Protein AF-A0A6P5WRN6-F1 (afdb_monomer_lite)

InterPro domains:
  IPR001048 Aspartate/glutamate/uridylate kinase [PF00696] (201-439)
  IPR001057 Glutamate/acetylglutamate kinase [PR00474] (232-246)
  IPR001057 Glutamate/acetylglutamate kinase [PR00474] (359-386)
  IPR001057 Glutamate/acetylglutamate kinase [PR00474] (412-432)
  IPR004662 Acetylglutamate kinase family [TIGR00761] (202-437)
  IPR036393 Acetylglutamate kinase-like superfamily [G3DSA:3.40.1160.10] (177-462)
  IPR036393 Acetylglutamate kinase-like superfamily [SSF53633] (183-461)
  IPR037528 Acetylglutamate kinase ArgB [MF_00082] (200-455)
  IPR041727 N-Acetyl-L-glutamate kinase, cyclic [cd04250] (187-460)

Sequence (462 aa):
MGIGQQSRWSTPALALPMVHAFTANFIVLLWMDLEVEMEDLWGKDRVLLSGLLVLGHCRQNGLDGLGLGLGRVNLSKMIFDPTVNVLLFRTQSYHCPNPQRSNSAKMAAIAIGKSLHIFSSKESLSFSPLTITKPKTHHLKFTKTICSPNSHRLRLAIRASSTSSTALNDPPIPTLKSSDHQLRVQILSESLPYIQKFRGKTIVVKYGGAAMKSAELKASVVRDLVLLSCVGLRPVLVHGGGPEINVLLNQLNIPAQFHDGLRVTDAKTMEVVSMVLVGKVNKDLVSRINFAGATAVGLSGMDGRLLTARPSPNAAQLGFVGEVARVDPTVLQPLVDNGHIPVIASVAADEFGQPYNINADTVAGEVAAALGAEKLILLTDVAGILSNREDPGSLVKEIDIKGMKKMIEDGQVGGGMIPKVNCCIRSLAQGVTTASIIDGRVEHSLLQEIMTDEGAGTMITG

pLDDT: mean 70.33, std 31.94, range [19.89, 98.88]

Structure (mmCIF, N/CA/C/O backbone):
data_AF-A0A6P5WRN6-F1
#
_entry.id   AF-A0A6P5WRN6-F1
#
loop_
_atom_site.group_PDB
_atom_site.id
_atom_site.type_symbol
_atom_site.label_atom_id
_atom_site.label_alt_id
_atom_site.label_comp_id
_atom_site.label_asym_id
_atom_site.label_entity_id
_atom_site.label_seq_id
_atom_site.pdbx_PDB_ins_code
_atom_site.Cartn_x
_atom_site.Cartn_y
_atom_site.Cartn_z
_atom_site.occupancy
_atom_site.B_iso_or_equiv
_atom_site.auth_seq_id
_atom_site.auth_comp_id
_atom_site.auth_asym_id
_atom_site.auth_atom_id
_atom_site.pdbx_PDB_model_num
ATOM 1 N N . MET A 1 1 ? -50.911 -59.589 -0.016 1.00 35.84 1 MET A N 1
ATOM 2 C CA . MET A 1 1 ? -50.305 -60.863 -0.466 1.00 35.84 1 MET A CA 1
ATOM 3 C C . MET A 1 1 ? -48.790 -60.646 -0.432 1.00 35.84 1 MET A C 1
ATOM 5 O O . MET A 1 1 ? -48.371 -59.668 -1.030 1.00 35.84 1 MET A O 1
ATOM 9 N N . GLY A 1 2 ? -47.931 -61.354 0.318 1.00 23.39 2 GLY A N 1
ATOM 10 C CA . GLY A 1 2 ? -48.091 -62.603 1.095 1.00 23.39 2 GLY A CA 1
ATOM 11 C C . GLY A 1 2 ? -48.266 -63.826 0.184 1.00 23.39 2 GLY A C 1
ATOM 12 O O . GLY A 1 2 ? -49.104 -63.723 -0.702 1.00 23.39 2 GLY A O 1
ATOM 13 N N . ILE A 1 3 ? -47.572 -64.971 0.306 1.00 25.30 3 ILE A N 1
ATOM 14 C CA . ILE A 1 3 ? -46.615 -65.560 1.293 1.00 25.30 3 ILE A CA 1
ATOM 15 C C . ILE A 1 3 ? -45.614 -66.445 0.479 1.00 25.30 3 ILE A C 1
ATOM 17 O O . ILE A 1 3 ? -45.974 -66.833 -0.626 1.00 25.30 3 ILE A O 1
ATOM 21 N N . GLY A 1 4 ? -44.383 -66.829 0.867 1.00 21.78 4 GLY A N 1
ATOM 22 C CA . GLY A 1 4 ? -43.565 -66.652 2.087 1.00 21.78 4 GLY A CA 1
ATOM 23 C C . GLY A 1 4 ? -42.984 -68.000 2.603 1.00 21.78 4 GLY A C 1
ATOM 24 O O . GLY A 1 4 ? -43.645 -69.016 2.437 1.00 21.78 4 GLY A O 1
ATOM 25 N N . GLN A 1 5 ? -41.802 -68.006 3.262 1.00 24.83 5 GLN A N 1
ATOM 26 C CA . GLN A 1 5 ? -41.000 -69.212 3.657 1.00 24.83 5 GLN A CA 1
ATOM 27 C C . GLN A 1 5 ? -40.409 -69.999 2.447 1.00 24.83 5 GLN A C 1
ATOM 29 O O . GLN A 1 5 ? -40.904 -69.829 1.343 1.00 24.83 5 GLN A O 1
ATOM 34 N N . GLN A 1 6 ? -39.348 -70.831 2.490 1.00 23.70 6 GLN A N 1
ATOM 35 C CA . GLN A 1 6 ? -38.271 -71.225 3.445 1.00 23.70 6 GLN A CA 1
ATOM 36 C C . GLN A 1 6 ? -37.081 -71.810 2.598 1.00 23.70 6 GLN A C 1
ATOM 38 O O . GLN A 1 6 ? -37.265 -71.963 1.396 1.00 23.70 6 GLN A O 1
ATOM 43 N N . SER A 1 7 ? -35.856 -72.173 3.034 1.00 22.88 7 SER A N 1
ATOM 44 C CA . SER A 1 7 ? -35.131 -72.250 4.330 1.00 22.88 7 SER A CA 1
ATOM 45 C C . SER A 1 7 ? -33.597 -72.010 4.126 1.00 22.88 7 SER A C 1
ATOM 47 O O . SER A 1 7 ? -33.207 -71.221 3.272 1.00 22.88 7 SER A O 1
ATOM 49 N N . ARG A 1 8 ? -32.707 -72.665 4.905 1.00 21.59 8 ARG A N 1
ATOM 50 C CA . ARG A 1 8 ? -31.245 -72.856 4.658 1.00 21.59 8 ARG A CA 1
ATOM 51 C C . ARG A 1 8 ? -30.978 -74.315 4.206 1.00 21.59 8 ARG A C 1
ATOM 53 O O . ARG A 1 8 ? -31.902 -75.117 4.330 1.00 21.59 8 ARG A O 1
ATOM 60 N N . TRP A 1 9 ? -29.811 -74.759 3.712 1.00 21.31 9 TRP A N 1
ATOM 61 C CA . TRP A 1 9 ? -28.397 -74.287 3.766 1.00 21.31 9 TRP A CA 1
ATOM 62 C C . TRP A 1 9 ? -27.728 -74.455 2.353 1.00 21.31 9 TRP A C 1
ATOM 64 O O . TRP A 1 9 ? -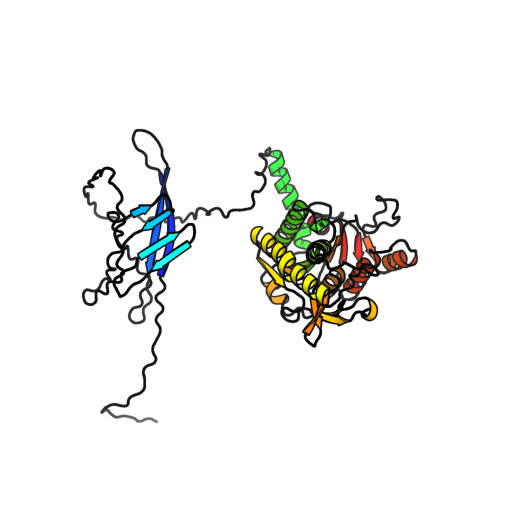28.480 -74.647 1.406 1.00 21.31 9 TRP A O 1
ATOM 74 N N . SER A 1 10 ? -26.420 -74.347 2.030 1.00 22.09 10 SER A N 1
ATOM 75 C CA . SER A 1 10 ? -25.117 -74.389 2.748 1.00 22.09 10 SER A CA 1
ATOM 76 C C . SER A 1 10 ? -23.993 -73.609 2.007 1.00 22.09 10 SER A C 1
ATOM 78 O O . SER A 1 10 ? -24.182 -73.137 0.892 1.00 22.09 10 SER A O 1
ATOM 80 N N . THR A 1 11 ? -22.806 -73.510 2.622 1.00 23.34 11 THR A N 1
ATOM 81 C CA . THR A 1 11 ? -21.498 -73.033 2.089 1.00 23.34 11 THR A CA 1
ATOM 82 C C . THR A 1 11 ? -20.685 -74.169 1.400 1.00 23.34 11 THR A C 1
ATOM 84 O O . THR A 1 11 ? -21.043 -75.321 1.652 1.00 23.34 11 THR A O 1
ATOM 87 N N . PRO A 1 12 ? -19.611 -73.930 0.581 1.00 25.75 12 PRO A N 1
ATOM 88 C CA . PRO A 1 12 ? -18.493 -73.011 0.891 1.00 25.75 12 PRO A CA 1
ATOM 89 C C . PRO A 1 12 ? -17.792 -72.211 -0.242 1.00 25.75 12 PRO A C 1
ATOM 91 O O . PRO A 1 12 ? -17.879 -72.513 -1.422 1.00 25.75 12 PRO A O 1
ATOM 94 N N . ALA A 1 13 ? -16.986 -71.244 0.225 1.00 23.47 13 ALA A N 1
ATOM 95 C CA . ALA A 1 13 ? -15.748 -70.698 -0.358 1.00 23.47 13 ALA A CA 1
ATOM 96 C C . ALA A 1 13 ? -15.755 -70.078 -1.776 1.00 23.47 13 ALA A C 1
ATOM 98 O O . ALA A 1 13 ? -15.606 -70.758 -2.786 1.00 23.47 13 ALA A O 1
ATOM 99 N N . LEU A 1 14 ? -15.688 -68.741 -1.811 1.00 23.66 14 LEU A N 1
ATOM 100 C CA . LEU A 1 14 ? -15.066 -67.964 -2.890 1.00 23.66 14 LEU A CA 1
ATOM 101 C C . LEU A 1 14 ? -14.098 -66.944 -2.272 1.00 23.66 14 LEU A C 1
ATOM 103 O O . LEU A 1 14 ? -14.380 -66.390 -1.209 1.00 23.66 14 LEU A O 1
ATOM 107 N N . ALA A 1 15 ? -12.949 -66.723 -2.914 1.00 23.73 15 ALA A N 1
ATOM 108 C CA . ALA A 1 15 ? -11.889 -65.852 -2.408 1.00 23.73 15 ALA A CA 1
ATOM 109 C C . ALA A 1 15 ? -11.887 -64.487 -3.112 1.00 23.73 15 ALA A C 1
ATOM 111 O O . ALA A 1 15 ? -12.008 -64.412 -4.333 1.00 23.73 15 ALA A O 1
ATOM 112 N N . LEU A 1 16 ? -11.671 -63.420 -2.340 1.00 23.02 16 LEU A N 1
ATOM 113 C CA . LEU A 1 16 ? -11.340 -62.076 -2.822 1.00 23.02 16 LEU A CA 1
ATOM 114 C C . LEU A 1 16 ? -10.201 -61.501 -1.955 1.00 23.02 16 LEU A C 1
ATOM 116 O O . LEU A 1 16 ? -10.112 -61.847 -0.772 1.00 23.02 16 LEU A O 1
ATOM 120 N N . PRO A 1 17 ? -9.304 -60.669 -2.515 1.00 23.80 17 PRO A N 1
ATOM 121 C CA . PRO A 1 17 ? -8.125 -60.179 -1.803 1.00 23.80 17 PRO A CA 1
ATOM 122 C C . PRO A 1 17 ? -8.486 -59.196 -0.677 1.00 23.80 17 PRO A C 1
ATOM 124 O O . PRO A 1 17 ? -9.375 -58.358 -0.820 1.00 23.80 17 PRO A O 1
ATOM 127 N N . MET A 1 18 ? -7.766 -59.279 0.446 1.00 22.84 18 MET A N 1
ATOM 128 C CA . MET A 1 18 ? -7.975 -58.392 1.595 1.00 22.84 18 MET A CA 1
ATOM 129 C C . MET A 1 18 ? -7.510 -56.957 1.321 1.00 22.84 18 MET A C 1
ATOM 131 O O . MET A 1 18 ? -6.368 -56.721 0.931 1.00 22.84 18 MET A O 1
ATOM 135 N N . VAL A 1 19 ? -8.362 -55.990 1.668 1.00 22.17 19 VAL A N 1
ATOM 136 C CA . VAL A 1 19 ? -7.959 -54.591 1.859 1.00 22.17 19 VAL A CA 1
ATOM 137 C C . VAL A 1 19 ? -7.127 -54.496 3.141 1.00 22.17 19 VAL A C 1
ATOM 139 O O . VAL A 1 19 ? -7.628 -54.751 4.236 1.00 22.17 19 VAL A O 1
ATOM 142 N N . HIS A 1 20 ? -5.856 -54.108 3.027 1.00 23.70 20 HIS A N 1
ATOM 143 C CA . HIS A 1 20 ? -5.011 -53.810 4.186 1.00 23.70 20 HIS A CA 1
ATOM 144 C C . HIS A 1 20 ? -5.423 -52.476 4.830 1.00 23.70 20 HIS A C 1
ATOM 146 O O . HIS A 1 20 ? -5.031 -51.400 4.381 1.00 23.70 20 HIS A O 1
ATOM 152 N N . ALA A 1 21 ? -6.203 -52.548 5.909 1.00 22.94 21 ALA A N 1
ATOM 153 C CA . ALA A 1 21 ? -6.574 -51.383 6.706 1.00 22.94 21 ALA A CA 1
ATOM 154 C C . ALA A 1 21 ? -5.377 -50.863 7.530 1.00 22.94 21 ALA A C 1
ATOM 156 O O . ALA A 1 21 ? -4.957 -51.489 8.505 1.00 22.94 21 ALA A O 1
ATOM 157 N N . PHE A 1 22 ? -4.848 -49.691 7.170 1.00 21.86 22 PHE A N 1
ATOM 158 C CA . PHE A 1 22 ? -3.839 -48.987 7.966 1.00 21.86 22 PHE A CA 1
ATOM 159 C C . PHE A 1 22 ? -4.473 -48.354 9.216 1.00 21.86 22 PHE A C 1
ATOM 161 O O . PHE A 1 22 ? -5.082 -47.288 9.150 1.00 21.86 22 PHE A O 1
ATOM 168 N N . THR A 1 23 ? -4.295 -48.978 10.381 1.00 24.45 23 THR A N 1
ATOM 169 C CA . THR A 1 23 ? -4.649 -48.373 11.676 1.00 24.45 23 THR A CA 1
ATOM 170 C C . THR A 1 23 ? -3.496 -47.514 12.200 1.00 24.45 23 THR A C 1
ATOM 172 O O . THR A 1 23 ? -2.531 -48.035 12.763 1.00 24.45 23 THR A O 1
ATOM 175 N N . ALA A 1 24 ? -3.591 -46.194 12.034 1.00 25.30 24 ALA A N 1
ATOM 176 C CA . ALA A 1 24 ? -2.646 -45.250 12.627 1.00 25.30 24 ALA A CA 1
ATOM 177 C C . ALA A 1 24 ? -2.883 -45.118 14.145 1.00 25.30 24 ALA A C 1
ATOM 179 O O . ALA A 1 24 ? -3.866 -44.521 14.585 1.00 25.30 24 ALA A O 1
ATOM 180 N N . ASN A 1 25 ? -1.968 -45.660 14.953 1.00 31.11 25 ASN A N 1
ATOM 181 C CA . ASN A 1 25 ? -1.966 -45.453 16.401 1.00 31.11 25 ASN A CA 1
ATOM 182 C C . ASN A 1 25 ? -1.352 -44.087 16.725 1.00 31.11 25 ASN A C 1
ATOM 184 O O . ASN A 1 25 ? -0.129 -43.952 16.777 1.00 31.11 25 ASN A O 1
ATOM 188 N N . PHE A 1 26 ? -2.192 -43.083 16.968 1.00 29.00 26 PHE A N 1
ATOM 189 C CA . PHE A 1 26 ? -1.729 -41.797 17.481 1.00 29.00 26 PHE A CA 1
ATOM 190 C C . PHE A 1 26 ? -1.259 -41.933 18.937 1.00 29.00 26 PHE A C 1
ATOM 192 O O . PHE A 1 26 ? -1.980 -42.436 19.805 1.00 29.00 26 PHE A O 1
ATOM 199 N N . ILE A 1 27 ? -0.040 -41.456 19.190 1.00 33.44 27 ILE A N 1
ATOM 200 C CA . ILE A 1 27 ? 0.525 -41.249 20.523 1.00 33.44 27 ILE A CA 1
ATOM 201 C C . ILE A 1 27 ? 0.657 -39.741 20.709 1.00 33.44 27 ILE A C 1
ATOM 203 O O . ILE A 1 27 ? 1.356 -39.083 19.940 1.00 33.44 27 ILE A O 1
ATOM 207 N N . VAL A 1 28 ? -0.004 -39.200 21.728 1.00 29.92 28 VAL A N 1
ATOM 208 C CA . VAL A 1 28 ? 0.156 -37.805 22.139 1.00 29.92 28 VAL A CA 1
ATOM 209 C C . VAL A 1 28 ? 1.232 -37.764 23.218 1.00 29.92 28 VAL A C 1
ATOM 211 O O . VAL A 1 28 ? 1.063 -38.312 24.309 1.00 29.92 28 VAL A O 1
ATOM 214 N N . LEU A 1 29 ? 2.356 -37.132 22.889 1.00 32.91 29 LEU A N 1
ATOM 215 C CA . LEU A 1 29 ? 3.423 -36.822 23.832 1.00 32.91 29 LEU A CA 1
ATOM 216 C C . LEU A 1 29 ? 3.173 -35.425 24.397 1.00 32.91 29 LEU A C 1
ATOM 218 O O . LEU A 1 29 ? 3.285 -34.440 23.671 1.00 32.91 29 LEU A O 1
ATOM 222 N N . LEU A 1 30 ? 2.838 -35.342 25.682 1.00 31.83 30 LEU A N 1
ATOM 223 C CA . LEU A 1 30 ? 2.775 -34.073 26.399 1.00 31.83 30 LEU A CA 1
ATOM 224 C C . LEU A 1 30 ? 4.095 -33.869 27.140 1.00 31.83 30 LEU A C 1
ATOM 226 O O . LEU A 1 30 ? 4.454 -34.658 28.017 1.00 31.83 30 LEU A O 1
ATOM 230 N N . TRP A 1 31 ? 4.808 -32.803 26.784 1.00 35.12 31 TRP A N 1
ATOM 231 C CA . TRP A 1 31 ? 5.838 -32.243 27.649 1.00 35.12 31 TRP A CA 1
ATOM 232 C C . TRP A 1 31 ? 5.137 -31.504 28.788 1.00 35.12 31 TRP A C 1
ATOM 234 O O . TRP A 1 31 ? 4.254 -30.684 28.535 1.00 35.12 31 TRP A O 1
ATOM 244 N N . MET A 1 32 ? 5.495 -31.812 30.030 1.00 33.44 32 MET A N 1
ATOM 245 C CA . MET A 1 32 ? 4.974 -31.125 31.206 1.00 33.44 32 MET A CA 1
ATOM 246 C C . MET A 1 32 ? 6.132 -30.683 32.089 1.00 33.44 32 MET A C 1
ATOM 248 O O . MET A 1 32 ? 6.886 -31.517 32.589 1.00 33.44 32 MET A O 1
ATOM 252 N N . ASP A 1 33 ? 6.233 -29.376 32.301 1.00 32.59 33 ASP A N 1
ATOM 253 C CA . ASP A 1 33 ? 7.091 -28.782 33.318 1.00 32.59 33 ASP A CA 1
ATOM 254 C C . ASP A 1 33 ? 6.255 -28.585 34.586 1.00 32.59 33 ASP A C 1
ATOM 256 O O . ASP A 1 33 ? 5.255 -27.863 34.578 1.00 32.59 33 ASP A O 1
ATOM 260 N N . LEU A 1 34 ? 6.627 -29.273 35.665 1.00 32.03 34 LEU A N 1
ATOM 261 C CA . LEU A 1 34 ? 5.929 -29.217 36.944 1.00 32.03 34 LEU A CA 1
ATOM 262 C C . LEU A 1 34 ? 6.805 -28.479 37.967 1.00 32.03 34 LEU A C 1
ATOM 264 O O . LEU A 1 34 ? 7.769 -29.046 38.481 1.00 32.03 34 LEU A O 1
ATOM 268 N N . GLU A 1 35 ? 6.482 -27.219 38.273 1.00 32.28 35 GLU A N 1
ATOM 269 C CA . GLU A 1 35 ? 7.023 -26.561 39.471 1.00 32.28 35 GLU A CA 1
ATOM 270 C C . GLU A 1 35 ? 6.480 -27.267 40.720 1.00 32.28 35 GLU A C 1
ATOM 272 O O . GLU A 1 35 ? 5.266 -27.404 40.893 1.00 32.28 35 GLU A O 1
ATOM 277 N N . VAL A 1 36 ? 7.383 -27.682 41.608 1.00 30.42 36 VAL A N 1
ATOM 278 C CA . VAL A 1 36 ? 7.046 -28.188 42.939 1.00 30.42 36 VAL A CA 1
ATOM 279 C C . VAL A 1 36 ? 7.818 -27.366 43.969 1.00 30.42 36 VAL A C 1
ATOM 281 O O . VAL A 1 36 ? 9.050 -27.364 43.978 1.00 30.42 36 VAL A O 1
ATOM 284 N N . GLU A 1 37 ? 7.092 -26.660 44.838 1.00 28.92 37 GLU A N 1
ATOM 285 C CA . GLU A 1 37 ? 7.662 -26.107 46.069 1.00 28.92 37 GLU A CA 1
ATOM 286 C C . GLU A 1 37 ? 7.811 -27.238 47.092 1.00 28.92 37 GLU A C 1
ATOM 288 O O . GLU A 1 37 ? 6.847 -27.938 47.406 1.00 28.92 37 GLU A O 1
ATOM 293 N N . MET A 1 38 ? 9.031 -27.415 47.598 1.00 29.17 38 MET A N 1
ATOM 294 C CA . MET A 1 38 ? 9.363 -28.368 48.655 1.00 29.17 38 MET A CA 1
ATOM 295 C C . MET A 1 38 ? 9.772 -27.562 49.891 1.00 29.17 38 MET A C 1
ATOM 297 O O . MET A 1 38 ? 10.717 -26.778 49.828 1.00 29.17 38 MET A O 1
ATOM 301 N N . GLU A 1 39 ? 9.064 -27.730 51.009 1.00 28.61 39 GLU A N 1
ATOM 302 C CA . GLU A 1 39 ? 9.494 -27.184 52.301 1.00 28.61 39 GLU A CA 1
ATOM 303 C C . GLU A 1 39 ? 10.317 -28.234 53.050 1.00 28.61 39 GLU A C 1
ATOM 305 O O . GLU A 1 39 ? 9.770 -29.185 53.606 1.00 28.61 39 GLU A O 1
ATOM 310 N N . ASP A 1 40 ? 11.634 -28.033 53.077 1.00 37.25 40 ASP A N 1
ATOM 311 C CA . ASP A 1 40 ? 12.563 -28.730 53.968 1.00 37.25 40 ASP A CA 1
ATOM 312 C C . ASP A 1 40 ? 13.188 -27.728 54.957 1.00 37.25 40 ASP A C 1
ATOM 314 O O . ASP A 1 40 ? 13.176 -26.514 54.744 1.00 37.25 40 ASP A O 1
ATOM 318 N N . LEU A 1 41 ? 13.746 -28.237 56.060 1.00 29.06 41 LEU A N 1
ATOM 319 C CA . LEU A 1 41 ? 14.116 -27.481 57.277 1.00 29.06 41 LEU A CA 1
ATOM 320 C C . LEU A 1 41 ? 15.180 -26.363 57.135 1.00 29.06 41 LEU A C 1
ATOM 322 O O . LEU A 1 41 ? 15.596 -25.804 58.148 1.00 29.06 41 LEU A O 1
ATOM 326 N N . TRP A 1 42 ? 15.624 -26.026 55.920 1.00 32.62 42 TRP A N 1
ATOM 327 C CA . TRP A 1 42 ? 16.682 -25.038 55.659 1.00 32.62 42 TRP A CA 1
ATOM 328 C C . TRP A 1 42 ? 16.364 -23.995 54.571 1.00 32.62 42 TRP A C 1
ATOM 330 O O . TRP A 1 42 ? 17.181 -23.102 54.354 1.00 32.62 42 TRP A O 1
ATOM 340 N N . GLY A 1 43 ? 15.194 -24.040 53.921 1.00 32.31 43 GLY A N 1
ATOM 341 C CA . GLY A 1 43 ? 14.796 -23.009 52.953 1.00 32.31 43 GLY A CA 1
ATOM 342 C C . GLY A 1 43 ? 13.676 -23.425 51.998 1.00 32.31 43 GLY A C 1
ATOM 343 O O . GLY A 1 43 ? 13.324 -24.598 51.907 1.00 32.31 43 GLY A O 1
ATOM 344 N N . LYS A 1 44 ? 13.121 -22.444 51.273 1.00 30.42 44 LYS A N 1
ATOM 345 C CA . LYS A 1 44 ? 12.170 -22.667 50.173 1.00 30.42 44 LYS A CA 1
ATOM 346 C C . LYS A 1 44 ? 12.901 -22.626 48.835 1.00 30.42 44 LYS A C 1
ATOM 348 O O . LYS A 1 44 ? 13.100 -21.543 48.291 1.00 30.42 44 LYS A O 1
ATOM 353 N N . ASP A 1 45 ? 13.229 -23.795 48.299 1.00 29.84 45 ASP A N 1
ATOM 354 C CA . ASP A 1 45 ? 13.690 -23.938 46.917 1.00 29.84 45 ASP A CA 1
ATOM 355 C C . ASP A 1 45 ? 12.561 -24.443 46.009 1.00 29.84 45 ASP A C 1
ATOM 357 O O . ASP A 1 45 ? 11.725 -25.268 46.393 1.00 29.84 45 ASP A O 1
ATOM 361 N N . ARG A 1 46 ? 12.546 -23.942 44.771 1.00 31.94 46 ARG A N 1
ATOM 362 C CA . ARG A 1 46 ? 11.623 -24.374 43.715 1.00 31.94 46 ARG A CA 1
ATOM 363 C C . ARG A 1 46 ? 12.329 -25.337 42.782 1.00 31.94 46 ARG A C 1
ATOM 365 O O . ARG A 1 46 ? 13.315 -24.973 42.144 1.00 31.94 46 ARG A O 1
ATOM 372 N N . VAL A 1 47 ? 11.801 -26.552 42.670 1.00 30.28 47 VAL A N 1
ATOM 373 C CA . VAL A 1 47 ? 12.346 -27.578 41.777 1.00 30.28 47 VAL A CA 1
ATOM 374 C C . VAL A 1 47 ? 11.412 -27.747 40.585 1.00 30.28 47 VAL A C 1
ATOM 376 O O . VAL A 1 47 ? 10.230 -28.053 40.741 1.00 30.28 47 VAL A O 1
ATOM 379 N N . LEU A 1 48 ? 11.952 -27.544 39.383 1.00 29.56 48 LEU A N 1
ATOM 380 C CA . LEU A 1 48 ? 11.219 -27.667 38.126 1.00 29.56 48 LEU A CA 1
ATOM 381 C C . LEU A 1 48 ? 11.419 -29.081 37.564 1.00 29.56 48 LEU A C 1
ATOM 383 O O . LEU A 1 48 ? 12.471 -29.416 37.021 1.00 29.56 48 LEU A O 1
ATOM 387 N N . LEU A 1 49 ? 10.408 -29.931 37.744 1.00 30.62 49 LEU A N 1
ATOM 388 C CA . LEU A 1 49 ? 10.397 -31.319 37.288 1.00 30.62 49 LEU A CA 1
ATOM 389 C C . LEU A 1 49 ? 9.804 -31.401 35.879 1.00 30.62 49 LEU A C 1
ATOM 391 O O . LEU A 1 49 ? 8.586 -31.445 35.707 1.00 30.62 49 LEU A O 1
ATOM 395 N N . SER A 1 50 ? 10.672 -31.443 34.870 1.00 30.92 50 SER A N 1
ATOM 396 C CA . SER A 1 50 ? 10.287 -31.681 33.478 1.00 30.92 50 SER A CA 1
ATOM 397 C C . SER A 1 50 ? 10.079 -33.178 33.207 1.00 30.92 50 SER A C 1
ATOM 399 O O . SER A 1 50 ? 10.899 -34.028 33.568 1.00 30.92 50 SER A O 1
ATOM 401 N N . GLY A 1 51 ? 8.948 -33.526 32.588 1.00 35.25 51 GLY A N 1
ATOM 402 C CA . GLY A 1 51 ? 8.526 -34.912 32.386 1.00 35.25 51 GLY A CA 1
ATOM 403 C C . GLY A 1 51 ? 7.761 -35.140 31.083 1.00 35.25 51 GLY A C 1
ATOM 404 O O . GLY A 1 51 ? 6.942 -34.326 30.662 1.00 35.25 51 GLY A O 1
ATOM 405 N N . LEU A 1 52 ? 8.014 -36.291 30.453 1.00 33.81 52 LEU A N 1
ATOM 406 C CA . LEU A 1 52 ? 7.350 -36.720 29.221 1.00 33.81 52 LEU A CA 1
ATOM 407 C C . LEU A 1 52 ? 6.168 -37.647 29.542 1.00 33.81 52 LEU A C 1
ATOM 409 O O . LEU A 1 52 ? 6.366 -38.813 29.894 1.00 33.81 52 LEU A O 1
ATOM 413 N N . LEU A 1 53 ? 4.940 -37.153 29.387 1.00 36.72 53 LEU A N 1
ATOM 414 C CA . LEU A 1 53 ? 3.724 -37.950 29.540 1.00 36.72 53 LEU A CA 1
ATOM 415 C C . LEU A 1 53 ? 3.321 -38.566 28.190 1.00 36.72 53 LEU A C 1
ATOM 417 O O . LEU A 1 53 ? 3.123 -37.859 27.202 1.00 36.72 53 LEU A O 1
ATOM 421 N N . VAL A 1 54 ? 3.181 -39.894 28.154 1.00 34.44 54 VAL A N 1
ATOM 422 C CA . VAL A 1 54 ? 2.882 -40.660 26.932 1.00 34.44 54 VAL A CA 1
ATOM 423 C C . VAL A 1 54 ? 1.436 -41.156 26.958 1.00 34.44 54 VAL A C 1
ATOM 425 O O . VAL A 1 54 ? 1.128 -42.144 27.625 1.00 34.44 54 VAL A O 1
ATOM 428 N N . LEU A 1 55 ? 0.548 -40.497 26.214 1.00 35.62 55 LEU A N 1
ATOM 429 C CA . LEU A 1 55 ? -0.846 -40.917 26.047 1.00 35.62 55 LEU A CA 1
ATOM 430 C C . LEU A 1 55 ? -1.004 -41.676 24.724 1.00 35.62 55 LEU A C 1
ATOM 432 O O . LEU A 1 55 ? -0.727 -41.137 23.656 1.00 35.62 55 LEU A O 1
ATOM 436 N N . GLY A 1 56 ? -1.452 -42.930 24.785 1.00 33.38 56 GLY A N 1
ATOM 437 C CA . GLY A 1 56 ? -1.693 -43.767 23.605 1.00 33.38 56 GLY A CA 1
ATOM 438 C C . GLY A 1 56 ? -3.170 -44.114 23.455 1.00 33.38 56 GLY A C 1
ATOM 439 O O . GLY A 1 56 ? -3.795 -44.567 24.413 1.00 33.38 56 GLY A O 1
ATOM 440 N N . HIS A 1 57 ? -3.726 -43.936 22.258 1.00 33.28 57 HIS A N 1
ATOM 441 C CA . HIS A 1 57 ? -5.085 -44.387 21.955 1.00 33.28 57 HIS A CA 1
ATOM 442 C C . HIS A 1 57 ? -5.099 -45.891 21.620 1.00 33.28 57 HIS A C 1
ATOM 444 O O . HIS A 1 57 ? -4.163 -46.411 21.013 1.00 33.28 57 HIS A O 1
ATOM 450 N N . CYS A 1 58 ? -6.154 -46.603 22.024 1.00 32.97 58 CYS A N 1
ATOM 451 C CA . CYS A 1 58 ? -6.316 -48.035 21.783 1.00 32.97 58 CYS A CA 1
ATOM 452 C C . CYS A 1 58 ? -7.755 -48.304 21.335 1.00 32.97 58 CYS A C 1
ATOM 454 O O . CYS A 1 58 ? -8.691 -47.993 22.069 1.00 32.97 58 CYS A O 1
ATOM 456 N N . ARG A 1 59 ? -7.932 -48.875 20.140 1.00 32.25 59 ARG A N 1
ATOM 457 C CA . ARG A 1 59 ? -9.248 -49.254 19.611 1.00 32.25 59 ARG A CA 1
ATOM 458 C C . ARG A 1 59 ? -9.542 -50.725 19.877 1.00 32.25 59 ARG A C 1
ATOM 460 O O . ARG A 1 59 ? -8.723 -51.586 19.562 1.00 32.25 59 ARG A O 1
ATOM 467 N N . GLN A 1 60 ? -10.739 -51.010 20.384 1.00 36.16 60 GLN A N 1
ATOM 468 C CA . GLN A 1 60 ? -11.236 -52.370 20.590 1.00 36.16 60 GLN A CA 1
ATOM 469 C C . GLN A 1 60 ? -12.678 -52.490 20.087 1.00 36.16 60 GLN A C 1
ATOM 471 O O . GLN A 1 60 ? -13.558 -51.759 20.525 1.00 36.16 60 GLN A O 1
ATOM 476 N N . ASN A 1 61 ? -12.906 -53.422 19.157 1.00 32.62 61 ASN A N 1
ATOM 477 C CA . ASN A 1 61 ? -14.215 -53.937 18.729 1.00 32.62 61 ASN A CA 1
ATOM 478 C C . ASN A 1 61 ? -15.353 -52.902 18.547 1.00 32.62 61 ASN A C 1
ATOM 480 O O . ASN A 1 61 ? -16.500 -53.183 18.879 1.00 32.62 61 ASN A O 1
ATOM 484 N N . GLY A 1 62 ? -15.051 -51.725 17.987 1.00 34.09 62 GLY A N 1
ATOM 485 C CA . GLY A 1 62 ? -16.062 -50.723 17.622 1.00 34.09 62 GLY A CA 1
ATOM 486 C C . GLY A 1 62 ? -16.565 -49.828 18.761 1.00 34.09 62 GLY A C 1
ATOM 487 O O . GLY A 1 62 ? -17.539 -49.110 18.555 1.00 34.09 62 GLY A O 1
ATOM 488 N N . LEU A 1 63 ? -15.915 -49.833 19.929 1.00 29.62 63 LEU A N 1
ATOM 489 C CA . LEU A 1 63 ? -16.165 -48.870 21.006 1.00 29.62 63 LEU A CA 1
ATOM 490 C C . LEU A 1 63 ? -14.918 -48.000 21.217 1.00 29.62 63 LEU A C 1
ATOM 492 O O . LEU A 1 63 ? -13.825 -48.514 21.465 1.00 29.62 63 LEU A O 1
ATOM 496 N N . ASP A 1 64 ? -15.076 -46.681 21.101 1.00 29.88 64 ASP A N 1
ATOM 497 C CA . ASP A 1 64 ? -13.988 -45.722 21.306 1.00 29.88 64 ASP A CA 1
ATOM 498 C C . ASP A 1 64 ? -13.826 -45.395 22.806 1.00 29.88 64 ASP A C 1
ATOM 500 O O . ASP A 1 64 ? -14.802 -45.157 23.521 1.00 29.88 64 ASP A O 1
ATOM 504 N N . GLY A 1 65 ? -12.581 -45.373 23.295 1.00 29.98 65 GLY A N 1
ATOM 505 C CA . GLY A 1 65 ? -12.265 -45.118 24.703 1.00 29.98 65 GLY A CA 1
ATOM 506 C C . GLY A 1 65 ? -10.870 -44.525 24.925 1.00 29.98 65 GLY A C 1
ATOM 507 O O . GLY A 1 65 ? -9.919 -44.805 24.190 1.00 29.98 65 GLY A O 1
ATOM 508 N N . LEU A 1 66 ? -10.744 -43.691 25.961 1.00 29.09 66 LEU A N 1
ATOM 509 C CA . LEU A 1 66 ? -9.491 -43.066 26.396 1.00 29.09 66 LEU A CA 1
ATOM 510 C C . LEU A 1 66 ? -8.893 -43.844 27.578 1.00 29.09 66 LEU A C 1
ATOM 512 O O . LEU A 1 66 ? -9.438 -43.832 28.679 1.00 29.09 66 LEU A O 1
ATOM 516 N N . GLY A 1 67 ? -7.766 -44.523 27.347 1.00 30.64 67 GLY A N 1
ATOM 517 C CA . GLY A 1 67 ? -7.057 -45.306 28.363 1.00 30.64 67 GLY A CA 1
ATOM 518 C C . GLY A 1 67 ? -5.844 -44.571 28.939 1.00 30.64 67 GLY A C 1
ATOM 519 O O . GLY A 1 67 ? -4.858 -44.355 28.238 1.00 30.64 67 GLY A O 1
ATOM 520 N N . LEU A 1 68 ? -5.877 -44.238 30.232 1.00 28.83 68 LEU A N 1
ATOM 521 C CA . LEU A 1 68 ? -4.726 -43.679 30.954 1.00 28.83 68 LEU A CA 1
ATOM 522 C C . LEU A 1 68 ? -3.729 -44.785 31.343 1.00 28.83 68 LEU A C 1
ATOM 524 O O . LEU A 1 68 ? -3.905 -45.477 32.344 1.00 28.83 68 LEU A O 1
ATOM 528 N N . GLY A 1 69 ? -2.668 -44.946 30.549 1.00 32.12 69 GLY A N 1
ATOM 529 C CA . GLY A 1 69 ? -1.600 -45.924 30.787 1.00 32.12 69 GLY A CA 1
ATOM 530 C C . GLY A 1 69 ? -0.322 -45.300 31.352 1.00 32.12 69 GLY A C 1
ATOM 531 O O . GLY A 1 69 ? 0.534 -44.861 30.589 1.00 32.12 69 GLY A O 1
ATOM 532 N N . LEU A 1 70 ? -0.145 -45.315 32.678 1.00 29.33 70 LEU A N 1
ATOM 533 C CA . LEU A 1 70 ? 1.095 -44.861 33.328 1.00 29.33 70 LEU A CA 1
ATOM 534 C C . LEU A 1 70 ? 2.242 -45.873 33.139 1.00 29.33 70 LEU A C 1
ATOM 536 O O . LEU A 1 70 ? 2.435 -46.789 33.942 1.00 29.33 70 LEU A O 1
ATOM 540 N N . GLY A 1 71 ? 3.034 -45.687 32.082 1.00 33.53 71 GLY A N 1
ATOM 541 C CA . GLY A 1 71 ? 4.283 -46.422 31.873 1.00 33.53 71 GLY A CA 1
ATOM 542 C C . GLY A 1 71 ? 5.350 -46.042 32.908 1.00 33.53 71 GLY A C 1
ATOM 543 O O . GLY A 1 71 ? 5.690 -44.872 33.061 1.00 33.53 71 GLY A O 1
ATOM 544 N N . ARG A 1 72 ? 5.922 -47.029 33.611 1.00 31.47 72 ARG A N 1
ATOM 545 C CA . ARG A 1 72 ? 7.017 -46.787 34.568 1.00 31.47 72 ARG A CA 1
ATOM 546 C C . ARG A 1 72 ? 8.349 -46.555 33.851 1.00 31.47 72 ARG A C 1
ATOM 548 O O . ARG A 1 72 ? 8.991 -47.507 33.409 1.00 31.47 72 ARG A O 1
ATOM 555 N N . VAL A 1 73 ? 8.809 -45.306 33.820 1.00 33.22 73 VAL A N 1
ATOM 556 C CA . VAL A 1 73 ? 10.203 -44.976 33.485 1.00 33.22 73 VAL A CA 1
ATOM 557 C C . VAL A 1 73 ? 11.114 -45.475 34.610 1.00 33.22 73 VAL A C 1
ATOM 559 O O . VAL A 1 73 ? 10.936 -45.114 35.772 1.00 33.22 73 VAL A O 1
ATOM 562 N N . ASN A 1 74 ? 12.090 -46.325 34.286 1.00 34.00 74 ASN A N 1
ATOM 563 C CA . ASN A 1 74 ? 13.044 -46.832 35.270 1.00 34.00 74 ASN A CA 1
ATOM 564 C C . ASN A 1 74 ? 14.270 -45.905 35.353 1.00 34.00 74 ASN A C 1
ATOM 566 O O . ASN A 1 74 ? 15.247 -46.083 34.626 1.00 34.00 74 ASN A O 1
ATOM 570 N N . LEU A 1 75 ? 14.201 -44.925 36.260 1.00 33.06 75 LEU A N 1
ATOM 571 C CA . LEU A 1 75 ? 15.202 -43.864 36.451 1.00 33.06 75 LEU A CA 1
ATOM 572 C C . LEU A 1 75 ? 16.627 -44.376 36.748 1.00 33.06 75 LEU A C 1
ATOM 574 O O . LEU A 1 75 ? 17.593 -43.661 36.508 1.00 33.06 75 LEU A O 1
ATOM 578 N N . SER A 1 76 ? 16.789 -45.633 37.183 1.00 29.27 76 SER A N 1
ATOM 579 C CA . SER A 1 76 ? 18.104 -46.249 37.456 1.00 29.27 76 SER A CA 1
ATOM 580 C C . SER A 1 76 ? 19.015 -46.433 36.227 1.00 29.27 76 SER A C 1
ATOM 582 O O . SER A 1 76 ? 20.121 -46.956 36.366 1.00 29.27 76 SER A O 1
ATOM 584 N N . LYS A 1 77 ? 18.557 -46.058 35.022 1.00 33.31 77 LYS A N 1
ATOM 585 C CA . LYS A 1 77 ? 19.298 -46.184 33.752 1.00 33.31 77 LYS A CA 1
ATOM 586 C C . LYS A 1 77 ? 19.213 -44.936 32.865 1.00 33.31 77 LYS A C 1
ATOM 588 O O . LYS A 1 77 ? 19.217 -45.060 31.641 1.00 33.31 77 LYS A O 1
ATOM 593 N N . MET A 1 78 ? 19.119 -43.754 33.472 1.00 35.69 78 MET A N 1
ATOM 594 C CA . MET A 1 78 ? 19.400 -42.496 32.775 1.00 35.69 78 MET A CA 1
ATOM 595 C C . MET A 1 78 ? 20.910 -42.252 32.710 1.00 35.69 78 MET A C 1
ATOM 597 O O . MET A 1 78 ? 21.619 -42.462 33.693 1.00 35.69 78 MET A O 1
ATOM 601 N N . ILE A 1 79 ? 21.385 -41.792 31.553 1.00 35.69 79 ILE A N 1
ATOM 602 C CA . ILE A 1 79 ? 22.722 -41.214 31.378 1.00 35.69 79 ILE A CA 1
ATOM 603 C C . ILE A 1 79 ? 22.519 -39.813 30.801 1.00 35.69 79 ILE A C 1
ATOM 605 O O . ILE A 1 79 ? 21.769 -39.643 29.837 1.00 35.69 79 ILE A O 1
ATOM 609 N N . PHE A 1 80 ? 23.164 -38.826 31.416 1.00 35.88 80 PHE A N 1
ATOM 610 C CA . PHE A 1 80 ? 23.131 -37.425 31.014 1.00 35.88 80 PHE A CA 1
ATOM 611 C C . PHE A 1 80 ? 24.558 -36.959 30.739 1.00 35.88 80 PHE A C 1
ATOM 613 O O . PHE A 1 80 ? 25.423 -37.121 31.602 1.00 35.88 80 PHE A O 1
ATOM 620 N N . ASP A 1 81 ? 24.794 -36.398 29.554 1.00 34.81 81 ASP A N 1
ATOM 621 C CA . ASP A 1 81 ? 26.069 -35.770 29.209 1.00 34.81 81 ASP A CA 1
ATOM 622 C C . ASP A 1 81 ? 25.902 -34.238 29.168 1.00 34.81 81 ASP A C 1
ATOM 624 O O . ASP A 1 81 ? 25.247 -33.718 28.252 1.00 34.81 81 ASP A O 1
ATOM 628 N N . PRO A 1 82 ? 26.481 -33.498 30.135 1.00 32.22 82 PRO A N 1
ATOM 629 C CA . PRO A 1 82 ? 26.349 -32.046 30.211 1.00 32.22 82 PRO A CA 1
ATOM 630 C C . PRO A 1 82 ? 27.140 -31.304 29.123 1.00 32.22 82 PRO A C 1
ATOM 632 O O . PRO A 1 82 ? 26.911 -30.114 28.931 1.00 32.22 82 PRO A O 1
ATOM 635 N N . THR A 1 83 ? 28.059 -31.964 28.407 1.00 28.77 83 THR A N 1
ATOM 636 C CA . THR A 1 83 ? 28.850 -31.326 27.338 1.00 28.77 83 THR A CA 1
ATOM 637 C C . THR A 1 83 ? 28.115 -31.275 25.998 1.00 28.77 83 THR A C 1
ATOM 639 O O . THR A 1 83 ? 28.441 -30.439 25.158 1.00 28.77 83 THR A O 1
ATOM 642 N N . VAL A 1 84 ? 27.091 -32.118 25.812 1.00 31.91 84 VAL A N 1
ATOM 643 C CA . VAL A 1 84 ? 26.288 -32.192 24.573 1.00 31.91 84 VAL A CA 1
ATOM 644 C C . VAL A 1 84 ? 24.782 -31.987 24.791 1.00 31.91 84 VAL A C 1
ATOM 646 O O . VAL A 1 84 ? 24.026 -31.974 23.822 1.00 31.91 84 VAL A O 1
ATOM 649 N N . ASN A 1 85 ? 24.331 -31.819 26.043 1.00 32.22 85 ASN A N 1
ATOM 650 C CA . ASN A 1 85 ? 22.913 -31.763 26.434 1.00 32.22 85 ASN A CA 1
ATOM 651 C C . ASN A 1 85 ? 22.090 -32.970 25.934 1.00 32.22 85 ASN A C 1
ATOM 653 O O . ASN A 1 85 ? 20.925 -32.842 25.554 1.00 32.22 85 ASN A O 1
ATOM 657 N N . VAL A 1 86 ? 22.698 -34.160 25.955 1.00 31.30 86 VAL A N 1
ATOM 658 C CA . VAL A 1 86 ? 22.055 -35.415 25.547 1.00 31.30 86 VAL A CA 1
ATOM 659 C C . VAL A 1 86 ? 21.556 -36.177 26.772 1.00 31.30 86 VAL A C 1
ATOM 661 O O . VAL A 1 86 ? 22.313 -36.474 27.698 1.00 31.30 86 VAL A O 1
ATOM 664 N N . LEU A 1 87 ? 20.273 -36.542 26.739 1.00 35.62 87 LEU A N 1
ATOM 665 C CA . LEU A 1 87 ? 19.610 -37.372 27.742 1.00 35.62 87 LEU A CA 1
ATOM 666 C C . LEU A 1 87 ? 19.223 -38.720 27.122 1.00 35.62 87 LEU A C 1
ATOM 668 O O . LEU A 1 87 ? 18.357 -38.779 26.249 1.00 35.62 87 LEU A O 1
ATOM 672 N N . LEU A 1 88 ? 19.845 -39.806 27.586 1.00 33.97 88 LEU A N 1
ATOM 673 C CA . LEU A 1 88 ? 19.563 -41.169 27.132 1.00 33.97 88 LEU A CA 1
ATOM 674 C C . LEU A 1 88 ? 18.767 -41.940 28.187 1.00 33.97 88 LEU A C 1
ATOM 676 O O . LEU A 1 88 ? 19.201 -42.094 29.330 1.00 33.97 88 LEU A O 1
ATOM 680 N N . PHE A 1 89 ? 17.618 -42.483 27.779 1.00 39.69 89 PHE A N 1
ATOM 681 C CA . PHE A 1 89 ? 16.783 -43.359 28.600 1.00 39.69 89 PHE A CA 1
ATOM 682 C C . PHE A 1 89 ? 16.237 -44.540 27.789 1.00 39.69 89 PHE A C 1
ATOM 684 O O . PHE A 1 89 ? 16.017 -44.458 26.580 1.00 39.69 89 PHE A O 1
ATOM 691 N N . ARG A 1 90 ? 16.010 -45.668 28.473 1.00 34.75 90 ARG A N 1
ATOM 692 C CA . ARG A 1 90 ? 15.542 -46.925 27.874 1.00 34.75 90 ARG A CA 1
ATOM 693 C C . ARG A 1 90 ? 14.220 -47.345 28.504 1.00 34.75 90 ARG A C 1
ATOM 695 O O . ARG A 1 90 ? 14.188 -47.730 29.672 1.00 34.75 90 ARG A O 1
ATOM 702 N N . THR A 1 91 ? 13.140 -47.312 27.731 1.00 35.78 91 THR A N 1
ATOM 703 C CA . THR A 1 91 ? 11.836 -47.809 28.187 1.00 35.78 91 THR A CA 1
ATOM 704 C C . THR A 1 91 ? 11.839 -49.340 28.291 1.00 35.78 91 THR A C 1
ATOM 706 O O . THR A 1 91 ? 12.537 -50.038 27.549 1.00 35.78 91 THR A O 1
ATOM 709 N N . GLN A 1 92 ? 11.060 -49.881 29.231 1.00 33.44 92 GLN A N 1
ATOM 710 C CA . GLN A 1 92 ? 10.727 -51.305 29.280 1.00 33.44 92 GLN A CA 1
ATOM 711 C C . GLN A 1 92 ? 9.224 -51.479 29.064 1.00 33.44 92 GLN A C 1
ATOM 713 O O . GLN A 1 92 ? 8.432 -50.839 29.744 1.00 33.44 92 GLN A O 1
ATOM 718 N N . SER A 1 93 ? 8.889 -52.355 28.114 1.00 35.47 93 SER A N 1
ATOM 719 C CA . SER A 1 93 ? 7.604 -53.030 27.890 1.00 35.47 93 SER A CA 1
ATOM 720 C C . SER A 1 93 ? 6.329 -52.324 28.368 1.00 35.47 93 SER A C 1
ATOM 722 O O . SER A 1 93 ? 5.974 -52.386 29.544 1.00 35.47 93 SER A O 1
ATOM 724 N N . TYR A 1 94 ? 5.540 -51.821 27.415 1.00 34.06 94 TYR A N 1
ATOM 725 C CA . TYR A 1 94 ? 4.107 -51.615 27.640 1.00 34.06 94 TYR A CA 1
ATOM 726 C C . TYR A 1 94 ? 3.448 -52.906 28.159 1.00 34.06 94 TYR A C 1
ATOM 728 O O . TYR A 1 94 ? 3.761 -54.014 27.711 1.00 34.06 94 TYR A O 1
ATOM 736 N N . HIS A 1 95 ? 2.499 -52.754 29.080 1.00 34.47 95 HIS A N 1
ATOM 737 C CA . HIS A 1 95 ? 1.563 -53.804 29.471 1.00 34.47 95 HIS A CA 1
ATOM 738 C C . HIS A 1 95 ? 0.152 -53.361 29.096 1.00 34.47 95 HIS A C 1
ATOM 740 O O . HIS A 1 95 ? -0.316 -52.313 29.534 1.00 34.47 95 HIS A O 1
ATOM 746 N N . CYS A 1 96 ? -0.506 -54.161 28.262 1.00 30.98 96 CYS A N 1
ATOM 747 C CA . CYS A 1 96 ? -1.913 -53.999 27.923 1.00 30.98 96 CYS A CA 1
ATOM 748 C C . CYS A 1 96 ? -2.738 -54.880 28.884 1.00 30.98 96 CYS A C 1
ATOM 750 O O . CYS A 1 96 ? -2.305 -56.003 29.156 1.00 30.98 96 CYS A O 1
ATOM 752 N N . PRO A 1 97 ? -3.883 -54.423 29.426 1.00 32.56 97 PRO A N 1
ATOM 753 C CA . PRO A 1 97 ? -4.622 -55.149 30.463 1.00 32.56 97 PRO A CA 1
ATOM 754 C C . PRO A 1 97 ? -5.463 -56.321 29.908 1.00 32.56 97 PRO A C 1
ATOM 756 O O . PRO A 1 97 ? -6.677 -56.361 30.077 1.00 32.56 97 PRO A O 1
ATOM 759 N N . ASN A 1 98 ? -4.823 -57.292 29.246 1.00 31.81 98 ASN A N 1
ATOM 760 C CA . ASN A 1 98 ? -5.409 -58.597 28.918 1.00 31.81 98 ASN A CA 1
ATOM 761 C C . ASN A 1 98 ? -4.282 -59.654 28.747 1.00 31.81 98 ASN A C 1
ATOM 763 O O . ASN A 1 98 ? -3.372 -59.406 27.952 1.00 31.81 98 ASN A O 1
ATOM 767 N N . PRO A 1 99 ? -4.280 -60.813 29.448 1.00 32.16 99 PRO A N 1
ATOM 768 C CA . PRO A 1 99 ? -3.070 -61.643 29.590 1.00 32.16 99 PRO A CA 1
ATOM 769 C C . PRO A 1 99 ? -2.494 -62.325 28.335 1.00 32.16 99 PRO A C 1
ATOM 771 O O . PRO A 1 99 ? -1.407 -62.888 28.420 1.00 32.16 99 PRO A O 1
ATOM 774 N N . GLN A 1 100 ? -3.189 -62.345 27.190 1.00 30.88 100 GLN A N 1
ATOM 775 C CA . GLN A 1 100 ? -2.864 -63.284 26.099 1.00 30.88 100 GLN A CA 1
ATOM 776 C C . GLN A 1 100 ? -1.968 -62.765 24.955 1.00 30.88 100 GLN A C 1
ATOM 778 O O . GLN A 1 100 ? -1.557 -63.576 24.126 1.00 30.88 100 GLN A O 1
ATOM 783 N N . ARG A 1 101 ? -1.618 -61.468 24.874 1.00 32.38 101 ARG A N 1
ATOM 784 C CA . ARG A 1 101 ? -0.625 -60.965 23.887 1.00 32.38 101 ARG A CA 1
ATOM 785 C C . ARG A 1 101 ? 0.228 -59.803 24.411 1.00 32.38 101 ARG A C 1
ATOM 787 O O . ARG A 1 101 ? -0.178 -58.646 24.356 1.00 32.38 101 ARG A O 1
ATOM 794 N N . SER A 1 102 ? 1.456 -60.099 24.839 1.00 31.33 102 SER A N 1
ATOM 795 C CA . SER A 1 102 ? 2.456 -59.107 25.260 1.00 31.33 102 SER A CA 1
ATOM 796 C C . SER A 1 102 ? 3.454 -58.762 24.140 1.00 31.33 102 SER A C 1
ATOM 798 O O . SER A 1 102 ? 4.513 -59.380 24.031 1.00 31.33 102 SER A O 1
ATOM 800 N N . ASN A 1 103 ? 3.159 -57.741 23.329 1.00 33.09 103 ASN A N 1
ATOM 801 C CA . ASN A 1 103 ? 4.117 -57.202 22.352 1.00 33.09 103 ASN A CA 1
ATOM 802 C C . ASN A 1 103 ? 5.011 -56.128 22.998 1.00 33.09 103 ASN A C 1
ATOM 804 O O . ASN A 1 103 ? 4.579 -54.995 23.206 1.00 33.09 103 ASN A O 1
ATOM 808 N N . SER A 1 104 ? 6.275 -56.454 23.287 1.00 35.38 104 SER A N 1
ATOM 809 C CA . SER A 1 104 ? 7.247 -55.488 23.819 1.00 35.38 104 SER A CA 1
ATOM 810 C C . SER A 1 104 ? 7.973 -54.732 22.698 1.00 35.38 104 SER A C 1
ATOM 812 O O . SER A 1 104 ? 8.937 -55.243 22.123 1.00 35.38 104 SER A O 1
ATOM 814 N N . ALA A 1 105 ? 7.561 -53.496 22.418 1.00 36.38 105 ALA A N 1
ATOM 815 C CA . ALA A 1 105 ? 8.368 -52.569 21.624 1.00 36.38 105 ALA A CA 1
ATOM 816 C C . ALA A 1 105 ? 9.554 -52.030 22.449 1.00 36.38 105 ALA A C 1
ATOM 818 O O . ALA A 1 105 ? 9.420 -51.765 23.645 1.00 36.38 105 ALA A O 1
ATOM 819 N N . LYS A 1 106 ? 10.711 -51.846 21.802 1.00 36.81 106 LYS A N 1
ATOM 820 C CA . LYS A 1 106 ? 11.871 -51.127 22.351 1.00 36.81 106 LYS A CA 1
ATOM 821 C C . LYS A 1 106 ? 12.018 -49.817 21.578 1.00 36.81 106 LYS A C 1
ATOM 823 O O . LYS A 1 106 ? 12.054 -49.831 20.349 1.00 36.81 106 LYS A O 1
ATOM 828 N N . MET A 1 107 ? 12.102 -48.706 22.298 1.00 38.41 107 MET A N 1
ATOM 829 C CA . MET A 1 107 ? 12.406 -47.390 21.740 1.00 38.41 107 MET A CA 1
ATOM 830 C 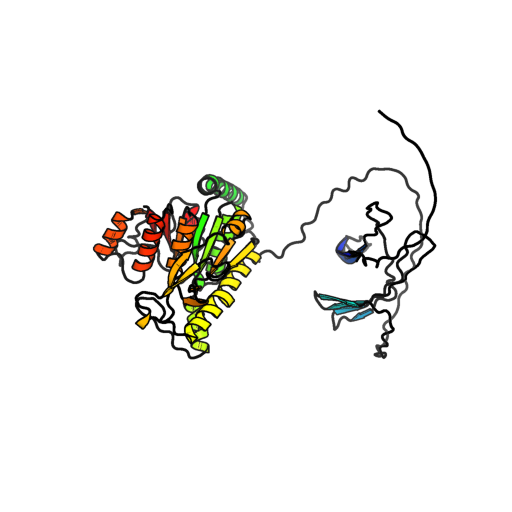C . MET A 1 107 ? 13.559 -46.760 22.515 1.00 38.41 107 MET A C 1
ATOM 832 O O . MET A 1 107 ? 13.703 -46.977 23.721 1.00 38.41 107 MET A O 1
ATOM 836 N N . ALA A 1 108 ? 14.356 -45.977 21.801 1.00 39.56 108 ALA A N 1
ATOM 837 C CA . ALA A 1 108 ? 15.311 -45.031 22.351 1.00 39.56 108 ALA A CA 1
ATOM 838 C C . ALA A 1 108 ? 14.972 -43.643 21.798 1.00 39.56 108 ALA A C 1
ATOM 840 O O . ALA A 1 108 ? 14.487 -43.522 20.673 1.00 39.56 108 ALA A O 1
ATOM 841 N N . ALA A 1 109 ? 15.226 -42.602 22.579 1.00 40.47 109 ALA A N 1
ATOM 842 C CA . ALA A 1 109 ? 15.103 -41.224 22.131 1.00 40.47 109 ALA A CA 1
ATOM 843 C C . ALA A 1 109 ? 16.383 -40.464 22.482 1.00 40.47 109 ALA A C 1
ATOM 845 O O . ALA A 1 109 ? 17.052 -40.793 23.462 1.00 40.47 109 ALA A O 1
ATOM 846 N N . ILE A 1 110 ? 16.711 -39.472 21.660 1.00 38.06 110 ILE A N 1
ATOM 847 C CA . ILE A 1 110 ? 17.835 -38.557 21.847 1.00 38.06 110 ILE A CA 1
ATOM 848 C C . ILE A 1 110 ? 17.280 -37.143 21.685 1.00 38.06 110 ILE A C 1
ATOM 850 O O . ILE A 1 110 ? 16.755 -36.798 20.625 1.00 38.06 110 ILE A O 1
ATOM 854 N N . ALA A 1 111 ? 17.378 -36.336 22.737 1.00 36.31 111 ALA A N 1
ATOM 855 C CA . ALA A 1 111 ? 17.143 -34.899 22.658 1.00 36.31 111 ALA A CA 1
ATOM 856 C C . ALA A 1 111 ? 18.458 -34.188 22.307 1.00 36.31 111 ALA A C 1
ATOM 858 O O . ALA A 1 111 ? 19.504 -34.543 22.850 1.00 36.31 111 ALA A O 1
ATOM 859 N N . ILE A 1 112 ? 18.399 -33.204 21.406 1.00 33.22 112 ILE A N 1
ATOM 860 C CA . ILE A 1 112 ? 19.510 -32.305 21.070 1.00 33.22 112 ILE A CA 1
ATOM 861 C C . ILE A 1 112 ? 18.932 -30.890 20.948 1.00 33.22 112 ILE A C 1
ATOM 863 O O . ILE A 1 112 ? 18.199 -30.579 20.006 1.00 33.22 112 ILE A O 1
ATOM 867 N N . GLY A 1 113 ? 19.223 -30.027 21.923 1.00 40.41 113 GLY A N 1
ATOM 868 C CA . GLY A 1 113 ? 18.626 -28.690 21.998 1.00 40.41 113 GLY A CA 1
ATOM 869 C C . GLY A 1 113 ? 17.095 -28.753 22.082 1.00 40.41 113 GLY A C 1
ATOM 870 O O . GLY A 1 113 ? 16.551 -29.358 23.000 1.00 40.41 113 GLY A O 1
ATOM 871 N N . LYS A 1 114 ? 16.397 -28.137 21.118 1.00 32.19 114 LYS A N 1
ATOM 872 C CA . LYS A 1 114 ? 14.922 -28.169 21.013 1.00 32.19 114 LYS A CA 1
ATOM 873 C C . LYS A 1 114 ? 14.375 -29.328 20.157 1.00 32.19 114 LYS A C 1
ATOM 875 O O . LYS A 1 114 ? 13.165 -29.415 19.974 1.00 32.19 114 LYS A O 1
ATOM 880 N N . SER A 1 115 ? 15.234 -30.205 19.631 1.00 31.27 115 SER A N 1
ATOM 881 C CA . SER A 1 115 ? 14.849 -31.294 18.722 1.00 31.27 115 SER A CA 1
ATOM 882 C C . SER A 1 115 ? 14.848 -32.651 19.426 1.00 31.27 115 SER A C 1
ATOM 884 O O . SER A 1 115 ? 15.811 -33.005 20.108 1.00 31.27 115 SER A O 1
ATOM 886 N N . LEU A 1 116 ? 13.787 -33.440 19.226 1.00 36.38 116 LEU A N 1
ATOM 887 C CA . LEU A 1 116 ? 13.655 -34.800 19.756 1.00 36.38 116 LEU A CA 1
ATOM 888 C C . LEU A 1 116 ? 13.700 -35.825 18.616 1.00 36.38 116 LEU A C 1
ATOM 890 O O . LEU A 1 116 ? 12.808 -35.868 17.771 1.00 36.38 116 LEU A O 1
ATOM 894 N N . HIS A 1 117 ? 14.715 -36.686 18.623 1.00 36.78 117 HIS A N 1
ATOM 895 C CA . HIS A 1 117 ? 14.901 -37.750 17.640 1.00 36.78 117 HIS A CA 1
ATOM 896 C C . HIS A 1 117 ? 14.542 -39.102 18.265 1.00 36.78 117 HIS A C 1
ATOM 898 O O . HIS A 1 117 ? 15.108 -39.492 19.287 1.00 36.78 117 HIS A O 1
ATOM 904 N N . ILE A 1 118 ? 13.584 -39.819 17.668 1.00 36.19 118 ILE A N 1
ATOM 905 C CA . ILE A 1 118 ? 13.056 -41.086 18.193 1.00 36.19 118 ILE A CA 1
ATOM 906 C C . ILE A 1 118 ? 13.486 -42.238 17.285 1.00 36.19 118 ILE A C 1
ATOM 908 O O . ILE A 1 118 ? 13.237 -42.225 16.082 1.00 36.19 118 ILE A O 1
ATOM 912 N N . PHE A 1 119 ? 14.082 -43.267 17.884 1.00 38.03 119 PHE A N 1
ATOM 913 C CA . PHE A 1 119 ? 14.567 -44.462 17.207 1.00 38.03 119 PHE A CA 1
ATOM 914 C C . PHE A 1 119 ? 13.798 -45.692 17.702 1.00 38.03 119 PHE A C 1
ATOM 916 O O . PHE A 1 119 ? 13.795 -46.021 18.892 1.00 38.03 119 PHE A O 1
ATOM 923 N N . SER A 1 120 ? 13.167 -46.409 16.773 1.00 36.59 120 SER A N 1
ATOM 924 C CA . SER A 1 120 ? 12.604 -47.738 17.013 1.00 36.59 120 SER A CA 1
ATOM 925 C C . SER A 1 120 ? 13.420 -48.756 16.228 1.00 36.59 120 SER A C 1
ATOM 927 O O . SER A 1 120 ? 13.582 -48.603 15.020 1.00 36.59 120 SER A O 1
ATOM 929 N N . SER A 1 121 ? 13.939 -49.787 16.898 1.00 34.78 121 SER A N 1
ATOM 930 C CA . SER A 1 121 ? 14.669 -50.868 16.233 1.00 34.78 121 SER A CA 1
ATOM 931 C C . SER A 1 121 ? 13.983 -52.213 16.465 1.00 34.78 121 SER A C 1
ATOM 933 O O . SER A 1 121 ? 13.566 -52.546 17.578 1.00 34.78 121 SER A O 1
ATOM 935 N N . LYS A 1 122 ? 13.876 -53.007 15.393 1.00 34.78 122 LYS A N 1
ATOM 936 C CA . LYS A 1 122 ? 13.603 -54.450 15.492 1.00 34.78 122 LYS A CA 1
ATOM 937 C C . LYS A 1 122 ? 14.882 -55.271 15.686 1.00 34.78 122 LYS A C 1
ATOM 939 O O . LYS A 1 122 ? 14.7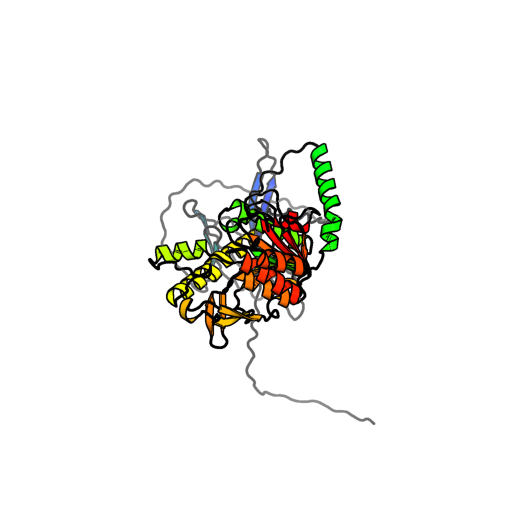97 -56.393 16.169 1.00 34.78 122 LYS A O 1
ATOM 944 N N . GLU A 1 123 ? 16.043 -54.694 15.381 1.00 27.25 123 GLU A N 1
ATOM 945 C CA . GLU A 1 123 ? 17.353 -55.349 15.442 1.00 27.25 123 GLU A CA 1
ATOM 946 C C . GLU A 1 123 ? 18.331 -54.587 16.353 1.00 27.25 123 GLU A C 1
ATOM 948 O O . GLU A 1 123 ? 18.054 -53.474 16.816 1.00 27.25 123 GLU A O 1
ATOM 953 N N . SER A 1 124 ? 19.445 -55.227 16.704 1.00 25.89 124 SER A N 1
ATOM 954 C CA . SER A 1 124 ? 20.359 -54.778 17.758 1.00 25.89 124 SER A CA 1
ATOM 955 C C . SER A 1 124 ? 21.478 -53.871 17.242 1.00 25.89 124 SER A C 1
ATOM 957 O O . SER A 1 124 ? 22.425 -54.350 16.627 1.00 25.89 124 SER A O 1
ATOM 959 N N . LEU A 1 125 ? 21.424 -52.584 17.592 1.00 24.44 125 LEU A N 1
ATOM 960 C CA . LEU A 1 125 ? 22.567 -51.677 17.461 1.00 24.44 125 LEU A CA 1
ATOM 961 C C . LEU A 1 125 ? 23.593 -51.945 18.573 1.00 24.44 125 LEU A C 1
ATOM 963 O O . LEU A 1 125 ? 23.278 -51.824 19.759 1.00 24.44 125 LEU A O 1
ATOM 967 N N . SER A 1 126 ? 24.820 -52.287 18.184 1.00 21.50 126 SER A N 1
ATOM 968 C CA . SER A 1 126 ? 25.982 -52.408 19.069 1.00 21.50 126 SER A CA 1
ATOM 969 C C . SER A 1 126 ? 26.806 -51.119 19.054 1.00 21.50 126 SER A C 1
ATOM 971 O O . SER A 1 126 ? 27.258 -50.700 17.991 1.00 21.50 126 SER A O 1
ATOM 973 N N . PHE A 1 127 ? 27.059 -50.535 20.226 1.00 23.73 127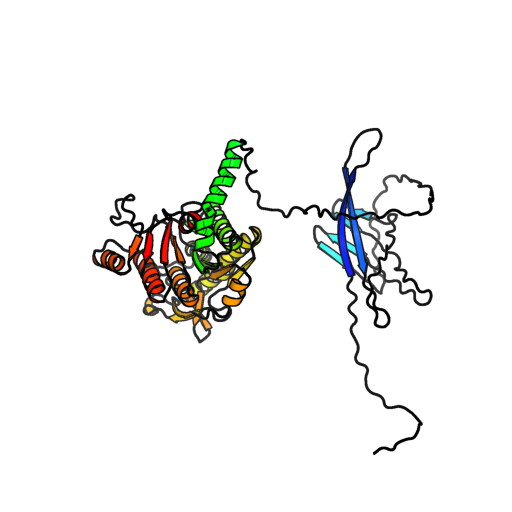 PHE A N 1
ATOM 974 C CA . PHE A 1 127 ? 27.996 -49.420 20.398 1.00 23.73 127 PHE A CA 1
ATOM 975 C C . PHE A 1 127 ? 29.185 -49.863 21.254 1.00 23.73 127 PHE A C 1
ATOM 977 O O . PHE A 1 127 ? 28.998 -50.482 22.304 1.00 23.73 127 PHE A O 1
ATOM 984 N N . SER A 1 128 ? 30.398 -49.534 20.810 1.00 20.41 128 SER A N 1
ATOM 985 C CA . SER A 1 128 ? 31.633 -49.754 21.572 1.00 20.41 128 SER A CA 1
ATOM 986 C C . SER A 1 128 ? 31.695 -48.825 22.795 1.00 20.41 128 SER A C 1
ATOM 988 O O . SER A 1 128 ? 31.234 -47.684 22.710 1.00 20.41 128 SER A O 1
ATOM 990 N N . PRO A 1 129 ? 32.254 -49.268 23.935 1.00 22.64 129 PRO A N 1
ATOM 991 C CA . PRO A 1 129 ? 32.266 -48.469 25.155 1.00 22.64 129 PRO A CA 1
ATOM 992 C C . PRO A 1 129 ? 33.296 -47.332 25.094 1.00 22.64 129 PRO A C 1
ATOM 994 O O . PRO A 1 129 ? 34.491 -47.576 24.937 1.00 22.64 129 PRO A O 1
ATOM 997 N N . LEU A 1 130 ? 32.840 -46.095 25.307 1.00 21.53 130 LEU A N 1
ATOM 998 C CA . LEU A 1 130 ? 33.703 -44.984 25.716 1.00 21.53 130 LEU A CA 1
ATOM 999 C C . LEU A 1 130 ? 33.914 -45.043 27.235 1.00 21.53 130 LEU A C 1
ATOM 1001 O O . LEU A 1 130 ? 32.956 -45.076 28.010 1.00 21.53 130 LEU A O 1
ATOM 1005 N N . THR A 1 131 ? 35.174 -45.077 27.662 1.00 21.59 131 THR A N 1
ATOM 1006 C CA . THR A 1 131 ? 35.549 -45.251 29.070 1.00 21.59 131 THR A CA 1
ATOM 1007 C C . THR A 1 131 ? 35.466 -43.925 29.828 1.00 21.59 131 THR A C 1
ATOM 1009 O O . THR A 1 131 ? 36.374 -43.105 29.734 1.00 21.59 131 THR A O 1
ATOM 1012 N N . ILE A 1 132 ? 34.409 -43.730 30.621 1.00 24.16 132 ILE A N 1
ATOM 1013 C CA . ILE A 1 132 ? 34.270 -42.582 31.534 1.00 24.16 132 ILE A CA 1
ATOM 1014 C C . ILE A 1 132 ? 34.430 -43.057 32.986 1.00 24.16 132 ILE A C 1
ATOM 1016 O O . ILE A 1 132 ? 33.865 -44.073 33.398 1.00 24.16 132 ILE A O 1
ATOM 1020 N N . THR A 1 133 ? 35.242 -42.341 33.764 1.00 21.98 133 THR A N 1
ATOM 1021 C CA . THR A 1 133 ? 35.590 -42.673 35.153 1.00 21.98 133 THR A CA 1
ATOM 1022 C C . THR A 1 133 ? 34.489 -42.284 36.150 1.00 21.98 133 THR A C 1
ATOM 1024 O O . THR A 1 133 ? 33.740 -41.330 35.958 1.00 21.98 133 THR A O 1
ATOM 1027 N N . LYS A 1 134 ? 34.363 -43.058 37.238 1.00 25.52 134 LYS A N 1
ATOM 1028 C CA . LYS A 1 134 ? 33.261 -42.949 38.213 1.00 25.52 134 LYS A CA 1
ATOM 1029 C C . LYS A 1 134 ? 33.391 -41.748 39.168 1.00 25.52 134 LYS A C 1
ATOM 1031 O O . LYS A 1 134 ? 34.397 -41.667 39.874 1.00 25.52 134 LYS A O 1
ATOM 1036 N N . PRO A 1 135 ? 32.315 -40.973 39.381 1.00 24.03 135 PRO A N 1
ATOM 1037 C CA . PRO A 1 135 ? 31.987 -40.379 40.676 1.00 24.03 135 PRO A CA 1
ATOM 1038 C C . PRO A 1 135 ? 31.113 -41.326 41.537 1.00 24.03 135 PRO A C 1
ATOM 1040 O O . PRO A 1 135 ? 30.742 -42.424 41.116 1.00 24.03 135 PRO A O 1
ATOM 1043 N N . LYS A 1 136 ? 30.844 -40.941 42.792 1.00 22.72 136 LYS A N 1
ATOM 1044 C CA . LYS A 1 136 ? 30.306 -41.821 43.852 1.00 22.72 136 LYS A CA 1
ATOM 1045 C C . LYS A 1 136 ? 28.776 -41.973 43.809 1.00 22.72 136 LYS A C 1
ATOM 1047 O O . LYS A 1 136 ? 28.054 -41.010 43.586 1.00 22.72 136 LYS A O 1
ATOM 1052 N N . THR A 1 137 ? 28.284 -43.174 44.114 1.00 23.03 137 THR A N 1
ATOM 1053 C CA . THR A 1 137 ? 26.851 -43.490 44.263 1.00 23.03 137 THR A CA 1
ATOM 1054 C C . THR A 1 137 ? 26.352 -43.269 45.691 1.00 23.03 137 THR A C 1
ATOM 1056 O O . THR A 1 137 ? 26.933 -43.819 46.626 1.00 23.03 137 THR A O 1
ATOM 1059 N N . HIS A 1 138 ? 25.209 -42.597 45.850 1.00 22.98 138 HIS A N 1
ATOM 1060 C CA . HIS A 1 138 ? 24.406 -42.622 47.079 1.00 22.98 138 HIS A CA 1
ATOM 1061 C C . HIS A 1 138 ? 23.061 -43.317 46.812 1.00 22.98 138 HIS A C 1
ATOM 1063 O O . HIS A 1 138 ? 22.460 -43.131 45.755 1.00 22.98 138 HIS A O 1
ATOM 1069 N N . HIS A 1 139 ? 22.591 -44.135 47.759 1.00 22.36 139 HIS A N 1
ATOM 1070 C CA . HIS A 1 139 ? 21.330 -44.875 47.649 1.00 22.36 139 HIS A CA 1
ATOM 1071 C C . HIS A 1 139 ? 20.268 -44.297 48.590 1.00 22.36 139 HIS A C 1
ATOM 1073 O O . HIS A 1 139 ? 20.408 -44.393 49.807 1.00 22.36 139 HIS A O 1
ATOM 1079 N N . LEU A 1 140 ? 19.169 -43.788 48.030 1.00 21.64 140 LEU A N 1
ATOM 1080 C CA . LEU A 1 140 ? 17.949 -43.482 48.780 1.00 21.64 140 LEU A CA 1
ATOM 1081 C C . LEU A 1 140 ? 17.018 -44.704 48.801 1.00 21.64 140 LEU A C 1
ATOM 1083 O O . LEU A 1 140 ? 16.773 -45.333 47.770 1.00 21.64 140 LEU A O 1
ATOM 1087 N N . LYS A 1 141 ? 16.490 -45.034 49.984 1.00 19.89 141 LYS A N 1
ATOM 1088 C CA . LYS A 1 141 ? 15.427 -46.031 50.181 1.00 19.89 141 LYS A CA 1
ATOM 1089 C C . LYS A 1 141 ? 14.130 -45.300 50.517 1.00 19.89 141 LYS A C 1
ATOM 1091 O O . LYS A 1 141 ? 14.124 -44.497 51.441 1.00 19.89 141 LYS A O 1
ATOM 1096 N N . PHE A 1 142 ? 13.037 -45.653 49.846 1.00 22.92 142 PHE A N 1
ATOM 1097 C CA . PHE A 1 142 ? 11.688 -45.224 50.222 1.00 22.92 142 PHE A CA 1
ATOM 1098 C C . PHE A 1 142 ? 10.865 -46.423 50.696 1.00 22.92 142 PHE A C 1
ATOM 1100 O O . PHE A 1 142 ? 10.768 -47.441 50.006 1.00 22.92 142 PHE A O 1
ATOM 1107 N N . THR A 1 143 ? 10.283 -46.307 51.886 1.00 20.73 143 THR A N 1
ATOM 1108 C CA . THR A 1 143 ? 9.320 -47.259 52.452 1.00 20.73 143 THR A CA 1
ATOM 1109 C C . THR A 1 143 ? 7.910 -46.988 51.923 1.00 20.73 143 THR A C 1
ATOM 1111 O O . THR A 1 143 ? 7.566 -45.868 51.555 1.00 20.73 143 THR A O 1
ATOM 1114 N N . LYS A 1 144 ? 7.072 -48.031 51.866 1.00 22.06 144 LYS A N 1
ATOM 1115 C CA . LYS A 1 144 ? 5.645 -47.895 51.541 1.00 22.06 144 LYS A CA 1
ATOM 1116 C C . LYS A 1 144 ? 4.830 -47.638 52.806 1.00 22.06 144 LYS A C 1
ATOM 1118 O O . LYS A 1 144 ? 4.922 -48.428 53.740 1.00 22.06 144 LYS A O 1
ATOM 1123 N N . THR A 1 145 ? 3.908 -46.687 52.723 1.00 21.72 145 THR A N 1
ATOM 1124 C CA . THR A 1 145 ? 2.696 -46.645 53.554 1.00 21.72 145 THR A CA 1
ATOM 1125 C C . THR A 1 145 ? 1.489 -46.704 52.619 1.00 21.72 145 THR A C 1
ATOM 1127 O O . THR A 1 145 ? 1.517 -46.120 51.536 1.00 21.72 145 THR A O 1
ATOM 1130 N N . ILE A 1 146 ? 0.451 -47.453 52.992 1.00 26.00 146 ILE A N 1
ATOM 1131 C CA . ILE A 1 146 ? -0.779 -47.618 52.205 1.00 26.00 146 ILE A CA 1
ATOM 1132 C C . ILE A 1 146 ? -1.940 -47.081 53.040 1.00 26.00 146 ILE A C 1
ATOM 1134 O O . ILE A 1 146 ? -2.157 -47.566 54.146 1.00 26.00 146 ILE A O 1
ATOM 1138 N N . CYS A 1 147 ? -2.707 -46.141 52.488 1.00 22.20 147 CYS A N 1
ATOM 1139 C CA . CYS A 1 147 ? -4.004 -45.733 53.026 1.00 22.20 147 CYS A CA 1
ATOM 1140 C C . CYS A 1 147 ? -5.102 -46.004 51.991 1.00 22.20 147 CYS A C 1
ATOM 1142 O O . CYS A 1 147 ? -4.875 -45.898 50.786 1.00 22.20 147 CYS A O 1
ATOM 1144 N N . SER A 1 148 ? -6.275 -46.410 52.477 1.00 24.19 148 SER A N 1
ATOM 1145 C CA . SER A 1 148 ? -7.413 -46.843 51.655 1.00 24.19 148 SER A CA 1
ATOM 1146 C C . SER A 1 148 ? -8.376 -45.678 51.341 1.00 24.19 148 SER A C 1
ATOM 1148 O O . SER A 1 148 ? -8.247 -44.615 51.951 1.00 24.19 148 SER A O 1
ATOM 1150 N N . PRO A 1 149 ? -9.311 -45.823 50.384 1.00 33.84 149 PRO A N 1
ATOM 1151 C CA . PRO A 1 149 ? -10.090 -44.698 49.877 1.00 33.84 149 PRO A CA 1
ATOM 1152 C C . PRO A 1 149 ? -11.279 -44.345 50.776 1.00 33.84 149 PRO A C 1
ATOM 1154 O O . PRO A 1 149 ? -11.954 -45.235 51.287 1.00 33.84 149 PRO A O 1
ATOM 1157 N N . ASN A 1 150 ? -11.641 -43.059 50.824 1.00 23.09 150 ASN A N 1
ATOM 1158 C CA . ASN A 1 150 ? -13.053 -42.697 50.701 1.00 23.09 150 ASN A CA 1
ATOM 1159 C C . ASN A 1 150 ? -13.297 -41.264 50.202 1.00 23.09 150 ASN A C 1
ATOM 1161 O O . ASN A 1 150 ? -12.481 -40.362 50.356 1.00 23.09 150 ASN A O 1
ATOM 1165 N N . SER A 1 151 ? -14.455 -41.126 49.563 1.00 29.77 151 SER A N 1
ATOM 1166 C CA . SER A 1 151 ? -15.134 -39.930 49.052 1.00 29.77 151 SER A CA 1
ATOM 1167 C C . SER A 1 151 ? -14.710 -38.537 49.558 1.00 29.77 151 SER A C 1
ATOM 1169 O O . SER A 1 151 ? -14.968 -38.202 50.707 1.00 29.77 151 SER A O 1
ATOM 1171 N N . HIS A 1 152 ? -14.326 -37.655 48.626 1.00 25.06 152 HIS A N 1
ATOM 1172 C CA . HIS A 1 152 ? -14.991 -36.354 48.402 1.00 25.06 152 HIS A CA 1
ATOM 1173 C C . HIS A 1 152 ? -14.777 -35.890 46.943 1.00 25.06 152 HIS A C 1
ATOM 1175 O O . HIS A 1 152 ? -13.798 -36.262 46.296 1.00 25.06 152 HIS A O 1
ATOM 1181 N N . ARG A 1 153 ? -15.711 -35.101 46.385 1.00 25.47 153 ARG A N 1
ATOM 1182 C CA . ARG A 1 153 ? -15.630 -34.591 44.999 1.00 25.47 153 ARG A CA 1
ATOM 1183 C C . ARG A 1 153 ? -14.594 -33.465 44.883 1.00 25.47 153 ARG A C 1
ATOM 1185 O O . ARG A 1 153 ? -14.906 -32.314 45.179 1.00 25.47 153 ARG A O 1
ATOM 1192 N N . LEU A 1 154 ? -13.411 -33.769 44.356 1.00 22.02 154 LEU A N 1
ATOM 1193 C CA . LEU A 1 154 ? -12.472 -32.749 43.882 1.00 22.02 154 LEU A CA 1
ATOM 1194 C C . LEU A 1 154 ? -13.012 -32.077 42.608 1.00 22.02 154 LEU A C 1
ATOM 1196 O O . LEU A 1 154 ? -13.020 -32.672 41.530 1.00 22.02 154 LEU A O 1
ATOM 1200 N N . ARG A 1 155 ? -13.446 -30.815 42.720 1.00 21.67 155 ARG A N 1
ATOM 1201 C CA . ARG A 1 155 ? -13.601 -29.923 41.560 1.00 21.67 155 ARG A CA 1
ATOM 1202 C C . ARG A 1 155 ? -12.203 -29.550 41.063 1.00 21.67 155 ARG A C 1
ATOM 1204 O O . ARG A 1 155 ? -11.567 -28.675 41.645 1.00 21.67 155 ARG A O 1
ATOM 1211 N N . LEU A 1 156 ? -11.738 -30.184 39.988 1.00 23.05 156 LEU A N 1
ATOM 1212 C CA . LEU A 1 156 ? -10.499 -29.782 39.325 1.00 23.05 156 LEU A CA 1
ATOM 1213 C C . LEU A 1 156 ? -10.731 -28.475 38.549 1.00 23.05 156 LEU A C 1
ATOM 1215 O O . LEU A 1 156 ? -11.114 -28.485 37.380 1.00 23.05 156 LEU A O 1
ATOM 1219 N N . ALA A 1 157 ? -10.534 -27.338 39.214 1.00 23.33 157 ALA A N 1
ATOM 1220 C CA . ALA A 1 157 ? -10.510 -26.039 38.558 1.00 23.33 157 ALA A CA 1
ATOM 1221 C C . ALA A 1 157 ? -9.204 -25.913 37.759 1.00 23.33 157 ALA A C 1
ATOM 1223 O O . ALA A 1 157 ? -8.160 -25.578 38.319 1.00 23.33 157 ALA A O 1
ATOM 1224 N N . ILE A 1 158 ? -9.259 -26.195 36.454 1.00 24.88 158 ILE A N 1
ATOM 1225 C CA . ILE A 1 158 ? -8.117 -26.020 35.551 1.00 24.88 158 ILE A CA 1
ATOM 1226 C C . ILE A 1 158 ? -7.872 -24.518 35.364 1.00 24.88 158 ILE A C 1
ATOM 1228 O O . ILE A 1 158 ? -8.354 -23.898 34.417 1.00 24.88 158 ILE A O 1
ATOM 1232 N N . ARG A 1 159 ? -7.093 -23.921 36.271 1.00 22.61 159 ARG A N 1
ATOM 1233 C CA . ARG A 1 159 ? -6.304 -22.739 35.929 1.00 22.61 159 ARG A CA 1
ATOM 1234 C C . ARG A 1 159 ? -5.189 -23.210 35.008 1.00 22.61 159 ARG A C 1
ATOM 1236 O O . ARG A 1 159 ? -4.167 -23.699 35.477 1.00 22.61 159 ARG A O 1
ATOM 1243 N N . ALA A 1 160 ? -5.399 -23.062 33.704 1.00 22.70 160 ALA A N 1
ATOM 1244 C CA . ALA A 1 160 ? -4.282 -23.014 32.781 1.00 22.70 160 ALA A CA 1
ATOM 1245 C C . ALA A 1 160 ? -3.439 -21.792 33.169 1.00 22.70 160 ALA A C 1
ATOM 1247 O O . ALA A 1 160 ? -3.856 -20.653 32.952 1.00 22.70 160 ALA A O 1
ATOM 1248 N N . SER A 1 161 ? -2.282 -22.020 33.789 1.00 25.58 161 SER A N 1
ATOM 1249 C CA . SER A 1 161 ? -1.213 -21.032 33.758 1.00 25.58 161 SER A CA 1
ATOM 1250 C C . SER A 1 161 ? -0.891 -20.804 32.288 1.00 25.58 161 SER A C 1
ATOM 1252 O O . SER A 1 161 ? -0.508 -21.730 31.575 1.00 25.58 161 SER A O 1
ATOM 1254 N N . SER A 1 162 ? -1.112 -19.582 31.808 1.00 25.77 162 SER A N 1
ATOM 1255 C CA . SER A 1 162 ? -0.682 -19.195 30.474 1.00 25.77 162 SER A CA 1
ATOM 1256 C C . SER A 1 162 ? 0.834 -19.344 30.421 1.00 25.77 162 SER A C 1
ATOM 1258 O O . SER A 1 162 ? 1.549 -18.515 30.988 1.00 25.77 162 SER A O 1
ATOM 1260 N N . THR A 1 163 ? 1.322 -20.396 29.759 1.00 25.81 163 THR A N 1
ATOM 1261 C CA . THR A 1 163 ? 2.710 -20.446 29.300 1.00 25.81 163 THR A CA 1
ATOM 1262 C C . THR A 1 163 ? 2.951 -19.155 28.548 1.00 25.81 163 THR A C 1
ATOM 1264 O O . THR A 1 163 ? 2.238 -18.878 27.579 1.00 25.81 163 THR A O 1
ATOM 1267 N N . SER A 1 164 ? 3.898 -18.349 29.019 1.00 29.47 164 SER A N 1
ATOM 1268 C CA . SER A 1 164 ? 4.259 -17.120 28.339 1.00 29.47 164 SER A CA 1
ATOM 1269 C C . SER A 1 164 ? 4.725 -17.484 26.936 1.00 29.47 164 SER A C 1
ATOM 1271 O O . SER A 1 164 ? 5.804 -18.043 26.735 1.00 29.47 164 SER A O 1
ATOM 1273 N N . SER A 1 165 ? 3.908 -17.128 25.945 1.00 30.41 165 SER A N 1
ATOM 1274 C CA . SER A 1 165 ? 4.466 -16.767 24.657 1.00 30.41 165 SER A CA 1
ATOM 1275 C C . SER A 1 165 ? 5.591 -15.775 24.933 1.00 30.41 165 SER A C 1
ATOM 1277 O O . SER A 1 165 ? 5.454 -14.873 25.767 1.00 30.41 165 SER A O 1
ATOM 1279 N N . THR A 1 166 ? 6.722 -15.939 24.253 1.00 31.53 166 THR A N 1
ATOM 1280 C CA . THR A 1 166 ? 7.677 -14.843 24.146 1.00 31.53 166 THR A CA 1
ATOM 1281 C C . THR A 1 166 ? 6.991 -13.777 23.309 1.00 31.53 166 THR A C 1
ATOM 1283 O O . THR A 1 166 ? 7.065 -13.797 22.080 1.00 31.53 166 THR A O 1
ATOM 1286 N N . ALA A 1 167 ? 6.255 -12.906 23.995 1.00 32.22 167 ALA A N 1
ATOM 1287 C CA . ALA A 1 167 ? 5.787 -11.651 23.459 1.00 32.22 167 ALA A CA 1
ATOM 1288 C C . ALA A 1 167 ? 6.988 -10.845 22.939 1.00 32.22 167 ALA A C 1
ATOM 1290 O O . ALA A 1 167 ? 8.157 -11.227 23.075 1.00 32.22 167 ALA A O 1
ATOM 1291 N N . LEU A 1 168 ? 6.689 -9.682 22.378 1.00 40.66 168 LEU A N 1
ATOM 1292 C CA . LEU A 1 168 ? 7.682 -8.632 22.230 1.00 40.66 168 LEU A CA 1
ATOM 1293 C C . LEU A 1 168 ? 8.464 -8.467 23.549 1.00 40.66 168 LEU A C 1
ATOM 1295 O O . LEU A 1 168 ? 7.905 -8.611 24.640 1.00 40.66 168 LEU A O 1
ATOM 1299 N N . ASN A 1 169 ? 9.731 -8.056 23.456 1.00 38.16 169 ASN A N 1
ATOM 1300 C CA . ASN A 1 169 ? 10.314 -7.243 24.523 1.00 38.16 169 ASN A CA 1
ATOM 1301 C C . ASN A 1 169 ? 9.588 -5.892 24.491 1.00 38.16 169 ASN A C 1
ATOM 1303 O O . ASN A 1 169 ? 10.130 -4.890 24.020 1.00 38.16 169 ASN A O 1
ATOM 1307 N N . ASP A 1 170 ? 8.322 -5.889 24.906 1.00 42.59 170 ASP A N 1
ATOM 1308 C CA . ASP A 1 170 ? 7.587 -4.663 25.131 1.00 42.59 170 ASP A CA 1
ATOM 1309 C C . ASP A 1 170 ? 8.346 -3.884 26.207 1.00 42.59 170 ASP A C 1
ATOM 1311 O O . ASP A 1 170 ? 8.760 -4.477 27.213 1.00 42.59 170 ASP A O 1
ATOM 1315 N N . PRO A 1 171 ? 8.580 -2.573 26.008 1.00 42.31 171 PRO A N 1
ATOM 1316 C CA . PRO A 1 171 ? 9.162 -1.757 27.059 1.00 42.31 171 PRO A CA 1
ATOM 1317 C C . PRO A 1 171 ? 8.275 -1.933 28.297 1.00 42.31 171 PRO A C 1
ATOM 1319 O O . PRO A 1 171 ? 7.051 -1.812 28.166 1.00 42.31 171 PRO A O 1
ATOM 1322 N N . PRO A 1 172 ? 8.850 -2.286 29.466 1.00 41.38 172 PRO A N 1
ATOM 1323 C CA . PRO A 1 172 ? 8.070 -2.706 30.622 1.00 41.38 172 PRO A CA 1
ATOM 1324 C C . PRO A 1 172 ? 7.028 -1.636 30.908 1.00 41.38 172 PRO A C 1
ATOM 1326 O O . PRO A 1 172 ? 7.397 -0.470 31.062 1.00 41.38 172 PRO A O 1
ATOM 1329 N N . ILE A 1 173 ? 5.744 -2.032 30.900 1.00 52.66 173 ILE A N 1
ATOM 1330 C CA . ILE A 1 173 ? 4.611 -1.102 30.990 1.00 52.66 173 ILE A CA 1
ATOM 1331 C C . ILE A 1 173 ? 4.920 -0.143 32.140 1.00 52.66 173 ILE A C 1
ATOM 1333 O O . ILE A 1 173 ? 5.029 -0.625 33.272 1.00 52.66 173 ILE A O 1
ATOM 1337 N N . PRO A 1 174 ? 5.118 1.168 31.873 1.00 54.84 174 PRO A N 1
ATOM 1338 C CA . PRO A 1 174 ? 5.644 2.068 32.885 1.00 54.84 174 PRO A CA 1
ATOM 1339 C C . PRO A 1 174 ? 4.818 1.969 34.161 1.00 54.84 174 PRO A C 1
ATOM 1341 O O . PRO A 1 174 ? 3.591 1.877 34.081 1.00 54.84 174 PRO A O 1
ATOM 1344 N N . THR A 1 175 ? 5.480 1.960 35.320 1.00 49.06 175 THR A N 1
ATOM 1345 C CA . THR A 1 175 ? 4.820 1.931 36.632 1.00 49.06 175 THR A CA 1
ATOM 1346 C C . THR A 1 175 ? 4.115 3.262 36.859 1.00 49.06 175 THR A C 1
ATOM 1348 O O . THR A 1 175 ? 4.651 4.188 37.470 1.00 49.06 175 THR A O 1
ATOM 1351 N N . LEU A 1 176 ? 2.938 3.356 36.254 1.00 52.12 176 LEU A N 1
ATOM 1352 C CA . LEU A 1 176 ? 2.086 4.524 36.186 1.00 52.12 176 LEU A CA 1
ATOM 1353 C C . LEU A 1 176 ? 1.463 4.833 37.545 1.00 52.12 176 LEU A C 1
ATOM 1355 O O . LEU A 1 176 ? 1.248 3.953 38.380 1.00 52.12 176 LEU A O 1
ATOM 1359 N N . LYS A 1 177 ? 1.121 6.103 37.750 1.00 64.94 177 LYS A N 1
ATOM 1360 C CA . LYS A 1 177 ? 0.291 6.515 38.880 1.00 64.94 177 LYS A CA 1
ATOM 1361 C C . LYS A 1 177 ? -1.157 6.104 38.603 1.00 64.94 177 LYS A C 1
ATOM 1363 O O . LYS A 1 177 ? -1.560 5.900 37.457 1.00 64.94 177 LYS A O 1
ATOM 1368 N N . SER A 1 178 ? -1.971 6.004 39.651 1.00 64.25 178 SER A N 1
ATOM 1369 C CA . SER A 1 178 ? -3.392 5.633 39.537 1.00 64.25 178 SER A CA 1
ATOM 1370 C C . SER A 1 178 ? -4.188 6.563 38.607 1.00 64.25 178 SER A C 1
ATOM 1372 O O . SER A 1 178 ? -5.069 6.093 37.888 1.00 64.25 178 SER A O 1
ATOM 1374 N N . SER A 1 179 ? -3.825 7.848 38.552 1.00 70.56 179 SER A N 1
ATOM 1375 C CA . SER A 1 179 ? -4.310 8.834 37.574 1.00 70.56 179 SER A CA 1
ATOM 1376 C C . SER A 1 179 ? -4.125 8.384 36.124 1.00 70.56 179 SER A C 1
ATOM 1378 O O . SER A 1 179 ? -5.026 8.512 35.298 1.00 70.56 179 SER A O 1
ATOM 1380 N N . ASP A 1 180 ? -2.962 7.825 35.816 1.00 79.44 180 ASP A N 1
ATOM 1381 C CA . ASP A 1 180 ? -2.516 7.589 34.448 1.00 79.44 180 ASP A CA 1
ATOM 1382 C C . ASP A 1 180 ? -3.100 6.259 33.919 1.00 79.44 180 ASP A C 1
ATOM 1384 O O . ASP A 1 180 ? -3.355 6.105 32.723 1.00 79.44 180 ASP A O 1
ATOM 1388 N N . HIS A 1 181 ? -3.400 5.316 34.824 1.00 87.56 181 HIS A N 1
ATOM 1389 C CA . HIS A 1 181 ? -4.236 4.147 34.533 1.00 87.56 181 HIS A CA 1
ATOM 1390 C C . HIS A 1 181 ? -5.670 4.551 34.160 1.00 87.56 181 HIS A C 1
ATOM 1392 O O . HIS A 1 181 ? -6.193 4.060 33.159 1.00 87.56 181 HIS A O 1
ATOM 1398 N N . GLN A 1 182 ? -6.289 5.462 34.921 1.00 89.44 182 GLN A N 1
ATOM 1399 C CA . GLN A 1 182 ? -7.636 5.961 34.624 1.00 89.44 182 GLN A CA 1
ATOM 1400 C C . GLN A 1 182 ? -7.672 6.692 33.272 1.00 89.44 182 GLN A C 1
ATOM 1402 O O . GLN A 1 182 ? -8.561 6.433 32.461 1.00 89.44 182 GLN A O 1
ATOM 1407 N N . LEU A 1 183 ? -6.666 7.528 32.992 1.00 92.38 183 LEU A N 1
ATOM 1408 C CA . LEU A 1 183 ? -6.514 8.227 31.713 1.00 92.38 183 LEU A CA 1
ATOM 1409 C C . LEU A 1 183 ? -6.393 7.256 30.525 1.00 92.38 183 LEU A C 1
ATOM 1411 O O . LEU A 1 183 ? -7.056 7.446 29.510 1.00 92.38 183 LEU A O 1
ATOM 1415 N N . ARG A 1 184 ? -5.607 6.175 30.649 1.00 91.44 184 ARG A N 1
ATOM 1416 C CA . ARG A 1 184 ? -5.516 5.140 29.600 1.00 91.44 184 ARG A CA 1
ATOM 1417 C C . ARG A 1 184 ? -6.852 4.447 29.326 1.00 91.44 184 ARG A C 1
ATOM 1419 O O . ARG A 1 184 ? -7.163 4.185 28.167 1.00 91.44 184 ARG A O 1
ATOM 1426 N N . VAL A 1 185 ? -7.635 4.148 30.366 1.00 94.00 185 VAL A N 1
ATOM 1427 C CA . VAL A 1 185 ? -8.972 3.545 30.209 1.00 94.00 185 VAL A CA 1
ATOM 1428 C C . VAL A 1 185 ? -9.936 4.524 29.534 1.00 94.00 185 VAL A C 1
ATOM 1430 O O . VAL A 1 185 ? -10.702 4.112 28.664 1.00 94.00 185 VAL A O 1
ATOM 1433 N N . GLN A 1 186 ? -9.863 5.813 29.876 1.00 94.25 186 GLN A N 1
ATOM 1434 C CA . GLN A 1 186 ? -10.656 6.860 29.233 1.00 94.25 186 GLN A CA 1
ATOM 1435 C C . GLN A 1 186 ? -10.333 6.984 27.733 1.00 94.25 186 GLN A C 1
ATOM 1437 O O . GLN A 1 186 ? -11.239 6.820 26.922 1.00 94.25 186 GLN A O 1
ATOM 1442 N N . ILE A 1 187 ? -9.060 7.148 27.355 1.00 93.88 187 ILE A N 1
ATOM 1443 C CA . ILE A 1 187 ? -8.634 7.272 25.943 1.00 93.88 187 ILE A CA 1
ATOM 1444 C C . ILE A 1 187 ? -9.036 6.032 25.119 1.00 93.88 187 ILE A C 1
ATOM 1446 O O . ILE A 1 187 ? -9.490 6.141 23.977 1.00 93.88 187 ILE A O 1
ATOM 1450 N N . LEU A 1 188 ? -8.931 4.832 25.703 1.00 93.94 188 LEU A N 1
ATOM 1451 C CA . LEU A 1 188 ? -9.372 3.597 25.047 1.00 93.94 188 LEU A CA 1
ATOM 1452 C C . LEU A 1 188 ? -10.899 3.556 24.846 1.00 93.94 188 LEU A C 1
ATOM 1454 O O . LEU A 1 188 ? -11.372 3.032 23.839 1.00 93.94 188 LEU A O 1
ATOM 1458 N N . SER A 1 189 ? -11.675 4.131 25.769 1.00 94.38 189 SER A N 1
ATOM 1459 C CA . SER A 1 189 ? -13.128 4.276 25.622 1.00 94.38 189 SER A CA 1
ATOM 1460 C C . SER A 1 189 ? -13.507 5.350 24.595 1.00 94.38 189 SER A C 1
ATOM 1462 O O . SER A 1 189 ? -14.471 5.170 23.854 1.00 94.38 189 SER A O 1
ATOM 1464 N N . GLU A 1 190 ? -12.746 6.443 24.517 1.00 94.38 190 GLU A N 1
ATOM 1465 C CA . GLU A 1 190 ? -12.906 7.521 23.527 1.00 94.38 190 GLU A CA 1
ATOM 1466 C C . GLU A 1 190 ? -12.564 7.055 22.100 1.00 94.38 190 GLU A C 1
ATOM 1468 O O . GLU A 1 190 ? -13.085 7.597 21.129 1.00 94.38 190 GLU A O 1
ATOM 1473 N N . SER A 1 191 ? -11.780 5.980 21.961 1.00 95.50 191 SER A N 1
ATOM 1474 C CA . SER A 1 191 ? -11.476 5.329 20.676 1.00 95.50 191 SER A CA 1
ATOM 1475 C C . SER A 1 191 ? -12.659 4.533 20.084 1.00 95.50 191 SER A C 1
ATOM 1477 O O . SER A 1 191 ? -12.645 4.170 18.905 1.00 95.50 191 SER A O 1
ATOM 1479 N N . LEU A 1 192 ? -13.699 4.233 20.876 1.00 96.75 192 LEU A N 1
ATOM 1480 C CA . LEU A 1 192 ? -14.800 3.344 20.477 1.00 96.75 192 LEU A CA 1
ATOM 1481 C C . LEU A 1 192 ? -15.595 3.802 19.229 1.00 96.75 192 LEU A C 1
ATOM 1483 O O . LEU A 1 192 ? -15.899 2.933 18.405 1.00 96.75 192 LEU A O 1
ATOM 1487 N N . PRO A 1 193 ? -15.926 5.096 19.022 1.00 97.31 193 PRO A N 1
ATOM 1488 C CA . PRO A 1 193 ? -16.674 5.538 17.842 1.00 97.31 193 PRO A CA 1
ATOM 1489 C C . PRO A 1 193 ? -15.923 5.284 16.529 1.00 97.31 193 PRO A C 1
ATOM 1491 O O . PRO A 1 193 ? -16.529 4.846 15.554 1.00 97.31 193 PRO A O 1
ATOM 1494 N N . TYR A 1 194 ? -14.601 5.478 16.511 1.00 96.38 194 TYR A N 1
ATOM 1495 C CA . TYR A 1 194 ? -13.752 5.217 15.344 1.00 96.38 194 TYR A CA 1
ATOM 1496 C C . TYR A 1 194 ? -13.707 3.722 14.996 1.00 96.38 194 TYR A C 1
ATOM 1498 O O . TYR A 1 194 ? -13.891 3.337 13.839 1.00 96.38 194 TYR A O 1
ATOM 1506 N N . ILE A 1 195 ? -13.566 2.865 16.015 1.00 96.81 195 ILE A N 1
ATOM 1507 C CA . ILE A 1 195 ? -13.638 1.405 15.860 1.00 96.81 195 ILE A CA 1
ATOM 1508 C C . ILE A 1 195 ? -15.003 0.991 15.292 1.00 96.81 195 ILE A C 1
ATOM 1510 O O . ILE A 1 195 ? -15.064 0.157 14.391 1.00 96.81 195 ILE A O 1
ATOM 1514 N N . GLN A 1 196 ? -16.103 1.577 15.777 1.00 97.31 196 GLN A N 1
ATOM 1515 C CA . GLN A 1 196 ? -17.450 1.294 15.270 1.00 97.31 196 GLN A CA 1
ATOM 1516 C C . GLN A 1 196 ? -17.646 1.770 13.821 1.00 97.31 196 GLN A C 1
ATOM 1518 O O . GLN A 1 196 ? -18.182 1.012 13.014 1.00 97.31 196 GLN A O 1
ATOM 1523 N N . LYS A 1 197 ? -17.167 2.975 13.476 1.00 97.38 197 LYS A N 1
ATOM 1524 C CA . LYS A 1 197 ? -17.254 3.597 12.139 1.00 97.38 197 LYS A CA 1
ATOM 1525 C C . LYS A 1 197 ? -16.654 2.723 11.033 1.00 97.38 197 LYS A C 1
ATOM 1527 O O . LYS A 1 197 ? -17.221 2.646 9.946 1.00 97.38 197 LYS A O 1
ATOM 1532 N N . PHE A 1 198 ? -15.539 2.045 11.314 1.00 97.50 198 PHE A N 1
ATOM 1533 C CA . PHE A 1 198 ? -14.808 1.242 10.326 1.00 97.50 198 PHE A CA 1
ATOM 1534 C C . PHE A 1 198 ? -14.899 -0.282 10.534 1.00 97.50 198 PHE A C 1
ATOM 1536 O O . PHE A 1 198 ? -14.281 -1.044 9.789 1.00 97.50 198 PHE A O 1
ATOM 1543 N N . ARG A 1 199 ? -15.682 -0.771 11.504 1.00 97.44 199 ARG A N 1
ATOM 1544 C CA . ARG A 1 199 ? -15.793 -2.213 11.786 1.00 97.44 199 ARG A CA 1
ATOM 1545 C C . ARG A 1 199 ? -16.244 -3.004 10.552 1.00 97.44 199 ARG A C 1
ATOM 1547 O O . ARG A 1 199 ? -17.261 -2.700 9.937 1.00 97.44 199 ARG A O 1
ATOM 1554 N N . GLY A 1 200 ? -15.502 -4.058 10.216 1.00 97.00 200 GLY A N 1
ATOM 1555 C CA . GLY A 1 200 ? -15.753 -4.915 9.055 1.00 97.00 200 GLY A CA 1
ATOM 1556 C C . GLY A 1 200 ? -15.364 -4.304 7.704 1.00 97.00 200 GLY A C 1
ATOM 1557 O O . GLY A 1 200 ? -15.569 -4.956 6.684 1.00 97.00 200 GLY A O 1
ATOM 1558 N N . LYS A 1 201 ? -14.803 -3.089 7.667 1.00 98.06 201 LYS A N 1
ATOM 1559 C CA . LYS A 1 201 ? -14.387 -2.420 6.427 1.00 98.06 201 LYS A CA 1
ATOM 1560 C C . LYS A 1 201 ? -12.983 -2.836 5.991 1.00 98.06 201 LYS A C 1
ATOM 1562 O O . LYS A 1 201 ? -12.076 -2.960 6.817 1.00 98.06 201 LYS A O 1
ATOM 1567 N N . THR A 1 202 ? -12.806 -3.010 4.682 1.00 98.44 202 THR A N 1
ATOM 1568 C CA . THR A 1 202 ? -11.503 -3.269 4.051 1.00 98.44 202 THR A CA 1
ATOM 1569 C C . THR A 1 202 ? -10.700 -1.977 3.935 1.00 98.44 202 THR A C 1
ATOM 1571 O O . THR A 1 202 ? -11.213 -0.971 3.443 1.00 98.44 202 THR A O 1
ATOM 1574 N N . ILE A 1 203 ? -9.439 -2.018 4.365 1.00 98.56 203 ILE A N 1
ATOM 1575 C CA . ILE A 1 203 ? -8.488 -0.902 4.313 1.00 98.56 203 ILE A CA 1
ATOM 1576 C C . ILE A 1 203 ? -7.249 -1.381 3.558 1.00 98.56 203 ILE A C 1
ATOM 1578 O O . ILE A 1 203 ? -6.560 -2.285 4.032 1.00 98.56 203 ILE A O 1
ATOM 1582 N N . VAL A 1 204 ? -6.941 -0.787 2.404 1.00 98.81 204 VAL A N 1
ATOM 1583 C CA . VAL A 1 204 ? -5.714 -1.111 1.664 1.00 98.81 204 VAL A CA 1
ATOM 1584 C C . VAL A 1 204 ? -4.632 -0.107 2.028 1.00 98.81 204 VAL A C 1
ATOM 1586 O O . VAL A 1 204 ? -4.704 1.068 1.672 1.00 98.81 204 VAL A O 1
ATOM 1589 N N . VAL A 1 205 ? -3.611 -0.579 2.738 1.00 98.69 205 VAL A N 1
ATOM 1590 C CA . VAL A 1 205 ? -2.458 0.220 3.151 1.00 98.69 205 VAL A CA 1
ATOM 1591 C C . VAL A 1 205 ? -1.299 -0.084 2.219 1.00 98.69 205 VAL A C 1
ATOM 1593 O O . VAL A 1 205 ? -0.804 -1.209 2.169 1.00 98.69 205 VAL A O 1
ATOM 1596 N N . LYS A 1 206 ? -0.810 0.929 1.509 1.00 98.00 206 LYS A N 1
ATOM 1597 C CA . LYS A 1 206 ? 0.450 0.845 0.785 1.00 98.00 206 LYS A CA 1
ATOM 1598 C C . LYS A 1 206 ? 1.589 1.277 1.695 1.00 98.00 206 LYS A C 1
ATOM 1600 O O . LYS A 1 206 ? 1.667 2.436 2.091 1.00 98.00 206 LYS A O 1
ATOM 1605 N N . TYR A 1 207 ? 2.534 0.374 1.934 1.00 94.88 207 TYR A N 1
ATOM 1606 C CA . TYR A 1 207 ? 3.769 0.629 2.675 1.00 94.88 207 TYR A CA 1
ATOM 1607 C C . TYR A 1 207 ? 4.966 0.826 1.727 1.00 94.88 207 TYR A C 1
ATOM 1609 O O . TYR A 1 207 ? 5.164 0.086 0.756 1.00 94.88 207 TYR A O 1
ATOM 1617 N N . GLY A 1 208 ? 5.762 1.873 1.963 1.00 85.12 208 GLY A N 1
ATOM 1618 C CA . GLY A 1 208 ? 6.858 2.256 1.074 1.00 85.12 208 GLY A CA 1
ATOM 1619 C C . GLY A 1 208 ? 7.680 3.452 1.562 1.00 85.12 208 GLY A C 1
ATOM 1620 O O . GLY A 1 208 ? 7.451 3.987 2.641 1.00 85.12 208 GLY A O 1
ATOM 1621 N N . GLY A 1 209 ? 8.640 3.886 0.740 1.00 74.00 209 GLY A N 1
ATOM 1622 C CA . GLY A 1 209 ? 9.405 5.117 0.978 1.00 74.00 209 GLY A CA 1
ATOM 1623 C C . GLY A 1 209 ? 10.313 5.056 2.211 1.00 74.00 209 GLY A C 1
ATOM 1624 O O . GLY A 1 209 ? 10.920 4.023 2.506 1.00 74.00 209 GLY A O 1
ATOM 1625 N N . ALA A 1 210 ? 10.432 6.181 2.922 1.00 62.66 210 ALA A N 1
ATOM 1626 C CA . ALA A 1 210 ? 11.249 6.293 4.132 1.00 62.66 210 ALA A CA 1
ATOM 1627 C C . ALA A 1 210 ? 10.778 5.375 5.276 1.00 62.66 210 ALA A C 1
ATOM 1629 O O . ALA A 1 210 ? 11.623 4.854 6.003 1.00 62.66 210 ALA A O 1
ATOM 1630 N N . ALA A 1 211 ? 9.472 5.099 5.368 1.00 65.50 211 ALA A N 1
ATOM 1631 C CA . ALA A 1 211 ? 8.859 4.250 6.395 1.00 65.50 211 ALA A CA 1
ATOM 1632 C C . ALA A 1 211 ? 9.450 2.826 6.462 1.00 65.50 211 ALA A C 1
ATOM 1634 O O . ALA A 1 211 ? 9.385 2.170 7.499 1.00 65.50 211 ALA A O 1
ATOM 1635 N N . MET A 1 212 ? 10.049 2.346 5.362 1.00 76.50 212 MET A N 1
ATOM 1636 C CA . MET A 1 212 ? 10.710 1.035 5.272 1.00 76.50 212 MET A CA 1
ATOM 1637 C C . MET A 1 212 ? 12.136 0.993 5.843 1.00 76.50 212 MET A C 1
ATOM 1639 O O . MET A 1 212 ? 12.666 -0.104 6.030 1.00 76.50 212 MET A O 1
ATOM 1643 N N . LYS A 1 213 ? 12.778 2.153 6.054 1.00 76.38 213 LYS A N 1
ATOM 1644 C CA . LYS A 1 213 ? 14.217 2.257 6.370 1.00 76.38 213 LYS A CA 1
ATOM 1645 C C . LYS A 1 213 ? 14.528 2.093 7.861 1.00 76.38 213 LYS A C 1
ATOM 1647 O O . LYS A 1 213 ? 15.564 1.534 8.199 1.00 76.38 213 LYS A O 1
ATOM 1652 N N . SER A 1 214 ? 13.653 2.595 8.730 1.00 84.31 214 SER A N 1
ATOM 1653 C CA . SER A 1 214 ? 13.764 2.467 10.189 1.00 84.31 214 SER A CA 1
ATOM 1654 C C . SER A 1 214 ? 13.158 1.137 10.649 1.00 84.31 214 SER A C 1
ATOM 1656 O O . SER A 1 214 ? 12.125 0.699 10.134 1.00 84.31 214 SER A O 1
ATOM 1658 N N . ALA A 1 215 ? 13.799 0.479 11.618 1.00 87.69 215 ALA A N 1
ATOM 1659 C CA . ALA A 1 215 ? 13.266 -0.742 12.223 1.00 87.69 215 ALA A CA 1
ATOM 1660 C C . ALA A 1 215 ? 12.095 -0.431 13.173 1.00 87.69 215 ALA A C 1
ATOM 1662 O O . ALA A 1 215 ? 11.173 -1.234 13.311 1.00 87.69 215 ALA A O 1
ATOM 1663 N N . GLU A 1 216 ? 12.125 0.760 13.764 1.00 88.94 216 GLU A N 1
ATOM 1664 C CA . GLU A 1 216 ? 11.177 1.329 14.715 1.00 88.94 216 GLU A CA 1
ATOM 1665 C C . GLU A 1 216 ? 9.862 1.669 14.000 1.00 88.94 216 GLU A C 1
ATOM 1667 O O . GLU A 1 216 ? 8.818 1.122 14.347 1.00 88.94 216 GLU A O 1
ATOM 1672 N N . LEU A 1 217 ? 9.920 2.445 12.908 1.00 90.06 217 LEU A N 1
ATOM 1673 C CA . LEU A 1 217 ? 8.758 2.742 12.059 1.00 90.06 217 LEU A CA 1
ATOM 1674 C C . LEU A 1 217 ? 8.166 1.471 11.435 1.00 90.06 217 LEU A C 1
ATOM 1676 O O . LEU A 1 217 ? 6.947 1.321 11.377 1.00 90.06 217 LEU A O 1
ATOM 1680 N N . LYS A 1 218 ? 9.007 0.506 11.033 1.00 92.06 218 LYS A N 1
ATOM 1681 C CA . LYS A 1 218 ? 8.536 -0.809 10.570 1.00 92.06 218 LYS A CA 1
ATOM 1682 C C . LYS A 1 218 ? 7.797 -1.578 11.671 1.00 92.06 218 LYS A C 1
ATOM 1684 O O . LYS A 1 218 ? 6.785 -2.212 11.386 1.00 92.06 218 LYS A O 1
ATOM 1689 N N . ALA A 1 219 ? 8.275 -1.535 12.916 1.00 92.19 219 ALA A N 1
ATOM 1690 C CA . ALA A 1 219 ? 7.600 -2.164 14.050 1.00 92.19 219 ALA A CA 1
ATOM 1691 C C . ALA A 1 219 ? 6.296 -1.440 14.433 1.00 92.19 219 ALA A C 1
ATOM 1693 O O . ALA A 1 219 ? 5.316 -2.106 14.761 1.00 92.19 219 ALA A O 1
ATOM 1694 N N . SER A 1 220 ? 6.263 -0.106 14.343 1.00 94.06 220 SER A N 1
ATOM 1695 C CA . SER A 1 220 ? 5.066 0.717 14.550 1.00 94.06 220 SER A CA 1
ATOM 1696 C C . SER A 1 220 ? 3.976 0.385 13.525 1.00 94.06 220 SER A C 1
ATOM 1698 O O . SER A 1 220 ? 2.919 -0.099 13.915 1.00 94.06 220 SER A O 1
ATOM 1700 N N . VAL A 1 221 ? 4.265 0.465 12.219 1.00 95.62 221 VAL A N 1
ATOM 1701 C CA . VAL A 1 221 ? 3.293 0.131 11.155 1.00 95.62 221 VAL A CA 1
ATOM 1702 C C . VAL A 1 221 ? 2.794 -1.319 11.259 1.00 95.62 221 VAL A C 1
ATOM 1704 O O . VAL A 1 221 ? 1.622 -1.590 11.005 1.00 95.62 221 VAL A O 1
ATOM 1707 N N . VAL A 1 222 ? 3.643 -2.269 11.670 1.00 96.81 222 VAL A N 1
ATOM 1708 C CA . VAL A 1 222 ? 3.205 -3.653 11.931 1.00 96.81 222 VAL A CA 1
ATOM 1709 C C . VAL A 1 222 ? 2.255 -3.734 13.132 1.00 96.81 222 VAL A C 1
ATOM 1711 O O . VAL A 1 222 ? 1.230 -4.406 13.030 1.00 96.81 222 VAL A O 1
ATOM 1714 N N . ARG A 1 223 ? 2.545 -3.043 14.244 1.00 97.44 223 ARG A N 1
ATOM 1715 C CA . ARG A 1 223 ? 1.639 -2.960 15.405 1.00 97.44 223 ARG A CA 1
ATOM 1716 C C . ARG A 1 223 ? 0.300 -2.320 15.031 1.00 97.44 223 ARG A C 1
ATOM 1718 O O . ARG A 1 223 ? -0.732 -2.833 15.452 1.00 97.44 223 ARG A O 1
ATOM 1725 N N . ASP A 1 224 ? 0.310 -1.275 14.206 1.00 98.12 224 ASP A N 1
ATOM 1726 C CA . ASP A 1 224 ? -0.898 -0.600 13.720 1.00 98.12 224 ASP A CA 1
ATOM 1727 C C . ASP A 1 224 ? -1.791 -1.570 12.937 1.00 98.12 224 ASP A C 1
ATOM 1729 O O . ASP A 1 224 ? -2.961 -1.748 13.271 1.00 98.12 224 ASP A O 1
ATOM 1733 N N . LEU A 1 225 ? -1.233 -2.267 11.939 1.00 98.31 225 LEU A N 1
ATOM 1734 C CA . LEU A 1 225 ? -1.958 -3.255 11.130 1.00 98.31 225 LEU A CA 1
ATOM 1735 C C . LEU A 1 225 ? -2.548 -4.387 11.985 1.00 98.31 225 LEU A C 1
ATOM 1737 O O . LEU A 1 225 ? -3.692 -4.791 11.768 1.00 98.31 225 LEU A O 1
ATOM 1741 N N . VAL A 1 226 ? -1.794 -4.876 12.975 1.00 98.50 226 VAL A N 1
ATOM 1742 C CA . VAL A 1 226 ? -2.283 -5.883 13.928 1.00 98.50 226 VAL A CA 1
ATOM 1743 C C . VAL A 1 226 ? -3.418 -5.324 14.785 1.00 98.50 226 VAL A C 1
ATOM 1745 O O . VAL A 1 226 ? -4.445 -5.987 14.917 1.00 98.50 226 VAL A O 1
ATOM 1748 N N . LEU A 1 227 ? -3.296 -4.102 15.316 1.00 98.31 227 LEU A N 1
ATOM 1749 C CA . LEU A 1 227 ? -4.351 -3.479 16.119 1.00 98.31 227 LEU A CA 1
ATOM 1750 C C . LEU A 1 227 ? -5.642 -3.297 15.310 1.00 98.31 227 LEU A C 1
ATOM 1752 O O . LEU A 1 227 ? -6.705 -3.686 15.789 1.00 98.31 227 LEU A O 1
ATOM 1756 N N . LEU A 1 228 ? -5.551 -2.779 14.079 1.00 98.12 228 LEU A N 1
ATOM 1757 C CA . LEU A 1 228 ? -6.694 -2.626 13.171 1.00 98.12 228 LEU A CA 1
ATOM 1758 C C . LEU A 1 228 ? -7.401 -3.967 12.921 1.00 98.12 228 LEU A C 1
ATOM 1760 O O . LEU A 1 228 ? -8.627 -4.041 13.007 1.00 98.12 228 LEU A O 1
ATOM 1764 N N . SER A 1 229 ? -6.635 -5.034 12.674 1.00 97.88 229 SER A N 1
ATOM 1765 C CA . SER A 1 229 ? -7.175 -6.389 12.507 1.00 97.88 229 SER A CA 1
ATOM 1766 C C . SER A 1 229 ? -7.854 -6.900 13.785 1.00 97.88 229 SER A C 1
ATOM 1768 O O . SER A 1 229 ? -8.949 -7.456 13.726 1.00 97.88 229 SER A O 1
ATOM 1770 N N . CYS A 1 230 ? -7.246 -6.677 14.955 1.00 97.44 230 CYS A N 1
ATOM 1771 C CA . CYS A 1 230 ? -7.770 -7.114 16.252 1.00 97.44 230 CYS A CA 1
ATOM 1772 C C . CYS A 1 230 ? -9.053 -6.379 16.678 1.00 97.44 230 CYS A C 1
ATOM 1774 O O . CYS A 1 230 ? -9.916 -6.989 17.307 1.00 97.44 230 CYS A O 1
ATOM 1776 N N . VAL A 1 231 ? -9.219 -5.097 16.323 1.00 96.81 231 VAL A N 1
ATOM 1777 C CA . VAL A 1 231 ? -10.476 -4.354 16.564 1.00 96.81 231 VAL A CA 1
ATOM 1778 C C . VAL A 1 231 ? -11.539 -4.590 15.476 1.00 96.81 231 VAL A C 1
ATOM 1780 O O . VAL A 1 231 ? -12.666 -4.104 15.592 1.00 96.81 231 VAL A O 1
ATOM 1783 N N . GLY A 1 232 ? -11.222 -5.395 14.456 1.00 96.50 232 GLY A N 1
ATOM 1784 C CA . GLY A 1 232 ? -12.176 -5.903 13.470 1.00 96.50 232 GLY A CA 1
ATOM 1785 C C . GLY A 1 232 ? -12.284 -5.102 12.173 1.00 96.50 232 GLY A C 1
ATOM 1786 O O . GLY A 1 232 ? -13.298 -5.231 11.486 1.00 96.50 232 GLY A O 1
ATOM 1787 N N . LEU A 1 233 ? -11.284 -4.287 11.820 1.00 98.12 233 LEU A N 1
ATOM 1788 C CA . LEU A 1 233 ? -11.090 -3.839 10.436 1.00 98.12 233 LEU A CA 1
ATOM 1789 C C . LEU A 1 233 ? -10.432 -4.964 9.617 1.00 98.12 233 LEU A C 1
ATOM 1791 O O . LEU A 1 233 ? -9.938 -5.950 10.164 1.00 98.12 233 LEU A O 1
ATOM 1795 N N . ARG A 1 234 ? -10.408 -4.812 8.292 1.00 98.44 234 ARG A N 1
ATOM 1796 C CA . ARG A 1 234 ? -9.824 -5.773 7.344 1.00 98.44 234 ARG A CA 1
ATOM 1797 C C . ARG A 1 234 ? -8.622 -5.151 6.612 1.00 98.44 234 ARG A C 1
ATOM 1799 O O . ARG A 1 234 ? -8.780 -4.683 5.482 1.00 98.44 234 ARG A O 1
ATOM 1806 N N . PRO A 1 235 ? -7.439 -5.068 7.250 1.00 98.50 235 PRO A N 1
ATOM 1807 C CA . PRO A 1 235 ? -6.260 -4.472 6.634 1.00 98.50 235 PRO A CA 1
ATOM 1808 C C . PRO A 1 235 ? -5.641 -5.392 5.570 1.00 98.50 235 PRO A C 1
ATOM 1810 O O . PRO A 1 235 ? -5.408 -6.577 5.803 1.00 98.50 235 PRO A O 1
ATOM 1813 N N . VAL A 1 236 ? -5.313 -4.814 4.416 1.00 98.88 236 VAL A N 1
ATOM 1814 C CA . VAL A 1 236 ? -4.564 -5.446 3.323 1.00 98.88 236 VAL A CA 1
ATOM 1815 C C . VAL A 1 236 ? -3.315 -4.613 3.068 1.00 98.88 236 VAL A C 1
ATOM 1817 O O . VAL A 1 236 ? -3.411 -3.423 2.775 1.00 98.88 236 VAL A O 1
ATOM 1820 N N . LEU A 1 237 ? -2.135 -5.221 3.189 1.00 98.81 237 LEU A N 1
ATOM 1821 C CA . LEU A 1 237 ? -0.856 -4.531 3.051 1.00 98.81 237 LEU A CA 1
ATOM 1822 C C . LEU A 1 237 ? -0.292 -4.732 1.641 1.00 98.81 237 LEU A C 1
ATOM 1824 O O . LEU A 1 237 ? 0.029 -5.850 1.256 1.00 98.81 237 LEU A O 1
ATOM 1828 N N . VAL A 1 238 ? -0.091 -3.657 0.887 1.00 98.75 238 VAL A N 1
ATOM 1829 C CA . VAL A 1 238 ? 0.634 -3.676 -0.395 1.00 98.75 238 VAL A CA 1
ATOM 1830 C C . VAL A 1 238 ? 2.000 -3.033 -0.191 1.00 98.75 238 VAL A C 1
ATOM 1832 O O . VAL A 1 238 ? 2.101 -2.004 0.475 1.00 98.75 238 VAL A O 1
ATOM 1835 N N . HIS A 1 239 ? 3.073 -3.602 -0.742 1.00 98.00 239 HIS A N 1
ATOM 1836 C CA . HIS A 1 239 ? 4.415 -3.049 -0.543 1.00 98.00 239 HIS A CA 1
ATOM 1837 C C . HIS A 1 239 ? 5.273 -2.995 -1.810 1.00 98.00 239 HIS A C 1
ATOM 1839 O O . HIS A 1 239 ? 5.184 -3.830 -2.711 1.00 98.00 239 HIS A O 1
ATOM 1845 N N . GLY A 1 240 ? 6.159 -1.996 -1.830 1.00 94.25 240 GLY A N 1
ATOM 1846 C CA . GLY A 1 240 ? 7.303 -1.935 -2.739 1.00 94.25 240 GLY A CA 1
ATOM 1847 C C . GLY A 1 240 ? 8.591 -2.400 -2.051 1.00 94.25 240 GLY A C 1
ATOM 1848 O O . GLY A 1 240 ? 8.563 -3.199 -1.117 1.00 94.25 240 GLY A O 1
ATOM 1849 N N . GLY A 1 241 ? 9.733 -1.871 -2.502 1.00 92.50 241 GLY A N 1
ATOM 1850 C CA . GLY A 1 241 ? 11.049 -2.173 -1.917 1.00 92.50 241 GLY A CA 1
ATOM 1851 C C . GLY A 1 241 ? 12.229 -1.532 -2.652 1.00 92.50 241 GLY A C 1
ATOM 1852 O O . GLY A 1 241 ? 13.293 -2.133 -2.744 1.00 92.50 241 GLY A O 1
ATOM 1853 N N . GLY A 1 242 ? 12.050 -0.328 -3.210 1.00 91.69 242 GLY A N 1
ATOM 1854 C CA . GLY A 1 242 ? 13.050 0.354 -4.050 1.00 91.69 242 GLY A CA 1
ATOM 1855 C C . GLY A 1 242 ? 14.486 0.371 -3.489 1.00 91.69 242 GLY A C 1
ATOM 1856 O O . GLY A 1 242 ? 15.397 -0.022 -4.222 1.00 91.69 242 GLY A O 1
ATOM 1857 N N . PRO A 1 243 ? 14.703 0.757 -2.213 1.00 91.19 243 PRO A N 1
ATOM 1858 C CA . PRO A 1 243 ? 16.026 0.729 -1.584 1.00 91.19 243 PRO A CA 1
ATOM 1859 C C . PRO A 1 243 ? 16.621 -0.681 -1.472 1.00 91.19 243 PRO A C 1
ATOM 1861 O O . PRO A 1 243 ? 17.780 -0.880 -1.818 1.00 91.19 243 PRO A O 1
ATOM 1864 N N . GLU A 1 244 ? 15.822 -1.669 -1.064 1.00 93.25 244 GLU A N 1
ATOM 1865 C CA . GLU A 1 244 ? 16.254 -3.067 -0.919 1.00 93.25 244 GLU A CA 1
ATOM 1866 C C . GLU A 1 244 ? 16.677 -3.683 -2.259 1.00 93.25 244 GLU A C 1
ATOM 1868 O O . GLU A 1 244 ? 17.645 -4.440 -2.320 1.00 93.25 244 GLU A O 1
ATOM 1873 N N . ILE A 1 245 ? 15.988 -3.320 -3.348 1.00 95.62 245 ILE A N 1
ATOM 1874 C CA . ILE A 1 245 ? 16.358 -3.737 -4.706 1.00 95.62 245 ILE A CA 1
ATOM 1875 C C . ILE A 1 245 ? 17.718 -3.135 -5.083 1.00 95.62 245 ILE A C 1
ATOM 1877 O O . ILE A 1 245 ? 18.576 -3.847 -5.597 1.00 95.62 245 ILE A O 1
ATOM 1881 N N . ASN A 1 246 ? 17.951 -1.849 -4.785 1.00 94.69 246 ASN A N 1
ATOM 1882 C CA . ASN A 1 246 ? 19.240 -1.202 -5.060 1.00 94.69 246 ASN A CA 1
ATOM 1883 C C . ASN A 1 246 ? 20.399 -1.871 -4.298 1.00 94.69 246 ASN A C 1
ATOM 1885 O O . ASN A 1 246 ? 21.490 -1.971 -4.848 1.00 94.69 246 ASN A O 1
ATOM 1889 N N . VAL A 1 247 ? 20.176 -2.367 -3.072 1.00 95.06 247 VAL A N 1
ATOM 1890 C CA . VAL A 1 247 ? 21.210 -3.093 -2.309 1.00 95.06 247 VAL A CA 1
ATOM 1891 C C . VAL A 1 247 ? 21.668 -4.352 -3.052 1.00 95.06 247 VAL A C 1
ATOM 1893 O O . VAL A 1 247 ? 22.872 -4.533 -3.229 1.00 95.06 247 VAL A O 1
ATOM 1896 N N . LEU A 1 248 ? 20.741 -5.196 -3.529 1.00 97.00 248 LEU A N 1
ATOM 1897 C CA . LEU A 1 248 ? 21.121 -6.426 -4.237 1.00 97.00 248 LEU A CA 1
ATOM 1898 C C . LEU A 1 248 ? 21.646 -6.151 -5.657 1.00 97.00 248 LEU A C 1
ATOM 1900 O O . LEU A 1 248 ? 22.603 -6.796 -6.077 1.00 97.00 248 LEU A O 1
ATOM 1904 N N . LEU A 1 249 ? 21.097 -5.161 -6.373 1.00 97.75 249 LEU A N 1
ATOM 1905 C CA . LEU A 1 249 ? 21.642 -4.727 -7.668 1.00 97.75 249 LEU A CA 1
ATOM 1906 C C . LEU A 1 249 ? 23.108 -4.281 -7.536 1.00 97.75 249 LEU A C 1
ATOM 1908 O O . LEU A 1 249 ? 23.957 -4.753 -8.291 1.00 97.75 249 LEU A O 1
ATOM 1912 N N . ASN A 1 250 ? 23.426 -3.462 -6.527 1.00 97.38 250 ASN A N 1
ATOM 1913 C CA . ASN A 1 250 ? 24.794 -3.019 -6.256 1.00 97.38 250 ASN A CA 1
ATOM 1914 C C . ASN A 1 250 ? 25.723 -4.195 -5.902 1.00 97.38 250 ASN A C 1
ATOM 1916 O O . ASN A 1 250 ? 26.841 -4.255 -6.406 1.00 97.38 250 ASN A O 1
ATOM 1920 N N . GLN A 1 251 ? 25.266 -5.156 -5.088 1.00 97.44 251 GLN A N 1
ATOM 1921 C CA . GLN A 1 251 ? 26.036 -6.368 -4.755 1.00 97.44 251 GLN A CA 1
ATOM 1922 C C . GLN A 1 251 ? 26.338 -7.247 -5.982 1.00 97.44 251 GLN A C 1
ATOM 1924 O O . GLN A 1 251 ? 27.365 -7.921 -6.014 1.00 97.44 251 GLN A O 1
ATOM 1929 N N . LEU A 1 252 ? 25.470 -7.220 -6.995 1.00 97.69 252 LEU A N 1
ATOM 1930 C CA . LEU A 1 252 ? 25.630 -7.938 -8.263 1.00 97.69 252 LEU A CA 1
ATOM 1931 C C . LEU A 1 252 ? 26.301 -7.091 -9.364 1.00 97.69 252 LEU A C 1
ATOM 1933 O O . LEU A 1 252 ? 26.448 -7.564 -10.489 1.00 97.69 252 LEU A O 1
ATOM 1937 N N . ASN A 1 253 ? 26.728 -5.861 -9.053 1.00 97.56 253 ASN A N 1
ATOM 1938 C CA . ASN A 1 253 ? 27.280 -4.876 -9.994 1.00 97.56 253 ASN A CA 1
ATOM 1939 C C . ASN A 1 253 ? 26.344 -4.539 -11.179 1.00 97.56 253 ASN A C 1
ATOM 1941 O O . ASN A 1 253 ? 26.802 -4.206 -12.273 1.00 97.56 253 ASN A O 1
ATOM 1945 N N . ILE A 1 254 ? 25.026 -4.607 -10.967 1.00 97.06 254 ILE A N 1
ATOM 1946 C CA . ILE A 1 254 ? 24.008 -4.212 -11.948 1.00 97.06 254 ILE A CA 1
ATOM 1947 C C . ILE A 1 254 ? 23.631 -2.740 -11.686 1.00 97.06 254 ILE A C 1
ATOM 1949 O O . ILE A 1 254 ? 23.164 -2.425 -10.590 1.00 97.06 254 ILE A O 1
ATOM 1953 N N . PRO A 1 255 ? 23.810 -1.812 -12.646 1.00 95.00 255 PRO A N 1
ATOM 1954 C CA . PRO A 1 255 ? 23.541 -0.394 -12.420 1.00 95.00 255 PRO A CA 1
ATOM 1955 C C . PRO A 1 255 ? 22.035 -0.112 -12.326 1.00 95.00 255 PRO A C 1
ATOM 1957 O O . PRO A 1 255 ? 21.286 -0.338 -13.275 1.00 95.00 255 PRO A O 1
ATOM 1960 N N . ALA A 1 256 ? 21.585 0.434 -11.194 1.00 95.19 256 ALA A N 1
ATOM 1961 C CA . ALA A 1 256 ? 20.195 0.839 -11.006 1.00 95.19 256 ALA A CA 1
ATOM 1962 C C . ALA A 1 256 ? 19.858 2.094 -11.838 1.00 95.19 256 ALA A C 1
ATOM 1964 O O . ALA A 1 256 ? 20.403 3.169 -11.593 1.00 95.19 256 ALA A O 1
ATOM 1965 N N . GLN A 1 257 ? 18.926 1.964 -12.785 1.00 94.38 257 GLN A N 1
ATOM 1966 C CA . GLN A 1 257 ? 18.482 3.041 -13.679 1.00 94.38 257 GLN A CA 1
ATOM 1967 C C . GLN A 1 257 ? 17.009 3.408 -13.439 1.00 94.38 257 GLN A C 1
ATOM 1969 O O . GLN A 1 257 ? 16.192 2.551 -13.091 1.00 94.38 257 GLN A O 1
ATOM 1974 N N . PHE A 1 258 ? 16.664 4.683 -13.638 1.00 91.94 258 PHE A N 1
ATOM 1975 C CA . PHE A 1 258 ? 15.314 5.218 -13.441 1.00 91.94 258 PHE A CA 1
ATOM 1976 C C . PHE A 1 258 ? 14.948 6.229 -14.537 1.00 91.94 258 PHE A C 1
ATOM 1978 O O . PHE A 1 258 ? 15.800 7.002 -14.968 1.00 91.94 258 PHE A O 1
ATOM 1985 N N . HIS A 1 259 ? 13.675 6.248 -14.933 1.00 88.56 259 HIS A N 1
ATOM 1986 C CA . HIS A 1 259 ? 13.074 7.194 -15.878 1.00 88.56 259 HIS A CA 1
ATOM 1987 C C . HIS A 1 259 ? 11.698 7.594 -15.324 1.00 88.56 259 HIS A C 1
ATOM 1989 O O . HIS A 1 259 ? 10.919 6.721 -14.946 1.00 88.56 259 HIS A O 1
ATOM 1995 N N . ASP A 1 260 ? 11.425 8.893 -15.177 1.00 82.44 260 ASP A N 1
ATOM 1996 C CA . ASP A 1 260 ? 10.191 9.445 -14.572 1.00 82.44 260 ASP A CA 1
ATOM 1997 C C . ASP A 1 260 ? 9.782 8.816 -13.219 1.00 82.44 260 ASP A C 1
ATOM 1999 O O . ASP A 1 260 ? 8.606 8.674 -12.887 1.00 82.44 260 ASP A O 1
ATOM 2003 N N . GLY A 1 261 ? 10.770 8.403 -12.418 1.00 82.06 261 GLY A N 1
ATOM 2004 C CA . GLY A 1 261 ? 10.564 7.726 -11.130 1.00 82.06 261 GLY A CA 1
ATOM 2005 C C . GLY A 1 261 ? 10.239 6.227 -11.221 1.00 82.06 261 GLY A C 1
ATOM 2006 O O . GLY A 1 261 ? 10.222 5.549 -10.192 1.00 82.06 261 GLY A O 1
ATOM 2007 N N . LEU A 1 262 ? 10.044 5.678 -12.422 1.00 88.62 262 LEU A N 1
ATOM 2008 C CA . LEU A 1 262 ? 9.956 4.238 -12.669 1.00 88.62 262 LEU A CA 1
ATOM 2009 C C . LEU A 1 262 ? 11.363 3.646 -12.836 1.00 88.62 262 LEU A C 1
ATOM 2011 O O . LEU A 1 262 ? 12.261 4.286 -13.378 1.00 88.62 262 LEU A O 1
ATOM 2015 N N . ARG A 1 263 ? 11.578 2.414 -12.361 1.00 93.25 263 ARG A N 1
ATOM 2016 C CA . ARG A 1 263 ? 12.855 1.700 -12.528 1.00 93.25 263 ARG A CA 1
ATOM 2017 C C . ARG A 1 263 ? 12.929 1.104 -13.931 1.00 93.25 263 ARG A C 1
ATOM 2019 O O . ARG A 1 263 ? 12.111 0.244 -14.247 1.00 93.25 263 ARG A O 1
ATOM 2026 N N . VAL A 1 264 ? 13.948 1.453 -14.713 1.00 97.12 264 VAL A N 1
ATOM 2027 C CA . VAL A 1 264 ? 14.253 0.723 -15.955 1.00 97.12 264 VAL A CA 1
ATOM 2028 C C . VAL A 1 264 ? 14.663 -0.700 -15.569 1.00 97.12 264 VAL A C 1
ATOM 2030 O O . VAL A 1 264 ? 15.572 -0.895 -14.762 1.00 97.12 264 VAL A O 1
ATOM 2033 N N . THR A 1 265 ? 13.928 -1.688 -16.071 1.00 98.00 265 THR A N 1
ATOM 2034 C CA . THR A 1 265 ? 13.950 -3.072 -15.589 1.00 98.00 265 THR A CA 1
ATOM 2035 C C . THR A 1 265 ? 14.241 -4.010 -16.761 1.00 98.00 265 THR A C 1
ATOM 2037 O O . THR A 1 265 ? 13.327 -4.444 -17.457 1.00 98.00 265 THR A O 1
ATOM 2040 N N . ASP A 1 266 ? 15.516 -4.321 -17.003 1.00 97.94 266 ASP A N 1
ATOM 2041 C CA . ASP A 1 266 ? 15.909 -5.389 -17.936 1.00 97.94 266 ASP A CA 1
ATOM 2042 C C . ASP A 1 266 ? 15.643 -6.787 -17.333 1.00 97.94 266 ASP A C 1
ATOM 2044 O O . ASP A 1 266 ? 15.176 -6.904 -16.199 1.00 97.94 266 ASP A O 1
ATOM 2048 N N . ALA A 1 267 ? 15.929 -7.864 -18.074 1.00 97.62 267 ALA A N 1
ATOM 2049 C CA . ALA A 1 267 ? 15.646 -9.232 -17.618 1.00 97.62 267 ALA A CA 1
ATOM 2050 C C . ALA A 1 267 ? 16.347 -9.568 -16.285 1.00 97.62 267 ALA A C 1
ATOM 2052 O O . ALA A 1 267 ? 15.711 -10.057 -15.352 1.00 97.62 267 ALA A O 1
ATOM 2053 N N . LYS A 1 268 ? 17.634 -9.214 -16.157 1.00 97.69 268 LYS A N 1
ATOM 2054 C CA . LYS A 1 268 ? 18.426 -9.427 -14.933 1.00 97.69 268 LYS A CA 1
ATOM 2055 C C . LYS A 1 268 ? 17.885 -8.604 -13.764 1.00 97.69 268 LYS A C 1
ATOM 2057 O O . LYS A 1 268 ? 17.793 -9.085 -12.637 1.00 97.69 268 LYS A O 1
ATOM 2062 N N . THR A 1 269 ? 17.481 -7.364 -14.029 1.00 98.25 269 THR A N 1
ATOM 2063 C CA . THR A 1 269 ? 16.842 -6.502 -13.032 1.00 98.25 269 THR A CA 1
ATOM 2064 C C . THR A 1 269 ? 15.482 -7.060 -12.612 1.00 98.25 269 THR A C 1
ATOM 2066 O O . THR A 1 269 ? 15.152 -6.979 -11.434 1.00 98.25 269 THR A O 1
ATOM 2069 N N . MET A 1 270 ? 14.713 -7.677 -13.516 1.00 98.50 270 MET A N 1
ATOM 2070 C CA . MET A 1 270 ? 13.419 -8.297 -13.202 1.00 98.50 270 MET A CA 1
ATOM 2071 C C . MET A 1 270 ? 13.567 -9.511 -12.270 1.00 98.50 270 MET A C 1
ATOM 2073 O O . MET A 1 270 ? 12.799 -9.648 -11.314 1.00 98.50 270 MET A O 1
ATOM 2077 N N . GLU A 1 271 ? 14.588 -10.349 -12.475 1.00 98.19 271 GLU A N 1
ATOM 2078 C CA . GLU A 1 271 ? 14.945 -11.430 -11.543 1.00 98.19 271 GLU A CA 1
ATOM 2079 C C . GLU A 1 271 ? 15.264 -10.873 -10.146 1.00 98.19 271 GLU A C 1
ATOM 2081 O O . GLU A 1 271 ? 14.683 -11.308 -9.148 1.00 98.19 271 GLU A O 1
ATOM 2086 N N . VAL A 1 272 ? 16.124 -9.850 -10.063 1.00 98.50 272 VAL A N 1
ATOM 2087 C CA . VAL A 1 272 ? 16.515 -9.210 -8.793 1.00 98.50 272 VAL A CA 1
ATOM 2088 C C . VAL A 1 272 ? 15.333 -8.525 -8.100 1.00 98.50 272 VAL A C 1
ATOM 2090 O O . VAL A 1 272 ? 15.162 -8.678 -6.890 1.00 98.50 272 VAL A O 1
ATOM 2093 N N . VAL A 1 273 ? 14.475 -7.821 -8.845 1.00 98.31 273 VAL A N 1
ATOM 2094 C CA . VAL A 1 273 ? 13.223 -7.234 -8.337 1.00 98.31 273 VAL A CA 1
ATOM 2095 C C . VAL A 1 273 ? 12.326 -8.320 -7.740 1.00 98.31 273 VAL A C 1
ATOM 2097 O O . VAL A 1 273 ? 11.834 -8.154 -6.624 1.00 98.31 273 VAL A O 1
ATOM 2100 N N . SER A 1 274 ? 12.156 -9.445 -8.436 1.00 98.25 274 SER A N 1
ATOM 2101 C CA . SER A 1 274 ? 11.308 -10.556 -7.988 1.00 98.25 274 SER A CA 1
ATOM 2102 C C . SER A 1 274 ? 11.855 -11.212 -6.716 1.00 98.25 274 SER A C 1
ATOM 2104 O O . SER A 1 274 ? 11.126 -11.348 -5.730 1.00 98.25 274 SER A O 1
ATOM 2106 N N . MET A 1 275 ? 13.153 -11.539 -6.691 1.00 98.44 275 MET A N 1
ATOM 2107 C CA . MET A 1 275 ? 13.828 -12.115 -5.522 1.00 98.44 275 MET A CA 1
ATOM 2108 C C . MET A 1 275 ? 13.745 -11.201 -4.293 1.00 98.44 275 MET A C 1
ATOM 2110 O O . MET A 1 275 ? 13.438 -11.663 -3.192 1.00 98.44 275 MET A O 1
ATOM 2114 N N . VAL A 1 276 ? 13.978 -9.896 -4.462 1.00 98.19 276 VAL A N 1
ATOM 2115 C CA . VAL A 1 276 ? 13.937 -8.946 -3.344 1.00 98.19 276 VAL A CA 1
ATOM 2116 C C . VAL A 1 276 ? 12.512 -8.710 -2.859 1.00 98.19 276 VAL A C 1
ATOM 2118 O O . VAL A 1 276 ? 12.266 -8.807 -1.657 1.00 98.19 276 VAL A O 1
ATOM 2121 N N . LEU A 1 277 ? 11.564 -8.404 -3.749 1.00 98.25 277 LEU A N 1
ATOM 2122 C CA . LEU A 1 277 ? 10.207 -8.064 -3.325 1.00 98.25 277 LEU A CA 1
ATOM 2123 C C . LEU A 1 277 ? 9.478 -9.282 -2.756 1.00 98.25 277 LEU A C 1
ATOM 2125 O O . LEU A 1 277 ? 9.003 -9.210 -1.624 1.00 98.25 277 LEU A O 1
ATOM 2129 N N . VAL A 1 278 ? 9.433 -10.398 -3.487 1.00 98.69 278 VAL A N 1
ATOM 2130 C CA . VAL A 1 278 ? 8.653 -11.587 -3.100 1.00 98.69 278 VAL A CA 1
ATOM 2131 C C . VAL A 1 278 ? 9.402 -12.458 -2.085 1.00 98.69 278 VAL A C 1
ATOM 2133 O O . VAL A 1 278 ? 8.786 -12.981 -1.157 1.00 98.69 278 VAL A O 1
ATOM 2136 N N . GLY A 1 279 ? 10.724 -12.602 -2.224 1.00 97.88 279 GLY A N 1
ATOM 2137 C CA . GLY A 1 279 ? 11.541 -13.458 -1.357 1.00 97.88 279 GLY A CA 1
ATOM 2138 C C . GLY A 1 279 ? 11.973 -12.794 -0.046 1.00 97.88 279 GLY A C 1
ATOM 2139 O O . GLY A 1 279 ? 11.827 -13.392 1.018 1.00 97.88 279 GLY A O 1
ATOM 2140 N N . LYS A 1 280 ? 12.485 -11.555 -0.101 1.00 97.31 280 LYS A N 1
ATOM 2141 C CA . LYS A 1 280 ? 13.038 -10.851 1.074 1.00 97.31 280 LYS A CA 1
ATOM 2142 C C . LYS A 1 280 ? 12.000 -9.976 1.781 1.00 97.31 280 LYS A C 1
ATOM 2144 O O . LYS A 1 280 ? 11.667 -10.224 2.937 1.00 97.31 280 LYS A O 1
ATOM 2149 N N . VAL A 1 281 ? 11.491 -8.945 1.106 1.00 97.00 281 VAL A N 1
ATOM 2150 C CA . VAL A 1 281 ? 10.679 -7.885 1.734 1.00 97.00 281 VAL A CA 1
ATOM 2151 C C . VAL A 1 281 ? 9.314 -8.409 2.178 1.00 97.00 281 VAL A C 1
ATOM 2153 O O . VAL A 1 281 ? 8.921 -8.198 3.323 1.00 97.00 281 VAL A O 1
ATOM 2156 N N . ASN A 1 282 ? 8.614 -9.137 1.306 1.00 98.69 282 ASN A N 1
ATOM 2157 C CA . ASN A 1 282 ? 7.303 -9.707 1.611 1.00 98.69 282 ASN A CA 1
ATOM 2158 C C . ASN A 1 282 ? 7.352 -10.625 2.844 1.00 98.69 282 ASN A C 1
ATOM 2160 O O . ASN A 1 282 ? 6.477 -10.564 3.705 1.00 98.69 282 ASN A O 1
ATOM 2164 N N . LYS A 1 283 ? 8.406 -11.444 2.963 1.00 98.56 283 LYS A N 1
ATOM 2165 C CA . LYS A 1 283 ? 8.538 -12.421 4.050 1.00 98.56 283 LYS A CA 1
ATOM 2166 C C . LYS A 1 283 ? 9.092 -11.808 5.345 1.00 98.56 283 LYS A C 1
ATOM 2168 O O . LYS A 1 283 ? 8.690 -12.258 6.413 1.00 98.56 283 LYS A O 1
ATOM 2173 N N . ASP A 1 284 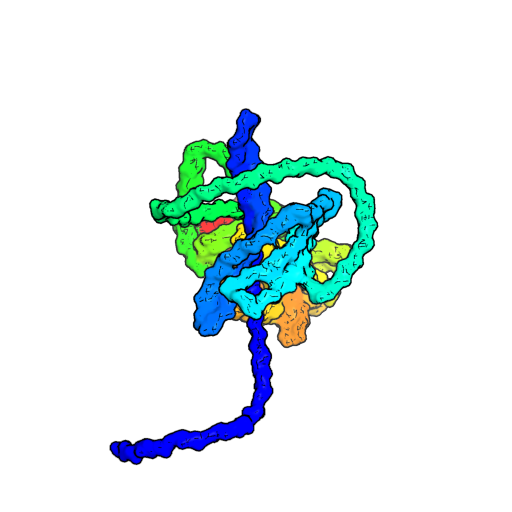? 9.895 -10.737 5.284 1.00 97.38 284 ASP A N 1
ATOM 2174 C CA . ASP A 1 284 ? 10.220 -9.890 6.451 1.00 97.38 284 ASP A CA 1
ATOM 2175 C C . ASP A 1 284 ? 8.945 -9.288 7.072 1.00 97.38 284 ASP A C 1
ATOM 2177 O O . ASP A 1 284 ? 8.756 -9.352 8.286 1.00 97.38 284 ASP A O 1
ATOM 2181 N N . LEU A 1 285 ? 8.030 -8.773 6.243 1.00 98.06 285 LEU A N 1
ATOM 2182 C CA . LEU A 1 285 ? 6.756 -8.205 6.698 1.00 98.06 285 LEU A CA 1
ATOM 2183 C C . LEU A 1 285 ? 5.813 -9.265 7.282 1.00 98.06 285 LEU A C 1
ATOM 2185 O O . LEU A 1 285 ? 5.342 -9.103 8.406 1.00 98.06 285 LEU A O 1
ATOM 2189 N N . VAL A 1 286 ? 5.593 -10.376 6.571 1.00 98.75 286 VAL A N 1
ATOM 2190 C CA . VAL A 1 286 ? 4.777 -11.503 7.066 1.00 98.75 286 VAL A CA 1
ATOM 2191 C C . VAL A 1 286 ? 5.324 -12.052 8.385 1.00 98.75 286 VAL A C 1
ATOM 2193 O O . VAL A 1 286 ? 4.563 -12.249 9.328 1.00 98.75 286 VAL A O 1
ATOM 2196 N N . SER A 1 287 ? 6.644 -12.245 8.487 1.00 98.62 287 SER A N 1
ATOM 2197 C CA . SER A 1 287 ? 7.293 -12.730 9.710 1.00 98.62 287 SER A CA 1
ATOM 2198 C C . SER A 1 287 ? 7.059 -11.789 10.897 1.00 98.62 287 SER A C 1
ATOM 2200 O O . SER A 1 287 ? 6.718 -12.247 11.986 1.00 98.62 287 SER A O 1
ATOM 2202 N N . ARG A 1 288 ? 7.148 -10.467 10.687 1.00 98.19 288 ARG A N 1
ATOM 2203 C CA . ARG A 1 288 ? 6.890 -9.464 11.737 1.00 98.19 288 ARG A CA 1
ATOM 2204 C C . ARG A 1 288 ? 5.430 -9.416 12.172 1.00 98.19 288 ARG A C 1
ATOM 2206 O O . ARG A 1 288 ? 5.181 -9.335 13.368 1.00 98.19 288 ARG A O 1
ATOM 2213 N N . ILE A 1 289 ? 4.481 -9.490 11.238 1.00 98.69 289 ILE A N 1
ATOM 2214 C CA . ILE A 1 289 ? 3.043 -9.494 11.556 1.00 98.69 289 ILE A CA 1
ATOM 2215 C C . ILE A 1 289 ? 2.660 -10.771 12.325 1.00 98.69 289 ILE A C 1
ATOM 2217 O O . ILE A 1 289 ? 1.925 -10.698 13.310 1.00 98.69 289 ILE A O 1
ATOM 2221 N N . ASN A 1 290 ? 3.230 -11.919 11.944 1.00 98.44 290 ASN A N 1
ATOM 2222 C CA . ASN A 1 290 ? 3.066 -13.179 12.673 1.00 98.44 290 ASN A CA 1
ATOM 2223 C C . ASN A 1 290 ? 3.692 -13.113 14.079 1.00 98.44 290 ASN A C 1
ATOM 2225 O O . ASN A 1 290 ? 3.074 -13.534 15.053 1.00 98.44 290 ASN A O 1
ATOM 2229 N N . PHE A 1 291 ? 4.896 -12.545 14.209 1.00 97.38 291 PHE A N 1
ATOM 2230 C CA . PHE A 1 291 ? 5.560 -12.352 15.504 1.00 97.38 291 PHE A CA 1
ATOM 2231 C C . PHE A 1 291 ? 4.803 -11.375 16.421 1.00 97.38 291 PHE A C 1
ATOM 2233 O O . PHE A 1 291 ? 4.783 -11.557 17.634 1.00 97.38 291 PHE A O 1
ATOM 2240 N N . ALA A 1 292 ? 4.132 -10.373 15.847 1.00 96.94 292 ALA A N 1
ATOM 2241 C CA . ALA A 1 292 ? 3.268 -9.436 16.562 1.00 96.94 292 ALA A CA 1
ATOM 2242 C C . ALA A 1 292 ? 1.885 -10.016 16.946 1.00 96.94 292 ALA A C 1
ATOM 2244 O O . ALA A 1 292 ? 1.072 -9.300 17.526 1.00 96.94 292 ALA A O 1
ATOM 2245 N N . GLY A 1 293 ? 1.618 -11.300 16.669 1.00 95.06 293 GLY A N 1
ATOM 2246 C CA . GLY A 1 293 ? 0.452 -12.029 17.184 1.00 95.06 293 GLY A CA 1
ATOM 2247 C C . GLY A 1 293 ? -0.753 -12.137 16.244 1.00 95.06 293 GLY A C 1
ATOM 2248 O O . GLY A 1 293 ? -1.778 -12.676 16.657 1.00 95.06 293 GLY A O 1
ATOM 2249 N N . ALA A 1 294 ? -0.649 -11.671 14.996 1.00 97.75 294 ALA A N 1
ATOM 2250 C CA . ALA A 1 294 ? -1.662 -11.906 13.963 1.00 97.75 294 ALA A CA 1
ATOM 2251 C C . ALA A 1 294 ? -1.275 -13.087 13.048 1.00 97.75 294 ALA A C 1
ATOM 2253 O O . ALA A 1 294 ? -0.342 -13.839 13.322 1.00 97.75 294 ALA A O 1
ATOM 2254 N N . THR A 1 295 ? -2.001 -13.275 11.944 1.00 98.25 295 THR A N 1
ATOM 2255 C CA . THR A 1 295 ? -1.636 -14.219 10.875 1.00 98.25 295 THR A CA 1
ATOM 2256 C C . THR A 1 295 ? -1.636 -13.491 9.538 1.00 98.25 295 THR A C 1
ATOM 2258 O O . THR A 1 295 ? -2.673 -13.009 9.087 1.00 98.25 295 THR A O 1
ATOM 2261 N N . ALA A 1 296 ? -0.470 -13.405 8.904 1.00 98.75 296 ALA A N 1
ATOM 2262 C CA . ALA A 1 296 ? -0.271 -12.782 7.605 1.00 98.75 296 ALA A CA 1
ATOM 2263 C C . ALA A 1 296 ? 0.009 -13.812 6.508 1.00 98.75 296 ALA A C 1
ATOM 2265 O O . ALA A 1 296 ? 0.721 -14.796 6.719 1.00 98.75 296 ALA A O 1
ATOM 2266 N N . VAL A 1 297 ? -0.507 -13.543 5.307 1.00 98.88 297 VAL A N 1
ATOM 2267 C CA . VAL A 1 297 ? -0.321 -14.393 4.123 1.00 98.88 297 VAL A CA 1
ATOM 2268 C C . VAL A 1 297 ? 0.333 -13.572 3.017 1.00 98.88 297 VAL A C 1
ATOM 2270 O O . VAL A 1 297 ? -0.245 -12.619 2.500 1.00 98.88 297 VAL A O 1
ATOM 2273 N N . GLY A 1 298 ? 1.578 -13.921 2.692 1.00 98.81 298 GLY A N 1
ATOM 2274 C CA . GLY A 1 298 ? 2.407 -13.177 1.747 1.00 98.81 298 GLY A CA 1
ATOM 2275 C C . GLY A 1 298 ? 2.265 -13.665 0.311 1.00 98.81 298 GLY A C 1
ATOM 2276 O O . GLY A 1 298 ? 2.718 -14.772 0.017 1.00 98.81 298 GLY A O 1
ATOM 2277 N N . LEU A 1 299 ? 1.721 -12.819 -0.561 1.00 98.88 299 LEU A N 1
ATOM 2278 C CA . LEU A 1 299 ? 1.430 -13.079 -1.973 1.00 98.88 299 LEU A CA 1
ATOM 2279 C C . LEU A 1 299 ? 2.185 -12.106 -2.896 1.00 98.88 299 LEU A C 1
ATOM 2281 O O . LEU A 1 299 ? 2.627 -11.032 -2.487 1.00 98.88 299 LEU A O 1
ATOM 2285 N N . SER A 1 300 ? 2.283 -12.469 -4.167 1.00 98.81 300 SER A N 1
ATOM 2286 C CA . SER A 1 300 ? 2.547 -11.593 -5.311 1.00 98.81 300 SER A CA 1
ATOM 2287 C C . SER A 1 300 ? 1.300 -11.523 -6.205 1.00 98.81 300 SER A C 1
ATOM 2289 O O . SER A 1 300 ? 0.289 -12.166 -5.929 1.00 98.81 300 SER A O 1
ATOM 2291 N N . GLY A 1 301 ? 1.363 -10.784 -7.311 1.00 98.62 301 GLY A N 1
ATOM 2292 C CA . GLY A 1 301 ? 0.324 -10.817 -8.340 1.00 98.62 301 GLY A CA 1
ATOM 2293 C C . GLY A 1 301 ? 0.197 -12.162 -9.067 1.00 98.62 301 GLY A C 1
ATOM 2294 O O . GLY A 1 301 ? -0.867 -12.476 -9.591 1.00 98.62 301 GLY A O 1
ATOM 2295 N N . MET A 1 302 ? 1.259 -12.973 -9.086 1.00 98.31 302 MET A N 1
ATOM 2296 C CA . MET A 1 302 ? 1.256 -14.286 -9.746 1.00 98.31 302 MET A CA 1
ATOM 2297 C C . MET A 1 302 ? 0.485 -15.334 -8.932 1.00 98.31 302 MET A C 1
ATOM 2299 O O . MET A 1 302 ? -0.141 -16.230 -9.501 1.00 98.31 302 MET A O 1
ATOM 2303 N N . ASP A 1 303 ? 0.496 -15.216 -7.603 1.00 98.69 303 ASP A N 1
ATOM 2304 C CA . ASP A 1 303 ? -0.154 -16.162 -6.699 1.00 98.69 303 ASP A CA 1
ATOM 2305 C C . ASP A 1 303 ? -1.680 -16.088 -6.852 1.00 98.69 303 ASP A C 1
ATOM 2307 O O . ASP A 1 303 ? -2.294 -15.035 -6.684 1.00 98.69 303 ASP A O 1
ATOM 2311 N N . GLY A 1 304 ? -2.299 -17.205 -7.244 1.00 97.62 304 GLY A N 1
ATOM 2312 C CA . GLY A 1 304 ? -3.728 -17.254 -7.575 1.00 97.62 304 GLY A CA 1
ATOM 2313 C C . GLY A 1 304 ? -4.145 -16.396 -8.780 1.00 97.62 304 GLY A C 1
ATOM 2314 O O . GLY A 1 304 ? -5.340 -16.226 -8.990 1.00 97.62 304 GLY A O 1
ATOM 2315 N N . ARG A 1 305 ? -3.191 -15.863 -9.565 1.00 98.12 305 ARG A N 1
ATOM 2316 C CA . ARG A 1 305 ? -3.408 -14.839 -10.609 1.00 98.12 305 ARG A CA 1
ATOM 2317 C C . ARG A 1 305 ? -4.060 -13.547 -10.081 1.00 98.12 305 ARG A C 1
ATOM 2319 O O . ARG A 1 305 ? -4.789 -12.878 -10.811 1.00 98.12 305 ARG A O 1
ATOM 2326 N N . LEU A 1 306 ? -3.760 -13.175 -8.832 1.00 98.75 306 LEU A N 1
ATOM 2327 C CA . LEU A 1 306 ? -4.257 -11.957 -8.179 1.00 98.75 306 LEU A CA 1
ATOM 2328 C C . LEU A 1 306 ? -4.115 -10.693 -9.045 1.00 98.75 306 LEU A C 1
ATOM 2330 O O . LEU A 1 306 ? -5.000 -9.842 -9.041 1.00 98.75 306 LEU A O 1
ATOM 2334 N N . LEU A 1 307 ? -3.023 -10.568 -9.802 1.00 98.81 307 LEU A N 1
ATOM 2335 C CA . LEU A 1 307 ? -2.814 -9.503 -10.781 1.00 98.81 307 LEU A CA 1
ATOM 2336 C C . LEU A 1 307 ? -2.364 -10.119 -12.107 1.00 98.81 307 LEU A C 1
ATOM 2338 O O . LEU A 1 307 ? -1.402 -10.885 -12.145 1.00 98.81 307 LEU A O 1
ATOM 2342 N N . THR A 1 308 ? -2.995 -9.718 -13.208 1.00 98.81 308 THR A N 1
ATOM 2343 C CA . THR A 1 308 ? -2.446 -9.927 -14.557 1.00 98.81 308 THR A CA 1
ATOM 2344 C C . THR A 1 308 ? -1.776 -8.633 -15.010 1.00 98.81 308 THR A C 1
ATOM 2346 O O . THR A 1 308 ? -2.402 -7.568 -14.988 1.00 98.81 308 THR A O 1
ATOM 2349 N N . ALA A 1 309 ? -0.509 -8.712 -15.404 1.00 98.69 309 ALA A N 1
ATOM 2350 C CA . ALA A 1 309 ? 0.251 -7.589 -15.935 1.00 98.69 309 ALA A CA 1
ATOM 2351 C C . ALA A 1 309 ? -0.022 -7.361 -17.431 1.00 98.69 309 ALA A C 1
ATOM 2353 O O . ALA A 1 309 ? -0.403 -8.273 -18.163 1.00 98.69 309 ALA A O 1
ATOM 2354 N N . ARG A 1 310 ? 0.264 -6.144 -17.894 1.00 98.38 310 ARG A N 1
ATOM 2355 C CA . ARG A 1 310 ? 0.575 -5.833 -19.298 1.00 98.38 310 ARG A CA 1
ATOM 2356 C C . ARG A 1 310 ? 1.837 -4.966 -19.362 1.00 98.38 310 ARG A C 1
ATOM 2358 O O . ARG A 1 310 ? 2.115 -4.281 -18.375 1.00 98.38 310 ARG A O 1
ATOM 2365 N N . PRO A 1 311 ? 2.570 -4.923 -20.489 1.00 97.88 311 PRO A N 1
ATOM 2366 C CA . PRO A 1 311 ? 3.656 -3.963 -20.671 1.00 97.88 311 PRO A CA 1
ATOM 2367 C C . PRO A 1 311 ? 3.178 -2.521 -20.450 1.00 97.88 311 PRO A C 1
ATOM 2369 O O . PRO A 1 311 ? 2.073 -2.159 -20.859 1.00 97.88 311 PRO A O 1
ATOM 2372 N N . SER A 1 312 ? 4.018 -1.683 -19.841 1.00 95.62 312 SER A N 1
ATOM 2373 C CA . SER A 1 312 ? 3.808 -0.232 -19.837 1.00 95.62 312 SER A CA 1
ATOM 2374 C C . SER A 1 312 ? 3.801 0.320 -21.275 1.00 95.62 312 SER A C 1
ATOM 2376 O O . SER A 1 312 ? 4.570 -0.172 -22.105 1.00 95.62 312 SER A O 1
ATOM 2378 N N . PRO A 1 313 ? 3.040 1.390 -21.583 1.00 93.06 313 PRO A N 1
ATOM 2379 C CA . PRO A 1 313 ? 3.158 2.112 -22.854 1.00 93.06 313 PRO A CA 1
ATOM 2380 C C . PRO A 1 313 ? 4.601 2.522 -23.201 1.00 93.06 313 PRO A C 1
ATOM 2382 O O . PRO A 1 313 ? 4.974 2.537 -24.371 1.00 93.06 313 PRO A O 1
ATOM 2385 N N . ASN A 1 314 ? 5.440 2.762 -22.185 1.00 92.62 314 ASN A N 1
ATOM 2386 C CA . ASN A 1 314 ? 6.849 3.135 -22.341 1.00 92.62 314 ASN A CA 1
ATOM 2387 C C . ASN A 1 314 ? 7.811 1.927 -22.239 1.00 92.62 314 ASN A C 1
ATOM 2389 O O . ASN A 1 314 ? 9.008 2.108 -22.013 1.00 92.62 314 ASN A O 1
ATOM 2393 N N . ALA A 1 315 ? 7.339 0.683 -22.406 1.00 91.06 315 ALA A N 1
ATOM 2394 C CA . ALA A 1 315 ? 8.158 -0.533 -22.264 1.00 91.06 315 ALA A CA 1
ATOM 2395 C C . ALA A 1 315 ? 9.402 -0.571 -23.179 1.00 91.06 315 ALA A C 1
ATOM 2397 O O . ALA A 1 315 ? 10.412 -1.160 -22.804 1.00 91.06 315 ALA A O 1
ATOM 2398 N N . ALA A 1 316 ? 9.386 0.118 -24.327 1.00 92.50 316 ALA A N 1
ATOM 2399 C CA . ALA A 1 316 ? 10.562 0.266 -25.195 1.00 92.50 316 ALA A CA 1
ATOM 2400 C C . ALA A 1 316 ? 11.745 1.005 -24.526 1.00 92.50 316 ALA A C 1
ATOM 2402 O O . ALA A 1 316 ? 12.888 0.826 -24.936 1.00 92.50 316 ALA A O 1
ATOM 2403 N N . GLN A 1 317 ? 11.476 1.823 -23.503 1.00 94.12 317 GLN A N 1
ATOM 2404 C CA . GLN A 1 317 ? 12.472 2.537 -22.691 1.00 94.12 317 GLN A CA 1
ATOM 2405 C C . GLN A 1 317 ? 12.642 1.900 -21.302 1.00 94.12 317 GLN A C 1
ATOM 2407 O O . GLN A 1 317 ? 13.731 1.917 -20.736 1.00 94.12 317 GLN A O 1
ATOM 2412 N N . LEU A 1 318 ? 11.560 1.350 -20.741 1.00 95.69 318 LEU A N 1
ATOM 2413 C CA . LEU A 1 318 ? 11.509 0.853 -19.364 1.00 95.69 318 LEU A CA 1
ATOM 2414 C C . LEU A 1 318 ? 11.798 -0.650 -19.215 1.00 95.69 318 LEU A C 1
ATOM 2416 O O . LEU A 1 318 ? 12.049 -1.100 -18.098 1.00 95.69 318 LEU A O 1
ATOM 2420 N N . GLY A 1 319 ? 11.745 -1.433 -20.294 1.00 97.38 319 GLY A N 1
ATOM 2421 C CA . GLY A 1 319 ? 11.830 -2.894 -20.243 1.00 97.38 319 GLY A CA 1
ATOM 2422 C C . GLY A 1 319 ? 10.593 -3.526 -19.596 1.00 97.38 319 GLY A C 1
ATOM 2423 O O . GLY A 1 319 ? 9.458 -3.162 -19.903 1.00 97.38 319 GLY A O 1
ATOM 2424 N N . PHE A 1 320 ? 10.806 -4.463 -18.671 1.00 98.19 320 PHE A N 1
ATOM 2425 C CA . PHE A 1 320 ? 9.771 -5.220 -17.955 1.00 98.19 320 PHE A CA 1
ATOM 2426 C C . PHE A 1 320 ? 9.089 -4.414 -16.833 1.00 98.19 320 PHE A C 1
ATOM 2428 O O . PHE A 1 320 ? 8.838 -4.923 -15.741 1.00 98.19 320 PHE A O 1
ATOM 2435 N N . VAL A 1 321 ? 8.756 -3.147 -17.096 1.00 98.00 321 VAL A N 1
ATOM 2436 C CA . VAL A 1 321 ? 7.827 -2.369 -16.263 1.00 98.00 321 VAL A CA 1
ATOM 2437 C C . VAL A 1 321 ? 6.411 -2.575 -16.778 1.00 98.00 321 VAL A C 1
ATOM 2439 O O . VAL A 1 321 ? 6.152 -2.434 -17.975 1.00 98.00 321 VAL A O 1
ATOM 2442 N N . GLY A 1 322 ? 5.501 -2.924 -15.873 1.00 97.31 322 GLY A N 1
ATOM 2443 C CA . GLY A 1 322 ? 4.127 -3.276 -16.211 1.00 97.31 322 GLY A CA 1
ATOM 2444 C C . GLY A 1 322 ? 3.076 -2.351 -15.612 1.00 97.31 322 GLY A C 1
ATOM 2445 O O . GLY A 1 322 ? 3.302 -1.659 -14.618 1.00 97.31 322 GLY A O 1
ATOM 2446 N N . GLU A 1 323 ? 1.892 -2.407 -16.207 1.00 97.12 323 GLU A N 1
ATOM 2447 C CA . GLU A 1 323 ? 0.641 -1.919 -15.633 1.00 97.12 323 GLU A CA 1
ATOM 2448 C C . GLU A 1 323 ? -0.234 -3.097 -15.191 1.00 97.12 323 GLU A C 1
ATOM 2450 O O . GLU A 1 323 ? -0.099 -4.216 -15.692 1.00 97.12 323 GLU A O 1
ATOM 2455 N N . VAL A 1 324 ? -1.180 -2.835 -14.288 1.00 98.19 324 VAL A N 1
ATOM 2456 C CA . VAL A 1 324 ? -2.250 -3.786 -13.966 1.00 98.19 324 VAL A CA 1
ATOM 2457 C C . VAL A 1 324 ? -3.236 -3.827 -15.137 1.00 98.19 324 VAL A C 1
ATOM 2459 O O . VAL A 1 324 ? -3.838 -2.810 -15.484 1.00 98.19 324 VAL A O 1
ATOM 2462 N N . ALA A 1 325 ? -3.393 -5.001 -15.752 1.00 98.19 325 ALA A N 1
ATOM 2463 C CA . ALA A 1 325 ? -4.384 -5.261 -16.798 1.00 98.19 325 ALA A CA 1
ATOM 2464 C C . ALA A 1 325 ? -5.678 -5.868 -16.234 1.00 98.19 325 ALA A C 1
ATOM 2466 O O . ALA A 1 325 ? -6.757 -5.652 -16.784 1.00 98.19 325 ALA A O 1
ATOM 2467 N N . ARG A 1 326 ? -5.563 -6.635 -15.143 1.00 98.31 326 ARG A N 1
ATOM 2468 C CA . ARG A 1 326 ? -6.670 -7.275 -14.421 1.00 98.31 326 ARG A CA 1
ATOM 2469 C C . ARG A 1 326 ? -6.274 -7.490 -12.962 1.00 98.31 326 ARG A C 1
ATOM 2471 O O . ARG A 1 326 ? -5.119 -7.824 -12.697 1.00 98.31 326 ARG A O 1
ATOM 2478 N N . VAL A 1 327 ? -7.237 -7.377 -12.052 1.00 98.69 327 VAL A N 1
ATOM 2479 C CA . VAL A 1 327 ? -7.145 -7.880 -10.673 1.00 98.69 327 VAL A CA 1
ATOM 2480 C C . VAL A 1 327 ? -8.155 -9.014 -10.515 1.00 98.69 327 VAL A C 1
ATOM 2482 O O . VAL A 1 327 ? -9.277 -8.891 -11.005 1.00 98.69 327 VAL A O 1
ATOM 2485 N N . ASP A 1 328 ? -7.772 -10.098 -9.844 1.00 98.50 328 ASP A N 1
ATOM 2486 C CA . ASP A 1 328 ? -8.682 -11.169 -9.427 1.00 98.50 328 ASP A CA 1
ATOM 2487 C C . ASP A 1 328 ? -8.636 -11.322 -7.891 1.00 98.50 328 ASP A C 1
ATOM 2489 O O . ASP A 1 328 ? -7.722 -11.952 -7.348 1.00 98.50 328 ASP A O 1
ATOM 2493 N N . PRO A 1 329 ? -9.594 -10.733 -7.150 1.00 97.62 329 PRO A N 1
ATOM 2494 C CA . PRO A 1 329 ? -9.603 -10.773 -5.690 1.00 97.62 329 PRO A CA 1
ATOM 2495 C C . PRO A 1 329 ? -10.014 -12.139 -5.112 1.00 97.62 329 PRO A C 1
ATOM 2497 O O . PRO A 1 329 ? -10.016 -12.287 -3.888 1.00 97.62 329 PRO A O 1
ATOM 2500 N N . THR A 1 330 ? -10.329 -13.150 -5.937 1.00 98.31 330 THR A N 1
ATOM 2501 C CA . THR A 1 330 ? -10.824 -14.468 -5.487 1.00 98.31 330 THR A CA 1
ATOM 2502 C C . THR A 1 330 ? -9.884 -15.149 -4.485 1.00 98.31 330 THR A C 1
ATOM 2504 O O . THR A 1 330 ? -10.347 -15.812 -3.559 1.00 98.31 330 THR A O 1
ATOM 2507 N N . VAL A 1 331 ? -8.566 -14.954 -4.616 1.00 98.19 331 VAL A N 1
ATOM 2508 C CA . VAL A 1 331 ? -7.570 -15.486 -3.666 1.00 98.19 331 VAL A CA 1
ATOM 2509 C C . VAL A 1 331 ? -7.477 -14.676 -2.362 1.00 98.19 331 VAL A C 1
ATOM 2511 O O . VAL A 1 331 ? -7.106 -15.230 -1.331 1.00 98.19 331 VAL A O 1
ATOM 2514 N N . LEU A 1 332 ? -7.838 -13.386 -2.369 1.00 97.44 332 LEU A N 1
ATOM 2515 C CA . LEU A 1 332 ? -7.805 -12.526 -1.177 1.00 97.44 332 LEU A CA 1
ATOM 2516 C C . LEU A 1 332 ? -9.047 -12.684 -0.304 1.00 97.44 332 LEU A C 1
ATOM 2518 O O . LEU A 1 332 ? -8.921 -12.707 0.919 1.00 97.44 332 LEU A O 1
ATOM 2522 N N . GLN A 1 333 ? -10.227 -12.802 -0.916 1.00 92.06 333 GLN A N 1
ATOM 2523 C CA . GLN A 1 333 ? -11.509 -12.833 -0.212 1.00 92.06 333 GLN A CA 1
ATOM 2524 C C . GLN A 1 333 ? -11.545 -13.835 0.966 1.00 92.06 333 GLN A C 1
ATOM 2526 O O . GLN A 1 333 ? -11.785 -13.395 2.092 1.00 92.06 333 GLN A O 1
ATOM 2531 N N . PRO A 1 334 ? -11.211 -15.137 0.799 1.00 96.12 334 PRO A N 1
ATOM 2532 C CA . PRO A 1 334 ? -11.230 -16.087 1.913 1.00 96.12 334 PRO A CA 1
ATOM 2533 C C . PRO A 1 334 ? -10.132 -15.836 2.956 1.00 96.12 334 PRO A C 1
ATOM 2535 O O . PRO A 1 334 ? -10.274 -16.282 4.090 1.00 96.12 334 PRO A O 1
ATOM 2538 N N . LEU A 1 335 ? -9.043 -15.136 2.621 1.00 96.94 335 LEU A N 1
ATOM 2539 C CA . LEU A 1 335 ? -8.011 -14.767 3.597 1.00 96.94 335 LEU A CA 1
ATOM 2540 C C . LEU A 1 335 ? -8.524 -13.638 4.499 1.00 96.94 335 LEU A C 1
ATOM 2542 O O . LEU A 1 335 ? -8.453 -13.736 5.723 1.00 96.94 335 LEU A O 1
ATOM 2546 N N . VAL A 1 336 ? -9.109 -12.609 3.883 1.00 91.69 336 VAL A N 1
ATOM 2547 C CA . VAL A 1 336 ? -9.693 -11.448 4.565 1.00 91.69 336 VAL A CA 1
ATOM 2548 C C . VAL A 1 336 ? -10.905 -11.846 5.418 1.00 91.69 336 VAL A C 1
ATOM 2550 O O . VAL A 1 336 ? -11.040 -11.378 6.549 1.00 91.69 336 VAL A O 1
ATOM 2553 N N . ASP A 1 337 ? -11.768 -12.741 4.927 1.00 89.31 337 ASP A N 1
ATOM 2554 C CA . ASP A 1 337 ? -12.925 -13.231 5.689 1.00 89.31 337 ASP A CA 1
ATOM 2555 C C . ASP A 1 337 ? -12.535 -14.081 6.910 1.00 89.31 337 ASP A C 1
ATOM 2557 O O . ASP A 1 337 ? -13.225 -14.026 7.927 1.00 89.31 337 ASP A O 1
ATOM 2561 N N . ASN A 1 338 ? -11.404 -14.796 6.856 1.00 94.31 338 ASN A N 1
ATOM 2562 C CA . ASN A 1 338 ? -10.838 -15.528 7.998 1.00 94.31 338 ASN A CA 1
ATOM 2563 C C . ASN A 1 338 ? -9.943 -14.660 8.912 1.00 94.31 338 ASN A C 1
ATOM 2565 O O . ASN A 1 338 ? -9.279 -15.188 9.806 1.00 94.31 338 ASN A O 1
ATOM 2569 N N . GLY A 1 339 ? -9.906 -13.337 8.712 1.00 91.94 339 GLY A N 1
ATOM 2570 C CA . GLY A 1 339 ? -9.127 -12.416 9.548 1.00 91.94 339 GLY A CA 1
ATOM 2571 C C . GLY A 1 339 ? -7.609 -12.552 9.392 1.00 91.94 339 GLY A C 1
ATOM 2572 O O . GLY A 1 339 ? -6.864 -12.193 10.303 1.00 91.94 339 GLY A O 1
ATOM 2573 N N . HIS A 1 340 ? -7.133 -13.090 8.267 1.00 98.31 340 HIS A N 1
ATOM 2574 C CA . HIS A 1 340 ? -5.721 -13.016 7.902 1.00 98.31 340 HIS A CA 1
ATOM 2575 C C . HIS A 1 340 ? -5.414 -11.655 7.271 1.00 98.31 340 HIS A C 1
ATOM 2577 O O . HIS A 1 340 ? -6.263 -11.074 6.599 1.00 98.31 340 HIS A O 1
ATOM 2583 N N . ILE A 1 341 ? -4.180 -11.177 7.437 1.00 98.81 341 ILE A N 1
ATOM 2584 C CA . ILE A 1 341 ? -3.681 -9.932 6.838 1.00 98.81 341 ILE A CA 1
ATOM 2585 C C . ILE A 1 341 ? -2.922 -10.286 5.545 1.00 98.81 341 ILE A C 1
ATOM 2587 O O . ILE A 1 341 ? -1.810 -10.823 5.625 1.00 98.81 341 ILE A O 1
ATOM 2591 N N . PRO A 1 342 ? -3.464 -10.036 4.337 1.00 98.81 342 PRO A N 1
ATOM 2592 C CA . PRO A 1 342 ? -2.730 -10.300 3.106 1.00 98.81 342 PRO A CA 1
ATOM 2593 C C . PRO A 1 342 ? -1.601 -9.280 2.935 1.00 98.81 342 PRO A C 1
ATOM 2595 O O . PRO A 1 342 ? -1.799 -8.083 3.149 1.00 98.81 342 PRO A O 1
ATOM 2598 N N . VAL A 1 343 ? -0.423 -9.751 2.526 1.00 98.88 343 VAL A N 1
ATOM 2599 C CA . VAL A 1 343 ? 0.761 -8.921 2.267 1.00 98.88 343 VAL A CA 1
ATOM 2600 C C . VAL A 1 343 ? 1.183 -9.119 0.815 1.00 98.88 343 VAL A C 1
ATOM 2602 O O . VAL A 1 343 ? 1.682 -10.182 0.455 1.00 98.88 343 VAL A O 1
ATOM 2605 N N . ILE A 1 344 ? 0.970 -8.115 -0.030 1.00 98.88 344 ILE A N 1
ATOM 2606 C CA . ILE A 1 344 ? 1.050 -8.213 -1.491 1.00 98.88 344 ILE A CA 1
ATOM 2607 C C . ILE A 1 344 ? 2.303 -7.489 -2.002 1.00 98.88 344 ILE A C 1
ATOM 2609 O O . ILE A 1 344 ? 2.457 -6.277 -1.826 1.00 98.88 344 ILE A O 1
ATOM 2613 N N . ALA A 1 345 ? 3.189 -8.232 -2.663 1.00 98.69 345 ALA A N 1
ATOM 2614 C CA . ALA A 1 345 ? 4.347 -7.701 -3.376 1.00 98.69 345 ALA A CA 1
ATOM 2615 C C . ALA A 1 345 ? 3.957 -7.211 -4.782 1.00 98.69 345 ALA A C 1
ATOM 2617 O O . ALA A 1 345 ? 3.244 -7.903 -5.509 1.00 98.69 345 ALA A O 1
ATOM 2618 N N . SER A 1 346 ? 4.474 -6.051 -5.203 1.00 98.12 346 SER A N 1
ATOM 2619 C CA . SER A 1 346 ? 4.129 -5.396 -6.480 1.00 98.12 346 SER A CA 1
ATOM 2620 C C . SER A 1 346 ? 4.810 -5.993 -7.733 1.00 98.12 346 SER A C 1
ATOM 2622 O O . SER A 1 346 ? 5.342 -5.270 -8.576 1.00 98.12 346 SER A O 1
ATOM 2624 N N . VAL A 1 347 ? 4.802 -7.323 -7.855 1.00 98.56 347 VAL A N 1
ATOM 2625 C CA . VAL A 1 347 ? 5.284 -8.081 -9.025 1.00 98.56 347 VAL A CA 1
ATOM 2626 C C . VAL A 1 347 ? 4.166 -8.996 -9.507 1.00 98.56 347 VAL A C 1
ATOM 2628 O O . VAL A 1 347 ? 3.538 -9.675 -8.696 1.00 98.56 347 VAL A O 1
ATOM 2631 N N . ALA A 1 348 ? 3.920 -9.025 -10.813 1.00 98.75 348 ALA A N 1
ATOM 2632 C CA . ALA A 1 348 ? 2.880 -9.833 -11.448 1.00 98.75 348 ALA A CA 1
ATOM 2633 C C . ALA A 1 348 ? 3.388 -10.398 -12.781 1.00 98.75 348 ALA A C 1
ATOM 2635 O O . ALA A 1 348 ? 4.385 -9.903 -13.299 1.00 98.75 348 ALA A O 1
ATOM 2636 N N . ALA A 1 349 ? 2.705 -11.393 -13.345 1.00 98.69 349 ALA A N 1
ATOM 2637 C CA . ALA A 1 349 ? 2.997 -11.900 -14.687 1.00 98.69 349 ALA A CA 1
ATOM 2638 C C . ALA A 1 349 ? 1.898 -11.503 -15.680 1.00 98.69 349 ALA A C 1
ATOM 2640 O O . ALA A 1 349 ? 0.763 -11.235 -15.279 1.00 98.69 349 ALA A O 1
ATOM 2641 N N . ASP A 1 350 ? 2.235 -11.453 -16.967 1.00 98.50 350 ASP A N 1
ATOM 2642 C CA . ASP A 1 350 ? 1.247 -11.347 -18.043 1.00 98.50 350 ASP A CA 1
ATOM 2643 C C . ASP A 1 350 ? 0.537 -12.691 -18.315 1.00 98.50 350 ASP A C 1
ATOM 2645 O O . ASP A 1 350 ? 0.738 -13.686 -17.613 1.00 98.50 350 ASP A O 1
ATOM 2649 N N . GLU A 1 351 ? -0.315 -12.736 -19.344 1.00 97.31 351 GLU A N 1
ATOM 2650 C CA . GLU A 1 351 ? -1.061 -13.948 -19.717 1.00 97.31 351 GLU A CA 1
ATOM 2651 C C . GLU A 1 351 ? -0.171 -15.081 -20.282 1.00 97.31 351 GLU A C 1
ATOM 2653 O O . GLU A 1 351 ? -0.639 -16.215 -20.396 1.00 97.31 351 GLU A O 1
ATOM 2658 N N . PHE A 1 352 ? 1.109 -14.809 -20.573 1.00 97.50 352 PHE A N 1
ATOM 2659 C CA . PHE A 1 352 ? 2.100 -15.774 -21.068 1.00 97.50 352 PHE A CA 1
ATOM 2660 C C . PHE A 1 352 ? 3.106 -16.223 -19.993 1.00 97.50 352 PHE A C 1
ATOM 2662 O O . PHE A 1 352 ? 3.877 -17.154 -20.225 1.00 97.50 352 PHE A O 1
ATOM 2669 N N . GLY A 1 353 ? 3.083 -15.601 -18.809 1.00 97.44 353 GLY A N 1
ATOM 2670 C CA . GLY A 1 353 ? 3.963 -15.918 -17.684 1.00 97.44 353 GLY A CA 1
ATOM 2671 C C . GLY A 1 353 ? 5.225 -15.053 -17.584 1.00 97.44 353 GLY A C 1
ATOM 2672 O O . GLY A 1 353 ? 6.062 -15.328 -16.726 1.00 97.44 353 GLY A O 1
ATOM 2673 N N . GLN A 1 354 ? 5.378 -14.006 -18.403 1.00 98.31 354 GLN A N 1
ATOM 2674 C CA . GLN A 1 354 ? 6.491 -13.060 -18.281 1.00 98.31 354 GLN A CA 1
ATOM 2675 C C . GLN A 1 354 ? 6.276 -12.167 -17.044 1.00 98.31 354 GLN A C 1
ATOM 2677 O O . GLN A 1 354 ? 5.266 -11.461 -16.985 1.00 98.31 354 GLN A O 1
ATOM 2682 N N . PRO A 1 355 ? 7.194 -12.146 -16.055 1.00 98.31 355 PRO A N 1
ATOM 2683 C CA . PRO A 1 355 ? 7.091 -11.250 -14.907 1.00 98.31 355 PRO A CA 1
ATOM 2684 C C . PRO A 1 355 ? 7.341 -9.781 -15.281 1.00 98.31 355 PRO A C 1
ATOM 2686 O O . PRO A 1 355 ? 8.213 -9.466 -16.094 1.00 98.31 355 PRO A O 1
ATOM 2689 N N . TYR A 1 356 ? 6.609 -8.887 -14.618 1.00 98.81 356 TYR A N 1
ATOM 2690 C CA . TYR A 1 356 ? 6.691 -7.434 -14.733 1.00 98.81 356 TYR A CA 1
ATOM 2691 C C . TYR A 1 356 ? 6.780 -6.763 -13.354 1.00 98.81 356 TYR A C 1
ATOM 2693 O O . TYR A 1 356 ? 6.111 -7.141 -12.387 1.00 98.81 356 TYR A O 1
ATOM 2701 N N . ASN A 1 357 ? 7.589 -5.709 -13.291 1.00 98.38 357 ASN A N 1
ATOM 2702 C CA . ASN A 1 357 ? 7.750 -4.807 -12.159 1.00 98.38 357 ASN A CA 1
ATOM 2703 C C . ASN A 1 357 ? 6.659 -3.727 -12.228 1.00 98.38 357 ASN A C 1
ATOM 2705 O O . ASN A 1 357 ? 6.668 -2.904 -13.145 1.00 98.38 357 ASN A O 1
ATOM 2709 N N . ILE A 1 358 ? 5.709 -3.729 -11.289 1.00 97.81 358 ILE A N 1
ATOM 2710 C CA . ILE A 1 358 ? 4.585 -2.780 -11.267 1.00 97.81 358 ILE A CA 1
ATOM 2711 C C . ILE A 1 358 ? 4.785 -1.787 -10.117 1.00 97.81 358 ILE A C 1
ATOM 2713 O O . ILE A 1 358 ? 5.269 -2.140 -9.038 1.00 97.81 358 ILE A O 1
ATOM 2717 N N . ASN A 1 359 ? 4.401 -0.523 -10.320 1.00 94.94 359 ASN A N 1
ATOM 2718 C CA . ASN A 1 359 ? 4.444 0.474 -9.253 1.00 94.94 359 ASN A CA 1
ATOM 2719 C C . ASN A 1 359 ? 3.512 0.067 -8.091 1.00 94.94 359 ASN A C 1
ATOM 2721 O O . ASN A 1 359 ? 2.308 -0.107 -8.271 1.00 94.94 359 ASN A O 1
ATOM 2725 N N . ALA A 1 360 ? 4.073 -0.056 -6.884 1.00 96.31 360 ALA A N 1
ATOM 2726 C CA . ALA A 1 360 ? 3.343 -0.465 -5.685 1.00 96.31 360 ALA A CA 1
ATOM 2727 C C . ALA A 1 360 ? 2.217 0.499 -5.266 1.00 96.31 360 ALA A C 1
ATOM 2729 O O . ALA A 1 360 ? 1.268 0.051 -4.631 1.00 96.31 360 ALA A O 1
ATOM 2730 N N . ASP A 1 361 ? 2.302 1.793 -5.609 1.00 96.12 361 ASP A N 1
ATOM 2731 C CA . ASP A 1 361 ? 1.183 2.728 -5.421 1.00 96.12 361 ASP A CA 1
ATOM 2732 C C . ASP A 1 361 ? 0.008 2.303 -6.324 1.00 96.12 361 ASP A C 1
ATOM 2734 O O . ASP A 1 361 ? -1.104 2.126 -5.835 1.00 96.12 361 ASP A O 1
ATOM 2738 N N . THR A 1 362 ? 0.263 2.039 -7.612 1.00 96.38 362 THR A N 1
ATOM 2739 C CA . THR A 1 362 ? -0.742 1.568 -8.587 1.00 96.38 362 THR A CA 1
ATOM 2740 C C . THR A 1 362 ? -1.349 0.219 -8.204 1.00 96.38 362 THR A C 1
ATOM 2742 O O . THR A 1 362 ? -2.564 0.065 -8.277 1.00 96.38 362 THR A O 1
ATOM 2745 N N . VAL A 1 363 ? -0.539 -0.745 -7.747 1.00 98.44 363 VAL A N 1
ATOM 2746 C CA . VAL A 1 363 ? -1.061 -2.035 -7.255 1.00 98.44 363 VAL A CA 1
ATOM 2747 C C . VAL A 1 363 ? -2.020 -1.828 -6.082 1.00 98.44 363 VAL A C 1
ATOM 2749 O O . VAL A 1 363 ? -3.055 -2.483 -6.029 1.00 98.44 363 VAL A O 1
ATOM 2752 N N . ALA A 1 364 ? -1.720 -0.902 -5.167 1.00 98.62 364 ALA A N 1
ATOM 2753 C CA . ALA A 1 364 ? -2.591 -0.628 -4.031 1.00 98.62 364 ALA A CA 1
ATOM 2754 C C . ALA A 1 364 ? -3.937 -0.019 -4.443 1.00 98.62 364 ALA A C 1
ATOM 2756 O O . ALA A 1 364 ? -4.963 -0.469 -3.944 1.00 98.62 364 ALA A O 1
ATOM 2757 N N . GLY A 1 365 ? -3.955 0.938 -5.378 1.00 98.50 365 GLY A N 1
ATOM 2758 C CA . GLY A 1 365 ? -5.207 1.516 -5.882 1.00 98.50 365 GLY A CA 1
ATOM 2759 C C . GLY A 1 365 ? -6.093 0.498 -6.600 1.00 98.50 365 GLY A C 1
ATOM 2760 O O . GLY A 1 365 ? -7.288 0.416 -6.331 1.00 98.50 365 GLY A O 1
ATOM 2761 N N . GLU A 1 366 ? -5.512 -0.344 -7.454 1.00 98.62 366 GLU A N 1
ATOM 2762 C CA . GLU A 1 366 ? -6.282 -1.340 -8.211 1.00 98.62 366 GLU A CA 1
ATOM 2763 C C . GLU A 1 366 ? -6.772 -2.499 -7.322 1.00 98.62 366 GLU A C 1
ATOM 2765 O O . GLU A 1 366 ? -7.884 -2.989 -7.508 1.00 98.62 366 GLU A O 1
ATOM 2770 N N . VAL A 1 367 ? -5.997 -2.902 -6.306 1.00 98.62 367 VAL A N 1
ATOM 2771 C CA . VAL A 1 367 ? -6.452 -3.862 -5.281 1.00 98.62 367 VAL A CA 1
ATOM 2772 C C . VAL A 1 367 ? -7.535 -3.248 -4.384 1.00 98.62 367 VAL A C 1
ATOM 2774 O O . VAL A 1 367 ? -8.485 -3.941 -4.029 1.00 98.62 367 VAL A O 1
ATOM 2777 N N . ALA A 1 368 ? -7.446 -1.957 -4.047 1.00 98.62 368 ALA A N 1
ATOM 2778 C CA . ALA A 1 368 ? -8.480 -1.256 -3.284 1.00 98.62 368 ALA A CA 1
ATOM 2779 C C . ALA A 1 368 ? -9.806 -1.176 -4.053 1.00 98.62 368 ALA A C 1
ATOM 2781 O O . ALA A 1 368 ? -10.853 -1.492 -3.486 1.00 98.62 368 ALA A O 1
ATOM 2782 N N . ALA A 1 369 ? -9.750 -0.843 -5.345 1.00 98.31 369 ALA A N 1
ATOM 2783 C CA . ALA A 1 369 ? -10.896 -0.879 -6.248 1.00 98.31 369 ALA A CA 1
ATOM 2784 C C . ALA A 1 369 ? -11.512 -2.288 -6.340 1.00 98.31 369 ALA A C 1
ATOM 2786 O O . ALA A 1 369 ? -12.704 -2.459 -6.095 1.00 98.31 369 ALA A O 1
ATOM 2787 N N . ALA A 1 370 ? -10.699 -3.315 -6.610 1.00 98.00 370 ALA A N 1
ATOM 2788 C CA . ALA A 1 370 ? -11.172 -4.693 -6.764 1.00 98.00 370 ALA A CA 1
ATOM 2789 C C . ALA A 1 370 ? -11.779 -5.305 -5.485 1.00 98.00 370 ALA A C 1
ATOM 2791 O O . ALA A 1 370 ? -12.576 -6.236 -5.576 1.00 98.00 370 ALA A O 1
ATOM 2792 N N . LEU A 1 371 ? -11.412 -4.798 -4.303 1.00 97.25 371 LEU A N 1
ATOM 2793 C CA . LEU A 1 371 ? -11.958 -5.222 -3.008 1.00 97.25 371 LEU A CA 1
ATOM 2794 C C . LEU A 1 371 ? -13.109 -4.337 -2.493 1.00 97.25 371 LEU A C 1
ATOM 2796 O O . LEU A 1 371 ? -13.615 -4.605 -1.403 1.00 97.25 371 LEU A O 1
ATOM 2800 N N . GLY A 1 372 ? -13.493 -3.273 -3.213 1.00 96.81 372 GLY A N 1
ATOM 2801 C CA . GLY A 1 372 ? -14.477 -2.292 -2.734 1.00 96.81 372 GLY A CA 1
ATOM 2802 C C . GLY A 1 372 ? -14.069 -1.648 -1.402 1.00 96.81 372 GLY A C 1
ATOM 2803 O O . GLY A 1 372 ? -14.866 -1.587 -0.466 1.00 96.81 372 GLY A O 1
ATOM 2804 N N . ALA A 1 373 ? -12.795 -1.268 -1.272 1.00 98.19 373 ALA A N 1
ATOM 2805 C CA . ALA A 1 373 ? -12.222 -0.815 -0.007 1.00 98.19 373 ALA A CA 1
ATOM 2806 C C . ALA A 1 373 ? -12.776 0.543 0.463 1.00 98.19 373 ALA A C 1
ATOM 2808 O O . ALA A 1 373 ? -13.046 1.441 -0.327 1.00 98.19 373 ALA A O 1
ATOM 2809 N N . GLU A 1 374 ? -12.874 0.719 1.781 1.00 98.44 374 GLU A N 1
ATOM 2810 C CA . GLU A 1 374 ? -13.351 1.961 2.408 1.00 98.44 374 GLU A CA 1
ATOM 2811 C C . GLU A 1 374 ? -12.271 3.054 2.406 1.00 98.44 374 GLU A C 1
ATOM 2813 O O . GLU A 1 374 ? -12.550 4.239 2.208 1.00 98.44 374 GLU A O 1
ATOM 2818 N N . LYS A 1 375 ? -11.012 2.646 2.610 1.00 98.62 375 LYS A N 1
ATOM 2819 C CA . LYS A 1 375 ? -9.845 3.523 2.499 1.00 98.62 375 LYS A CA 1
ATOM 2820 C C . LYS A 1 375 ? -8.735 2.871 1.680 1.00 98.62 375 LYS A C 1
ATOM 2822 O O . LYS A 1 375 ? -8.350 1.729 1.946 1.00 98.62 375 LYS A O 1
ATOM 2827 N N . LEU A 1 376 ? -8.166 3.644 0.760 1.00 98.81 376 LEU A N 1
ATOM 2828 C CA . LEU A 1 376 ? -6.787 3.489 0.297 1.00 98.81 376 LEU A CA 1
ATOM 2829 C C . LEU A 1 376 ? -5.900 4.419 1.138 1.00 98.81 376 LEU A C 1
ATOM 2831 O O . LEU A 1 376 ? -6.227 5.591 1.291 1.00 98.81 376 LEU A O 1
ATOM 2835 N N . ILE A 1 377 ? -4.781 3.935 1.676 1.00 98.56 377 ILE A N 1
ATOM 2836 C CA . ILE A 1 377 ? -3.840 4.755 2.458 1.00 98.56 377 ILE A CA 1
ATOM 2837 C C . ILE A 1 377 ? -2.430 4.568 1.900 1.00 98.56 377 ILE A C 1
ATOM 2839 O O . ILE A 1 377 ? -1.889 3.463 1.927 1.00 98.56 377 ILE A O 1
ATOM 2843 N N . LEU A 1 378 ? -1.818 5.642 1.399 1.00 97.75 378 LEU A N 1
ATOM 2844 C CA . LEU A 1 378 ? -0.459 5.644 0.861 1.00 97.75 378 LEU A CA 1
ATOM 2845 C C . LEU A 1 378 ? 0.524 6.215 1.895 1.00 97.75 378 LEU A C 1
ATOM 2847 O O . LEU A 1 378 ? 0.641 7.432 2.038 1.00 97.75 378 LEU A O 1
ATOM 2851 N N . LEU A 1 379 ? 1.277 5.339 2.570 1.00 95.56 379 LEU A N 1
ATOM 2852 C CA . LEU A 1 379 ? 2.393 5.748 3.431 1.00 95.56 379 LEU A CA 1
ATOM 2853 C C . LEU A 1 379 ? 3.540 6.268 2.549 1.00 95.56 379 LEU A C 1
ATOM 2855 O O . LEU A 1 379 ? 4.093 5.535 1.716 1.00 95.56 379 LEU A O 1
ATOM 2859 N N . THR A 1 380 ? 3.890 7.542 2.724 1.00 92.12 380 THR A N 1
ATOM 2860 C CA . THR A 1 380 ? 4.932 8.236 1.952 1.00 92.12 380 THR A CA 1
ATOM 2861 C C . THR A 1 380 ? 5.949 8.926 2.875 1.00 92.12 380 THR A C 1
ATOM 2863 O O . THR A 1 380 ? 5.938 8.723 4.084 1.00 92.12 380 THR A O 1
ATOM 2866 N N . ASP A 1 381 ? 6.902 9.667 2.313 1.00 88.94 381 ASP A N 1
ATOM 2867 C CA . ASP A 1 381 ? 8.013 10.341 3.002 1.00 88.94 381 ASP A CA 1
ATOM 2868 C C . ASP A 1 381 ? 7.868 11.875 3.098 1.00 88.94 381 ASP A C 1
ATOM 2870 O O . ASP A 1 381 ? 8.858 12.595 3.262 1.00 88.94 381 ASP A O 1
ATOM 2874 N N . VAL A 1 382 ? 6.627 12.363 3.026 1.00 90.75 382 VAL A N 1
ATOM 2875 C CA . VAL A 1 382 ? 6.209 13.768 3.157 1.00 90.75 382 VAL A CA 1
ATOM 2876 C C . VAL A 1 382 ? 4.898 13.854 3.946 1.00 90.75 382 VAL A C 1
ATOM 2878 O O . VAL A 1 382 ? 4.165 12.870 4.008 1.00 90.75 382 VAL A O 1
ATOM 2881 N N . ALA A 1 383 ? 4.582 15.038 4.483 1.00 92.31 383 ALA A N 1
ATOM 2882 C CA . ALA A 1 383 ? 3.386 15.296 5.297 1.00 92.31 383 ALA A CA 1
ATOM 2883 C C . ALA A 1 383 ? 2.051 14.961 4.599 1.00 92.31 383 ALA A C 1
ATOM 2885 O O . ALA A 1 383 ? 1.068 14.647 5.256 1.00 92.31 383 ALA A O 1
ATOM 2886 N N . GLY A 1 384 ? 2.010 15.064 3.270 1.00 94.44 384 GLY A N 1
ATOM 2887 C CA . GLY A 1 384 ? 0.801 14.970 2.459 1.00 94.44 384 GLY A CA 1
ATOM 2888 C C . GLY A 1 384 ? 0.953 15.855 1.227 1.00 94.44 384 GLY A C 1
ATOM 2889 O O . GLY A 1 384 ? 2.039 15.931 0.644 1.00 94.44 384 GLY A O 1
ATOM 2890 N N . ILE A 1 385 ? -0.115 16.551 0.847 1.00 95.62 385 ILE A N 1
ATOM 2891 C CA . ILE A 1 385 ? -0.141 17.516 -0.252 1.00 95.62 385 ILE A CA 1
ATOM 2892 C C . ILE A 1 385 ? -0.136 18.932 0.325 1.00 95.62 385 ILE A C 1
ATOM 2894 O O . ILE A 1 385 ? -1.056 19.346 1.027 1.00 95.62 385 ILE A O 1
ATOM 2898 N N . LEU A 1 386 ? 0.919 19.682 0.012 1.00 94.12 386 LEU A N 1
ATOM 2899 C CA . LEU A 1 386 ? 1.055 21.090 0.373 1.00 94.12 386 LEU A CA 1
ATOM 2900 C C . LEU A 1 386 ? 0.468 21.970 -0.737 1.00 94.12 386 LEU A C 1
ATOM 2902 O O . LEU A 1 386 ? 0.727 21.727 -1.918 1.00 94.12 386 LEU A O 1
ATOM 2906 N N . SER A 1 387 ? -0.277 23.009 -0.363 1.00 92.31 387 SER A N 1
ATOM 2907 C CA . SER A 1 387 ? -0.763 24.027 -1.309 1.00 92.31 387 SER A CA 1
ATOM 2908 C C . SER A 1 387 ? 0.347 24.996 -1.745 1.00 92.31 387 SER A C 1
ATOM 2910 O O . SER A 1 387 ? 0.332 25.479 -2.877 1.00 92.31 387 SER A O 1
ATOM 2912 N N . ASN A 1 388 ? 1.373 25.184 -0.908 1.00 91.00 388 ASN A N 1
ATOM 2913 C CA . ASN A 1 388 ? 2.661 25.771 -1.265 1.00 91.00 388 ASN A CA 1
ATOM 2914 C C . ASN A 1 388 ? 3.803 24.827 -0.845 1.00 91.00 388 ASN A C 1
ATOM 2916 O O . ASN A 1 388 ? 4.004 24.561 0.336 1.00 91.00 388 ASN A O 1
ATOM 2920 N N . ARG A 1 389 ? 4.609 24.352 -1.803 1.00 86.44 389 ARG A N 1
ATOM 2921 C CA . ARG A 1 389 ? 5.719 23.416 -1.528 1.00 86.44 389 ARG A CA 1
ATOM 2922 C C . ARG A 1 389 ? 6.809 23.987 -0.616 1.00 86.44 389 ARG A C 1
ATOM 2924 O O . ARG A 1 389 ? 7.547 23.207 -0.023 1.00 86.44 389 ARG A O 1
ATOM 2931 N N . GLU A 1 390 ? 6.927 25.310 -0.538 1.00 88.19 390 GLU A N 1
ATOM 2932 C CA . GLU A 1 390 ? 7.926 25.998 0.288 1.00 88.19 390 GLU A CA 1
ATOM 2933 C C . GLU A 1 390 ? 7.443 26.240 1.729 1.00 88.19 390 GLU A C 1
ATOM 2935 O O . GLU A 1 390 ? 8.251 26.571 2.593 1.00 88.19 390 GLU A O 1
ATOM 2940 N N . ASP A 1 391 ? 6.151 26.026 2.009 1.00 91.50 391 ASP A N 1
ATOM 2941 C CA . ASP A 1 391 ? 5.546 26.184 3.334 1.00 91.50 391 ASP A CA 1
ATOM 2942 C C . ASP A 1 391 ? 4.991 24.843 3.860 1.00 91.50 391 ASP A C 1
ATOM 2944 O O . ASP A 1 391 ? 3.902 24.420 3.455 1.00 91.50 391 ASP A O 1
ATOM 2948 N N . PRO A 1 392 ? 5.689 24.179 4.804 1.00 88.12 392 PRO A N 1
ATOM 2949 C CA . PRO A 1 392 ? 5.202 22.969 5.467 1.00 88.12 392 PRO A CA 1
ATOM 2950 C C . PRO A 1 392 ? 3.881 23.144 6.235 1.00 88.12 392 PRO A C 1
ATOM 2952 O O . PRO A 1 392 ? 3.203 22.149 6.483 1.00 88.12 392 PRO A O 1
ATOM 2955 N N . GLY A 1 393 ? 3.507 24.373 6.611 1.00 90.75 393 GLY A N 1
ATOM 2956 C CA . GLY A 1 393 ? 2.226 24.683 7.251 1.00 90.75 393 GLY A CA 1
ATOM 2957 C C . GLY A 1 393 ? 1.035 24.673 6.287 1.00 90.75 393 GLY A C 1
ATOM 2958 O O . GLY A 1 393 ? -0.108 24.583 6.729 1.00 90.75 393 GLY A O 1
ATOM 2959 N N . SER A 1 394 ? 1.278 24.696 4.974 1.00 94.75 394 SER A N 1
ATOM 2960 C CA . SER A 1 394 ? 0.248 24.802 3.928 1.00 94.75 394 SER A CA 1
ATOM 2961 C C . SER A 1 394 ? -0.443 23.472 3.557 1.00 94.75 394 SER A C 1
ATOM 2963 O O . SER A 1 394 ? -0.991 23.330 2.455 1.00 94.75 394 SER A O 1
ATOM 2965 N N . LEU A 1 395 ? -0.400 22.484 4.461 1.00 96.06 395 LEU A N 1
ATOM 2966 C CA . LEU A 1 395 ? -0.954 21.137 4.286 1.00 96.06 395 LEU A CA 1
ATOM 2967 C C . LEU A 1 395 ? -2.470 21.166 4.043 1.00 96.06 395 LEU A C 1
ATOM 2969 O O . LEU A 1 395 ? -3.252 21.615 4.881 1.00 96.06 395 LEU A O 1
ATOM 2973 N N . VAL A 1 396 ? -2.888 20.608 2.909 1.00 96.06 396 VAL A N 1
ATOM 2974 C CA . VAL A 1 396 ? -4.297 20.382 2.580 1.00 96.06 396 VAL A CA 1
ATOM 2975 C C . VAL A 1 396 ? -4.768 19.134 3.327 1.00 96.06 396 VAL A C 1
ATOM 2977 O O . VAL A 1 396 ? -4.286 18.042 3.041 1.00 96.06 396 VAL A O 1
ATOM 2980 N N . LYS A 1 397 ? -5.696 19.271 4.281 1.00 96.44 397 LYS A N 1
ATOM 2981 C CA . LYS A 1 397 ? -6.217 18.126 5.055 1.00 96.44 397 LYS A CA 1
ATOM 2982 C C . LYS A 1 397 ? -7.235 17.284 4.283 1.00 96.44 397 LYS A C 1
ATOM 2984 O O . LYS A 1 397 ? -7.139 16.063 4.289 1.00 96.44 397 LYS A O 1
ATOM 2989 N N . GLU A 1 398 ? -8.172 17.925 3.588 1.00 97.12 398 GLU A N 1
ATOM 2990 C CA . GLU A 1 398 ? -9.189 17.258 2.764 1.00 97.12 398 GLU A CA 1
ATOM 2991 C C . GLU A 1 398 ? -9.407 18.016 1.448 1.00 97.12 398 GLU A C 1
ATOM 2993 O O . GLU A 1 398 ? -9.339 19.248 1.425 1.00 97.12 398 GLU A O 1
ATOM 2998 N N . ILE A 1 399 ? -9.637 17.282 0.353 1.00 97.50 399 ILE A N 1
ATOM 2999 C CA . ILE A 1 399 ? -9.874 17.830 -0.990 1.00 97.50 399 ILE A CA 1
ATOM 3000 C C . ILE A 1 399 ? -10.560 16.806 -1.914 1.00 97.50 399 ILE A C 1
ATOM 3002 O O . ILE A 1 399 ? -10.299 15.609 -1.825 1.00 97.50 399 ILE A O 1
ATOM 3006 N N . ASP A 1 400 ? -11.417 17.271 -2.824 1.00 97.62 400 ASP A N 1
ATOM 3007 C CA . ASP A 1 400 ? -12.143 16.431 -3.785 1.00 97.62 400 ASP A CA 1
ATOM 3008 C C . ASP A 1 400 ? -11.330 16.146 -5.069 1.00 97.62 400 ASP A C 1
ATOM 3010 O O . ASP A 1 400 ? -10.322 16.804 -5.357 1.00 97.62 400 ASP A O 1
ATOM 3014 N N . ILE A 1 401 ? -11.783 15.201 -5.908 1.00 96.25 401 ILE A N 1
ATOM 3015 C CA . ILE A 1 401 ? -11.146 14.911 -7.210 1.00 96.25 401 ILE A CA 1
ATOM 3016 C C . ILE A 1 401 ? -11.025 16.177 -8.080 1.00 96.25 401 ILE A C 1
ATOM 3018 O O . ILE A 1 401 ? -10.054 16.316 -8.833 1.00 96.25 401 ILE A O 1
ATOM 3022 N N . LYS A 1 402 ? -11.988 17.106 -8.014 1.00 96.50 402 LYS A N 1
ATOM 3023 C CA . LYS A 1 402 ? -11.993 18.325 -8.837 1.00 96.50 402 LYS A CA 1
ATOM 3024 C C . LYS A 1 402 ? -10.924 19.323 -8.389 1.00 96.50 402 LYS A C 1
ATOM 3026 O O . LYS A 1 402 ? -10.149 19.784 -9.227 1.00 96.50 402 LYS A O 1
ATOM 3031 N N . GLY A 1 403 ? -10.858 19.636 -7.097 1.00 96.44 403 GLY A N 1
ATOM 3032 C CA . GLY A 1 403 ? -9.812 20.470 -6.515 1.00 96.44 403 GLY A CA 1
ATOM 3033 C C . GLY A 1 403 ? -8.433 19.857 -6.735 1.00 96.44 403 GLY A C 1
ATOM 3034 O O . GLY A 1 403 ? -7.508 20.555 -7.140 1.00 96.44 403 GLY A O 1
ATOM 3035 N N . MET A 1 404 ? -8.311 18.538 -6.582 1.00 95.94 404 MET A N 1
ATOM 3036 C CA . MET A 1 404 ? -7.053 17.826 -6.791 1.00 95.94 404 MET A CA 1
ATOM 3037 C C . MET A 1 404 ? -6.556 17.886 -8.245 1.00 95.94 404 MET A C 1
ATOM 3039 O O . MET A 1 404 ? -5.371 18.123 -8.482 1.00 95.94 404 MET A O 1
ATOM 3043 N N . LYS A 1 405 ? -7.450 17.749 -9.236 1.00 94.56 405 LYS A N 1
ATOM 3044 C CA . LYS A 1 405 ? -7.111 17.987 -10.652 1.00 94.56 405 LYS A CA 1
ATOM 3045 C C . LYS A 1 405 ? -6.643 19.423 -10.878 1.00 94.56 405 LYS A C 1
ATOM 3047 O O . LYS A 1 405 ? -5.591 19.620 -11.479 1.00 94.56 405 LYS A O 1
ATOM 3052 N N . LYS A 1 406 ? -7.345 20.407 -10.303 1.00 95.88 406 LYS A N 1
ATOM 3053 C CA . LYS A 1 406 ? -6.933 21.814 -10.376 1.00 95.88 406 LYS A CA 1
ATOM 3054 C C . LYS A 1 406 ? -5.547 22.048 -9.760 1.00 95.88 406 LYS A C 1
ATOM 3056 O O . LYS A 1 406 ? -4.755 22.765 -10.351 1.00 95.88 406 LYS A O 1
ATOM 3061 N N . MET A 1 407 ? -5.198 21.405 -8.641 1.00 95.06 407 MET A N 1
ATOM 3062 C CA . MET A 1 407 ? -3.847 21.507 -8.062 1.00 95.06 407 MET A CA 1
ATOM 3063 C C . MET A 1 407 ? -2.746 20.912 -8.961 1.00 95.06 407 MET A C 1
ATOM 3065 O O . MET A 1 407 ? -1.590 21.321 -8.848 1.00 95.06 407 MET A O 1
ATOM 3069 N N . ILE A 1 408 ? -3.065 19.960 -9.845 1.00 93.50 408 ILE A N 1
ATOM 3070 C CA . ILE A 1 408 ? -2.133 19.473 -10.877 1.00 93.50 408 ILE A CA 1
ATOM 3071 C C . ILE A 1 408 ? -2.044 20.477 -12.037 1.00 93.50 408 ILE A C 1
ATOM 3073 O O . ILE A 1 408 ? -0.943 20.803 -12.472 1.00 93.50 408 ILE A O 1
ATOM 3077 N N . GLU A 1 409 ? -3.181 20.992 -12.513 1.00 94.69 409 GLU A N 1
ATOM 3078 C CA . GLU A 1 409 ? -3.271 21.966 -13.617 1.00 94.69 409 GLU A CA 1
ATOM 3079 C C . GLU A 1 409 ? -2.601 23.313 -13.274 1.00 94.69 409 GLU A C 1
ATOM 3081 O O . GLU A 1 409 ? -1.828 23.835 -14.075 1.00 94.69 409 GLU A O 1
ATOM 3086 N N . ASP A 1 410 ? -2.802 23.818 -12.053 1.00 93.75 410 ASP A N 1
ATOM 3087 C CA . ASP A 1 410 ? -2.132 24.999 -11.481 1.00 93.75 410 ASP A CA 1
ATOM 3088 C C . ASP A 1 410 ? -0.640 24.735 -11.146 1.00 93.75 410 ASP A C 1
ATOM 3090 O O . ASP A 1 410 ? 0.058 25.613 -10.637 1.00 93.75 410 ASP A O 1
ATOM 3094 N N . GLY A 1 411 ? -0.134 23.515 -11.371 1.00 91.00 411 GLY A N 1
ATOM 3095 C CA . GLY A 1 411 ? 1.265 23.139 -11.145 1.00 91.00 411 GLY A CA 1
ATOM 3096 C C . GLY A 1 411 ? 1.697 23.036 -9.676 1.00 91.00 411 GLY A C 1
ATOM 3097 O O . GLY A 1 411 ? 2.893 22.885 -9.413 1.00 91.00 411 GLY A O 1
ATOM 3098 N N . GLN A 1 412 ? 0.765 23.088 -8.716 1.00 91.62 412 GLN A N 1
ATOM 3099 C CA . GLN A 1 412 ? 1.031 22.972 -7.273 1.00 91.62 412 GLN A CA 1
ATOM 3100 C C . GLN A 1 412 ? 1.458 21.545 -6.893 1.00 91.62 412 GLN A C 1
ATOM 3102 O O . GLN A 1 412 ? 2.462 21.348 -6.202 1.00 91.62 412 GLN A O 1
ATOM 3107 N N . VAL A 1 413 ? 0.802 20.522 -7.444 1.00 90.12 413 VAL A N 1
ATOM 3108 C CA . VAL A 1 413 ? 1.221 19.111 -7.361 1.00 90.12 413 VAL A CA 1
ATOM 3109 C C . VAL A 1 413 ? 2.226 18.803 -8.477 1.00 90.12 413 VAL A C 1
ATOM 3111 O O . VAL A 1 413 ? 2.074 19.260 -9.605 1.00 90.12 413 VAL A O 1
ATOM 3114 N N . GLY A 1 414 ? 3.294 18.058 -8.171 1.00 86.38 414 GLY A N 1
ATOM 3115 C CA . GLY A 1 414 ? 4.405 17.864 -9.108 1.00 86.38 414 GLY A CA 1
ATOM 3116 C C . GLY A 1 414 ? 5.296 16.662 -8.808 1.00 86.38 414 GLY A C 1
ATOM 3117 O O . GLY A 1 414 ? 5.231 16.067 -7.729 1.00 86.38 414 GLY A O 1
ATOM 3118 N N . GLY A 1 415 ? 6.143 16.311 -9.781 1.00 86.19 415 GLY A N 1
ATOM 3119 C CA . GLY A 1 415 ? 7.115 15.221 -9.673 1.00 86.19 415 GLY A CA 1
ATOM 3120 C C . GLY A 1 415 ? 6.481 13.903 -9.218 1.00 86.19 415 GLY A C 1
ATOM 3121 O O . GLY A 1 415 ? 5.402 13.526 -9.673 1.00 86.19 415 GLY A O 1
ATOM 3122 N N . GLY A 1 416 ? 7.129 13.225 -8.266 1.00 84.00 416 GLY A N 1
ATOM 3123 C CA . GLY A 1 416 ? 6.676 11.941 -7.718 1.00 84.00 416 GLY A CA 1
ATOM 3124 C C . GLY A 1 416 ? 5.336 11.958 -6.965 1.00 84.00 416 GLY A C 1
ATOM 3125 O O . GLY A 1 416 ? 4.863 10.886 -6.589 1.00 84.00 416 GLY A O 1
ATOM 3126 N N . MET A 1 417 ? 4.703 13.122 -6.755 1.00 90.62 417 MET A N 1
ATOM 3127 C CA . MET A 1 417 ? 3.354 13.199 -6.178 1.00 90.62 417 MET A CA 1
ATOM 3128 C C . MET A 1 417 ? 2.248 13.002 -7.228 1.00 90.62 417 MET A C 1
ATOM 3130 O O . MET A 1 417 ? 1.224 12.400 -6.914 1.00 90.62 417 MET A O 1
ATOM 3134 N N . ILE A 1 418 ? 2.463 13.409 -8.488 1.00 91.06 418 ILE A N 1
ATOM 3135 C CA . ILE A 1 418 ? 1.481 13.218 -9.575 1.00 91.06 418 ILE A CA 1
ATOM 3136 C C . ILE A 1 418 ? 1.041 11.744 -9.718 1.00 91.06 418 ILE A C 1
ATOM 3138 O O . ILE A 1 418 ? -0.165 11.497 -9.697 1.00 91.06 418 ILE A O 1
ATOM 3142 N N . PRO A 1 419 ? 1.935 10.731 -9.806 1.00 90.12 419 PRO A N 1
ATOM 3143 C CA . PRO A 1 419 ? 1.499 9.336 -9.928 1.00 90.12 419 PRO A CA 1
ATOM 3144 C C . PRO A 1 419 ? 0.758 8.813 -8.686 1.00 90.12 419 PRO A C 1
ATOM 3146 O O . PRO A 1 419 ? -0.091 7.933 -8.824 1.00 90.12 419 PRO A O 1
ATOM 3149 N N . LYS A 1 420 ? 1.021 9.363 -7.491 1.00 93.19 420 LYS A N 1
ATOM 3150 C CA . LYS A 1 420 ? 0.286 9.016 -6.261 1.00 93.19 420 LYS A CA 1
ATOM 3151 C C . LYS A 1 420 ? -1.139 9.546 -6.309 1.00 93.19 420 LYS A C 1
ATOM 3153 O O . LYS A 1 420 ? -2.083 8.786 -6.134 1.00 93.19 420 LYS A O 1
ATOM 3158 N N . VAL A 1 421 ? -1.282 10.830 -6.628 1.00 95.31 421 VAL A N 1
ATOM 3159 C CA . VAL A 1 421 ? -2.574 11.499 -6.799 1.00 95.31 421 VAL A CA 1
ATOM 3160 C C . VAL A 1 421 ? -3.403 10.838 -7.899 1.00 95.31 421 VAL A C 1
ATOM 3162 O O . VAL A 1 421 ? -4.570 10.523 -7.678 1.00 95.31 421 VAL A O 1
ATOM 3165 N N . ASN A 1 422 ? -2.800 10.541 -9.052 1.00 94.12 422 ASN A N 1
ATOM 3166 C CA . ASN A 1 422 ? -3.483 9.847 -10.144 1.00 94.12 422 ASN A CA 1
ATOM 3167 C C . ASN A 1 422 ? -3.931 8.432 -9.740 1.00 94.12 422 ASN A C 1
ATOM 3169 O O . ASN A 1 422 ? -4.994 7.991 -10.174 1.00 94.12 422 ASN A O 1
ATOM 3173 N N . CYS A 1 423 ? -3.170 7.739 -8.884 1.00 94.94 423 CYS A N 1
ATOM 3174 C CA . CYS A 1 423 ? -3.594 6.468 -8.300 1.00 94.94 423 CYS A CA 1
ATOM 3175 C C . CYS A 1 423 ? -4.807 6.641 -7.370 1.00 94.94 423 CYS A C 1
ATOM 3177 O O . CYS A 1 423 ? -5.794 5.925 -7.525 1.00 94.94 423 CYS A O 1
ATOM 3179 N N . CYS A 1 424 ? -4.782 7.627 -6.465 1.00 97.62 424 CYS A N 1
ATOM 3180 C CA . CYS A 1 424 ? -5.918 7.941 -5.595 1.00 97.62 424 CYS A CA 1
ATOM 3181 C C . CYS A 1 424 ? -7.179 8.267 -6.412 1.00 97.62 424 CYS A C 1
ATOM 3183 O O . CYS A 1 424 ? -8.207 7.627 -6.218 1.00 97.62 424 CYS A O 1
ATOM 3185 N N . ILE A 1 425 ? -7.089 9.177 -7.390 1.00 97.19 425 ILE A N 1
ATOM 3186 C CA . ILE A 1 425 ? -8.207 9.549 -8.278 1.00 97.19 425 ILE A CA 1
ATOM 3187 C C . ILE A 1 425 ? -8.753 8.326 -9.032 1.00 97.19 425 ILE A C 1
ATOM 3189 O O . ILE A 1 425 ? -9.967 8.139 -9.093 1.00 97.19 425 ILE A O 1
ATOM 3193 N N . ARG A 1 426 ? -7.881 7.470 -9.585 1.00 96.38 426 ARG A N 1
ATOM 3194 C CA . ARG A 1 426 ? -8.283 6.238 -10.288 1.00 96.38 426 ARG A CA 1
ATOM 3195 C C . ARG A 1 426 ? -8.935 5.214 -9.352 1.00 96.38 426 ARG A C 1
ATOM 3197 O O . ARG A 1 426 ? -9.849 4.516 -9.778 1.00 96.38 426 ARG A O 1
ATOM 3204 N N . SER A 1 427 ? -8.502 5.129 -8.096 1.00 97.69 427 SER A N 1
ATOM 3205 C CA . SER A 1 427 ? -9.096 4.252 -7.079 1.00 97.69 427 SER A CA 1
ATOM 3206 C C . SER A 1 427 ? -10.483 4.744 -6.641 1.00 97.69 427 SER A C 1
ATOM 3208 O O . SER A 1 427 ? -11.430 3.960 -6.615 1.00 97.69 427 SER A O 1
ATOM 3210 N N . LEU A 1 428 ? -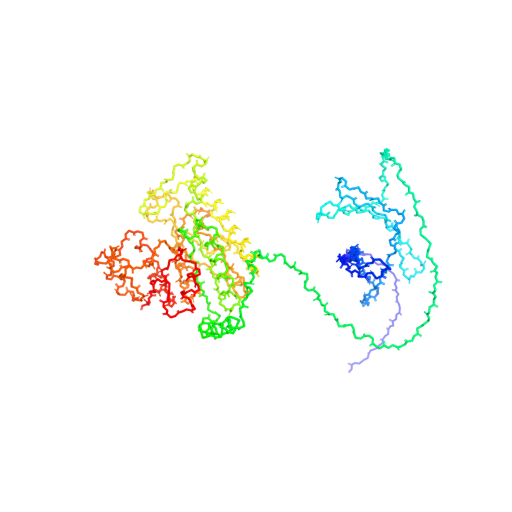10.621 6.042 -6.348 1.00 98.12 428 LEU A N 1
ATOM 3211 C CA . LEU A 1 428 ? -11.890 6.684 -5.979 1.00 98.12 428 LEU A CA 1
ATOM 3212 C C . LEU A 1 428 ? -12.930 6.551 -7.104 1.00 98.12 428 LEU A C 1
ATOM 3214 O O . LEU A 1 428 ? -14.053 6.112 -6.871 1.00 98.12 428 LEU A O 1
ATOM 3218 N N . ALA A 1 429 ? -12.529 6.819 -8.352 1.00 97.06 429 ALA A N 1
ATOM 3219 C CA . ALA A 1 429 ? -13.386 6.686 -9.534 1.00 97.06 429 ALA A CA 1
ATOM 3220 C C . ALA A 1 429 ? -13.846 5.241 -9.833 1.00 97.06 429 ALA A C 1
ATOM 3222 O O . ALA A 1 429 ? -14.720 5.048 -10.676 1.00 97.06 429 ALA A O 1
ATOM 3223 N N . GLN A 1 430 ? -13.277 4.235 -9.158 1.00 97.50 430 GLN A N 1
ATOM 3224 C CA . GLN A 1 430 ? -13.699 2.830 -9.225 1.00 97.50 430 GLN A CA 1
ATOM 3225 C C . GLN A 1 430 ? -14.513 2.380 -7.992 1.00 97.50 430 GLN A C 1
ATOM 3227 O O . GLN A 1 430 ? -14.876 1.210 -7.906 1.00 97.50 430 GLN A O 1
ATOM 3232 N N . GLY A 1 431 ? -14.839 3.288 -7.062 1.00 96.38 431 GLY A N 1
ATOM 3233 C CA . GLY A 1 431 ? -15.758 3.028 -5.945 1.00 96.38 431 GLY A CA 1
ATOM 3234 C C . GLY A 1 431 ? -15.124 2.882 -4.557 1.00 96.38 431 GLY A C 1
ATOM 3235 O O . GLY A 1 431 ? -15.823 2.485 -3.629 1.00 96.38 431 GLY A O 1
ATOM 3236 N N . VAL A 1 432 ? -13.838 3.207 -4.384 1.00 98.44 432 VAL A N 1
ATOM 3237 C CA . VAL A 1 432 ? -13.228 3.342 -3.045 1.00 98.44 432 VAL A CA 1
ATOM 3238 C C . VAL A 1 432 ? -13.714 4.632 -2.381 1.00 98.44 432 VAL A C 1
ATOM 3240 O O . VAL A 1 432 ? -13.698 5.675 -3.029 1.00 98.44 432 VAL A O 1
ATOM 3243 N N . THR A 1 433 ? -14.126 4.597 -1.106 1.00 98.19 433 THR A N 1
ATOM 3244 C CA . THR A 1 433 ? -14.771 5.767 -0.469 1.00 98.19 433 THR A CA 1
ATOM 3245 C C . THR A 1 433 ? -13.821 6.949 -0.268 1.00 98.19 433 THR A C 1
ATOM 3247 O O . THR A 1 433 ? -14.187 8.088 -0.549 1.00 98.19 433 THR A O 1
ATOM 3250 N N . THR A 1 434 ? -12.609 6.704 0.246 1.00 98.38 434 THR A N 1
ATOM 3251 C CA . THR A 1 434 ? -11.599 7.754 0.491 1.00 98.38 434 THR A CA 1
ATOM 3252 C C . THR A 1 434 ? -10.185 7.259 0.183 1.00 98.38 434 THR A C 1
ATOM 3254 O O . THR A 1 434 ? -9.890 6.067 0.308 1.00 98.38 434 THR A O 1
ATOM 3257 N N . ALA A 1 435 ? -9.286 8.165 -0.205 1.00 98.56 435 ALA A N 1
ATOM 3258 C CA . ALA A 1 435 ? -7.895 7.837 -0.506 1.00 98.56 435 ALA A CA 1
ATOM 3259 C C . ALA A 1 435 ? -6.934 8.850 0.135 1.00 98.56 435 ALA A C 1
ATOM 3261 O O . ALA A 1 435 ? -6.896 10.006 -0.275 1.00 98.56 435 ALA A O 1
ATOM 3262 N N . SER A 1 436 ? -6.149 8.422 1.124 1.00 98.38 436 SER A N 1
ATOM 3263 C CA . SER A 1 436 ? -5.296 9.308 1.927 1.00 98.38 436 SER A CA 1
ATOM 3264 C C . SER A 1 436 ? -3.809 9.154 1.602 1.00 98.38 436 SER A C 1
ATOM 3266 O O . SER A 1 436 ? -3.314 8.040 1.416 1.00 98.38 436 SER A O 1
ATOM 3268 N N . ILE A 1 437 ? -3.073 10.266 1.573 1.00 97.56 437 ILE A N 1
ATOM 3269 C CA . ILE A 1 437 ? -1.611 10.317 1.427 1.00 97.56 437 ILE A CA 1
ATOM 3270 C C . ILE A 1 437 ? -1.035 10.905 2.717 1.00 97.56 437 ILE A C 1
ATOM 3272 O O . ILE A 1 437 ? -1.276 12.076 3.013 1.00 97.56 437 ILE A O 1
ATOM 3276 N N . ILE A 1 438 ? -0.302 10.087 3.478 1.00 96.56 438 ILE A N 1
ATOM 3277 C CA . ILE A 1 438 ? 0.073 10.383 4.872 1.00 96.56 438 ILE A CA 1
ATOM 3278 C C . ILE A 1 438 ? 1.557 10.120 5.157 1.00 96.56 438 ILE A C 1
ATOM 3280 O O . ILE A 1 438 ? 2.222 9.343 4.456 1.00 96.56 438 ILE A O 1
ATOM 3284 N N . ASP A 1 439 ? 2.074 10.743 6.216 1.00 94.25 439 ASP A N 1
ATOM 3285 C CA . ASP A 1 439 ? 3.500 10.705 6.541 1.00 94.25 439 ASP A CA 1
ATOM 3286 C C . ASP A 1 439 ? 3.928 9.427 7.277 1.00 94.25 439 ASP A C 1
ATOM 3288 O O . ASP A 1 439 ? 3.886 9.325 8.504 1.00 94.25 439 ASP A O 1
ATOM 3292 N N . GLY A 1 440 ? 4.449 8.458 6.524 1.00 92.75 440 GLY A N 1
ATOM 3293 C CA . GLY A 1 440 ? 5.017 7.225 7.067 1.00 92.75 440 GLY A CA 1
ATOM 3294 C C . GLY A 1 440 ? 6.338 7.410 7.829 1.00 92.75 440 GLY A C 1
ATOM 3295 O O . GLY A 1 440 ? 6.946 6.415 8.221 1.00 92.75 440 GLY A O 1
ATOM 3296 N N . ARG A 1 441 ? 6.821 8.648 8.018 1.00 91.12 441 ARG A N 1
ATOM 3297 C CA . ARG A 1 441 ? 7.938 8.982 8.922 1.00 91.12 441 ARG A CA 1
ATOM 3298 C C . ARG A 1 441 ? 7.469 9.222 10.362 1.00 91.12 441 ARG A C 1
ATOM 3300 O O . ARG A 1 441 ? 8.306 9.234 11.259 1.00 91.12 441 ARG A O 1
ATOM 3307 N N . VAL A 1 442 ? 6.166 9.419 10.578 1.00 91.12 442 VAL A N 1
ATOM 3308 C CA . VAL A 1 442 ? 5.557 9.629 11.898 1.00 91.12 442 VAL A CA 1
ATOM 3309 C C . VAL A 1 442 ? 5.136 8.280 12.489 1.00 91.12 442 VAL A C 1
ATOM 3311 O O . VAL A 1 442 ? 4.492 7.467 11.819 1.00 91.12 442 VAL A O 1
ATOM 3314 N N . GLU A 1 443 ? 5.508 8.036 13.748 1.00 92.69 443 GLU A N 1
ATOM 3315 C CA . GLU A 1 443 ? 5.115 6.831 14.486 1.00 92.69 443 GLU A CA 1
ATOM 3316 C C . GLU A 1 443 ? 3.592 6.803 14.700 1.00 92.69 443 GLU A C 1
ATOM 3318 O O . GLU A 1 443 ? 2.988 7.825 15.022 1.00 92.69 443 GLU A O 1
ATOM 3323 N N . HIS A 1 444 ? 2.967 5.638 14.509 1.00 95.31 444 HIS A N 1
ATOM 3324 C CA . HIS A 1 444 ? 1.516 5.436 14.599 1.00 95.31 444 HIS A CA 1
ATOM 3325 C C . HIS A 1 444 ? 0.665 6.290 13.632 1.00 95.31 444 HIS A C 1
ATOM 3327 O O . HIS A 1 444 ? -0.536 6.470 13.846 1.00 95.31 444 HIS A O 1
ATOM 3333 N N . SER A 1 445 ? 1.252 6.780 12.533 1.00 95.06 445 SER A N 1
ATOM 3334 C CA . SER A 1 445 ? 0.566 7.551 11.478 1.00 95.06 445 SER A CA 1
ATOM 3335 C C . SER A 1 445 ? -0.661 6.840 10.889 1.00 95.06 445 SER A C 1
ATOM 3337 O O . SER A 1 445 ? -1.672 7.483 10.612 1.00 95.06 445 SER A O 1
ATOM 3339 N N . LEU A 1 446 ? -0.629 5.509 10.753 1.00 96.38 446 LEU A N 1
ATOM 3340 C CA . LEU A 1 446 ? -1.776 4.734 10.267 1.00 96.38 446 LEU A CA 1
ATOM 3341 C C . LEU A 1 446 ? -2.939 4.710 11.279 1.00 96.38 446 LEU A C 1
ATOM 3343 O O . LEU A 1 446 ? -4.099 4.678 10.872 1.00 96.38 446 LEU A O 1
ATOM 3347 N N . LEU A 1 447 ? -2.652 4.751 12.584 1.00 97.19 447 LEU A N 1
ATOM 3348 C CA . LEU A 1 447 ? -3.688 4.887 13.613 1.00 97.19 447 LEU A CA 1
ATOM 3349 C C . LEU A 1 447 ? -4.194 6.328 13.719 1.00 97.19 447 LEU A C 1
ATOM 3351 O O . LEU A 1 447 ? -5.396 6.515 13.872 1.00 97.19 447 LEU A O 1
ATOM 3355 N N . GLN A 1 448 ? -3.326 7.333 13.574 1.00 96.56 448 GLN A N 1
ATOM 3356 C CA . GLN A 1 448 ? -3.724 8.748 13.536 1.00 96.56 448 GLN A CA 1
ATOM 3357 C C . GLN A 1 448 ? -4.732 9.016 12.400 1.00 96.56 448 GLN A C 1
ATOM 3359 O O . GLN A 1 448 ? -5.766 9.635 12.636 1.00 96.56 448 GLN A O 1
ATOM 3364 N N . GLU A 1 449 ? -4.499 8.455 11.208 1.00 97.50 449 GLU A N 1
ATOM 3365 C CA . GLU A 1 449 ? -5.385 8.567 10.033 1.00 97.50 449 GLU A CA 1
ATOM 3366 C C . GLU A 1 449 ? -6.766 7.892 10.185 1.00 97.50 449 GLU A C 1
ATOM 3368 O O . GLU A 1 449 ? -7.704 8.225 9.462 1.00 97.50 449 GLU A O 1
ATOM 3373 N N . ILE A 1 450 ? -6.911 6.913 11.084 1.00 97.00 450 ILE A N 1
ATOM 3374 C CA . ILE A 1 450 ? -8.139 6.098 11.203 1.00 97.00 450 ILE A CA 1
ATOM 3375 C C . ILE A 1 450 ? -8.893 6.372 12.514 1.00 97.00 450 ILE A C 1
ATOM 3377 O O . ILE A 1 450 ? -10.121 6.276 12.549 1.00 97.00 450 ILE A O 1
ATOM 3381 N N . MET A 1 451 ? -8.172 6.710 13.585 1.00 96.00 451 MET A N 1
ATOM 3382 C CA . MET A 1 451 ? -8.678 6.814 14.960 1.00 96.00 451 MET A CA 1
ATOM 3383 C C . MET A 1 451 ? -8.643 8.250 15.515 1.00 96.00 451 MET A C 1
ATOM 3385 O O . MET A 1 451 ? -8.777 8.437 16.723 1.00 96.00 451 MET A O 1
ATOM 3389 N N . THR A 1 452 ? -8.459 9.261 14.658 1.00 94.12 452 THR A N 1
ATOM 3390 C CA . THR A 1 452 ? -8.604 10.685 15.012 1.00 94.12 452 THR A CA 1
ATOM 3391 C C . THR A 1 452 ? -9.348 11.446 13.914 1.00 94.12 452 THR A C 1
ATOM 3393 O O . THR A 1 452 ? -9.320 11.041 12.752 1.00 94.12 452 THR A O 1
ATOM 3396 N N . ASP A 1 453 ? -9.988 12.561 14.269 1.00 90.00 453 ASP A N 1
ATOM 3397 C CA . ASP A 1 453 ? -10.641 13.460 13.304 1.00 90.00 453 ASP A CA 1
ATOM 3398 C C . ASP A 1 453 ? -9.658 14.413 12.584 1.00 90.00 453 ASP A C 1
ATOM 3400 O O . ASP A 1 453 ? -10.038 15.071 11.618 1.00 90.00 453 ASP A O 1
ATOM 3404 N N . GLU A 1 454 ? -8.398 14.511 13.031 1.00 88.31 454 GLU A N 1
ATOM 3405 C CA . GLU A 1 454 ? -7.379 15.369 12.401 1.00 88.31 454 GLU A CA 1
ATOM 3406 C C . GLU A 1 454 ? -6.707 14.709 11.182 1.00 88.31 454 GLU A C 1
ATOM 3408 O O . GLU A 1 454 ? -6.312 15.415 10.249 1.00 88.31 454 GLU A O 1
ATOM 3413 N N . GLY A 1 455 ? -6.619 13.375 11.169 1.00 89.25 455 GLY A N 1
ATOM 3414 C CA . GLY A 1 455 ? -5.918 12.606 10.138 1.00 89.25 455 GLY A CA 1
ATOM 3415 C C . GLY A 1 455 ? -4.389 12.661 10.272 1.00 89.25 455 GLY A C 1
ATOM 3416 O O . GLY A 1 455 ? -3.852 13.230 11.221 1.00 89.25 455 GLY A O 1
ATOM 3417 N N . ALA A 1 456 ? -3.671 12.061 9.315 1.00 92.88 456 ALA A N 1
ATOM 3418 C CA . ALA A 1 456 ? -2.195 12.042 9.302 1.00 92.88 456 ALA A CA 1
ATOM 3419 C C . ALA A 1 456 ? -1.564 12.603 8.008 1.00 92.88 456 ALA A C 1
ATOM 3421 O O . ALA A 1 456 ? -0.396 12.337 7.706 1.00 92.88 456 ALA A O 1
ATOM 3422 N N . GLY A 1 457 ? -2.339 13.355 7.221 1.00 96.12 457 GLY A N 1
ATOM 3423 C CA . GLY A 1 457 ? -1.892 13.969 5.971 1.00 96.12 457 GLY A CA 1
ATOM 3424 C C . GLY A 1 457 ? -3.044 14.556 5.162 1.00 96.12 457 GLY A C 1
ATOM 3425 O O . GLY A 1 457 ? -3.844 15.321 5.694 1.00 96.12 457 GLY A O 1
ATOM 3426 N N . THR A 1 458 ? -3.127 14.202 3.877 1.00 98.00 458 THR A N 1
ATOM 3427 C CA . THR A 1 458 ? -4.201 14.647 2.973 1.00 98.00 458 THR A CA 1
ATOM 3428 C C . THR A 1 458 ? -5.147 13.501 2.643 1.00 98.00 458 THR A C 1
ATOM 3430 O O . THR A 1 458 ? -4.740 12.547 1.977 1.00 98.00 458 THR A O 1
ATOM 3433 N N . MET A 1 459 ? -6.415 13.622 3.029 1.00 98.31 459 MET A N 1
ATOM 3434 C CA . MET A 1 459 ? -7.504 12.776 2.545 1.00 98.31 459 MET A CA 1
ATOM 3435 C C . MET A 1 459 ? -8.044 13.315 1.213 1.00 98.31 459 MET A C 1
ATOM 3437 O O . MET A 1 459 ? -8.283 14.512 1.066 1.00 98.31 459 MET A O 1
ATOM 3441 N N . ILE A 1 460 ? -8.251 12.426 0.241 1.00 98.06 460 ILE A N 1
ATOM 3442 C CA . ILE A 1 460 ? -8.885 12.742 -1.043 1.00 98.06 460 ILE A CA 1
ATOM 3443 C C . ILE A 1 460 ? -10.249 12.046 -1.106 1.00 98.06 460 ILE A C 1
ATOM 3445 O O . ILE A 1 460 ? -10.350 10.843 -0.836 1.00 98.06 460 ILE A O 1
ATOM 3449 N N . THR A 1 461 ? -11.284 12.808 -1.456 1.00 97.06 461 THR A N 1
ATOM 3450 C CA . THR A 1 461 ? -12.679 12.363 -1.607 1.00 97.06 461 THR A CA 1
ATOM 3451 C C . THR A 1 461 ? -13.134 12.428 -3.073 1.00 97.06 461 THR A C 1
ATOM 3453 O O . THR A 1 461 ? -12.463 13.042 -3.904 1.00 97.06 461 THR A O 1
ATOM 3456 N N . GLY A 1 462 ? -14.210 11.701 -3.408 1.00 89.81 462 GLY A N 1
ATOM 3457 C CA . GLY A 1 462 ? -14.697 11.475 -4.784 1.00 89.81 462 GLY A CA 1
ATOM 3458 C C . GLY A 1 462 ? -15.293 12.696 -5.481 1.00 89.81 462 GLY A C 1
ATOM 3459 O O . GLY A 1 462 ? -16.136 13.364 -4.850 1.00 89.81 462 GLY A O 1
#

Radius of gyration: 33.17 Å; chains: 1; bounding box: 86×101×82 Å

Organism: Durio zibethinus (NCBI:txid66656)

Foldseek 3Di:
DDDDDDDDDDDDDDDDDDDDDDDDKDKDKDWDWDWDFDDDPPDTDIDTDTDIQIFIFDDDDPDGDGDRFDFDFDPVDWDADPVQRWIWGWGWFDDDPDPDDGDTWTKIWIDGPPDIDIDTDPDDDDDDDDDDDDDDDDDDDDDDDDDDDDDDDDPPPDPPPPPDDPAPPPVPPPPDDPVVVVVVVVVVVLLVVLLVVQAQFEEEEEDDAPCVVDPQLLLLVLLLQLVCLVSHHQYAYFYAQVPQLVVVCVVVVNDFDDDLNATQAAPVSLVSRCCCQQPPVQVVSQVSNVSNPAHEDGEECAVVVQFAWDQDPVCVRRPQATATPDGDCPVVVVCSVVSYHYYYGQWHYHPVRHIGRYDRLLVSLRVCLVVLGQEYEYAYAAQAQAQAPVDSVRFAAEDELVVLVVCVVVVSQDRPRVVNNVSQSSSQVSRHAKYGYAHSVDRNLSCQQRRHPRHGGYIYGD

Secondary structure (DSSP, 8-state):
----------------PPP-------EEEEEEEEEEEEEETTEEEEEEEEEEEEEE---BTTB-----------GGG-EEETTTTEEEEE------SSTT------EEEEEETTEEEEEE-SS----PPP---------------------------------------PPP-----HHHHHHHHHHHHHTHHHHHHHTT-EEEEEE-GGGGT-HHHHHHHHHHHHHHHHTT-EEEEEE--HHHHHHHHHHTTPPPEEETTEEEB-HHHHHHHHIIIIIIIHHHHHHHHHHTTS-EEEEESSGGG-EEEEE-TTHHHHBSEEEEEEE-GGGTHHHHHTT-EEEEESEEE-TTS-EEEE-HHHHHHHHHHHTT-SEEEEEESSSS-BSSTT-TT-B--EEEHHHHHHHHHTT-S-GGGHHHHHHHHHHHTTT-SEEEEEETTSTTHHHHHHHSSS-SEEEEE-